Protein AF-0000000085180815 (afdb_homodimer)

InterPro domains:
  IPR001753 Enoyl-CoA hydratase/isomerase-like domain [PF00378] (12-261)
  IPR014748 Enoyl-CoA hydratase, C-terminal [G3DSA:1.10.12.10] (208-262)
  IPR029045 ClpP/crotonase-like domain superfamily [SSF52096] (6-261)
  IPR052377 Mitochondrial enoyl-CoA hydratase domain-containing protein [PTHR43602] (10-262)

pLDDT: mean 95.82, std 5.27, range [45.88, 98.94]

Foldseek 3Di:
DPPDQWDWDDDPQEIEIERRDVVQQSECEPRNLVVLVVVLVVQLPDPSHAAYEYAYPDQWGYAYHDVVVQCVCCPDPVRNPVVVVVVLVSLLVSLQSQLVRLHAYEYLTHAEQEQSRLLNLLSGPAYEYEFFYKYADQCVVVPDQSVSSLVSVCVFFPPVVSVCRRNVRDIDGPVVCCVGGSHVYYDHPVCSVVVSVVVRVVSSPDDSVVSSLVSVLVVVLVPDDPVVSVVSVVVSVVVVCPDPQNVQVVVCVVVVHDRDSD/DPPDQWDWDDDPQEIEIERRDVVQQSECEPRNLVVLVVVLVVQLPDPSHAAYEYAYPDQWGYAYHDVVVQCVCCPDPVRNVVVVVVVLVSLLVSLQSQLVRLHQYEYLTHAEQEQSRLLNLLSGPAYEYEFFYKYADQVVVVPDQSVSSLVSVCVFFPPVVSVCRRNVRDIDGPVVCCVGGSHVYYDHPVCSVVVSVVVRVVSSPDDSVLSRLVSVLVVVLVPDDPVVSVVSVVVSVVVVCPDPQNVQCVVCVVVVHDGDSD

Radius of gyration: 25.42 Å; Cα contacts (8 Å, |Δi|>4): 1060; chains: 2; bounding box: 69×78×66 Å

Solvent-accessible surface area (backbone atoms only — not comparable to full-atom values): 25780 Å² total; per-residue (Å²): 128,82,75,61,53,62,43,78,50,77,55,96,35,31,35,35,38,31,35,41,38,44,91,60,29,22,31,51,30,76,66,42,50,51,48,50,43,52,50,52,58,54,50,60,71,38,84,70,48,45,25,34,38,41,34,32,33,77,75,19,26,12,56,7,64,35,62,69,61,55,57,57,36,36,75,43,93,71,52,17,52,67,53,43,44,50,50,42,48,50,50,48,49,47,48,55,46,46,65,66,34,54,39,56,32,33,26,47,39,34,42,36,21,22,28,52,22,30,23,51,43,42,34,30,77,38,28,37,28,12,59,78,14,33,39,25,29,32,35,21,76,28,24,37,38,41,40,51,32,41,57,35,38,51,74,44,30,38,49,32,57,41,47,47,25,38,51,53,29,46,66,43,43,33,69,57,31,37,72,46,48,58,25,75,43,70,37,57,63,90,46,35,70,60,55,48,47,50,55,45,48,62,60,48,70,46,66,58,70,58,51,27,56,47,48,51,48,53,66,53,36,71,76,44,56,72,69,55,22,50,54,52,48,50,53,52,49,54,58,51,60,69,35,69,56,44,48,38,40,52,50,17,57,75,67,72,48,82,59,70,78,118,129,80,72,60,53,60,42,76,50,76,54,96,35,30,35,35,36,29,37,41,37,44,92,62,30,23,31,51,30,76,67,45,50,50,49,50,42,52,51,52,58,53,50,58,72,37,84,69,49,45,24,33,37,42,33,31,34,76,74,18,25,12,55,6,62,35,61,68,60,56,57,57,37,35,72,42,91,72,56,18,52,70,53,52,54,51,50,54,49,52,51,51,50,47,50,54,45,46,66,65,35,54,37,54,34,32,24,45,39,34,42,36,20,22,28,54,21,30,22,51,41,42,35,30,55,33,27,36,28,12,61,78,14,33,38,24,30,33,35,36,78,79,73,38,69,43,64,71,31,42,61,34,38,51,66,29,30,55,62,69,58,41,50,46,24,39,72,68,31,46,67,43,43,32,68,57,32,36,72,46,27,55,26,71,42,71,36,56,64,92,46,34,67,60,54,48,48,50,55,43,49,50,39,47,70,33,46,59,68,30,48,27,56,37,48,51,48,53,68,56,33,73,80,42,54,70,70,58,22,43,56,52,20,31,55,50,39,40,60,46,58,66,34,69,54,22,49,38,16,49,50,16,56,76,68,73,48,79,58,70,78,122

Structure (mmCIF, N/CA/C/O backbone):
data_AF-0000000085180815-model_v1
#
loop_
_entity.id
_entity.type
_entity.pdbx_description
1 polymer 'Enoyl-CoA hydratase'
#
loop_
_atom_site.group_PDB
_atom_site.id
_atom_site.type_symbol
_atom_site.label_atom_id
_atom_site.label_alt_id
_atom_site.label_comp_id
_atom_site.label_asym_id
_atom_site.label_entity_id
_atom_site.label_seq_id
_atom_site.pdbx_PDB_ins_code
_atom_site.Cartn_x
_atom_site.Cartn_y
_atom_site.Cartn_z
_atom_site.occupancy
_atom_site.B_iso_or_equiv
_atom_site.auth_seq_id
_atom_site.auth_comp_id
_atom_site.auth_asym_id
_atom_site.auth_atom_id
_atom_site.pdbx_PDB_model_num
ATOM 1 N N . MET A 1 1 ? -18.125 28.828 24.922 1 45.88 1 MET A N 1
ATOM 2 C CA . MET A 1 1 ? -17.859 28.75 23.484 1 45.88 1 MET A CA 1
ATOM 3 C C . MET A 1 1 ? -17.25 27.406 23.094 1 45.88 1 MET A C 1
ATOM 5 O O . MET A 1 1 ? -16.391 26.891 23.812 1 45.88 1 MET A O 1
ATOM 9 N N . SER A 1 2 ? -17.922 26.531 22.344 1 65.94 2 SER A N 1
ATOM 10 C CA . SER A 1 2 ? -17.453 25.172 22.062 1 65.94 2 SER A CA 1
ATOM 11 C C . SER A 1 2 ? -16.031 25.172 21.516 1 65.94 2 SER A C 1
ATOM 13 O O . SER A 1 2 ? -15.633 26.109 20.828 1 65.94 2 SER A O 1
ATOM 15 N N . ASP A 1 3 ? -15.234 24.484 22.141 1 85.5 3 ASP A N 1
ATOM 16 C CA . ASP A 1 3 ? -13.836 24.406 21.734 1 85.5 3 ASP A CA 1
ATOM 17 C C . ASP A 1 3 ? -13.719 24.172 20.234 1 85.5 3 ASP A C 1
ATOM 19 O O . ASP A 1 3 ? -14.547 23.484 19.641 1 85.5 3 ASP A O 1
ATOM 23 N N . PRO A 1 4 ? -12.844 25.016 19.609 1 94.94 4 PRO A N 1
ATOM 24 C CA . PRO A 1 4 ? -12.641 24.797 18.188 1 94.94 4 PRO A CA 1
ATOM 25 C C . PRO A 1 4 ? -12.359 23.328 17.844 1 94.94 4 PRO A C 1
ATOM 27 O O . PRO A 1 4 ? -11.758 22.609 18.641 1 94.94 4 PRO A O 1
ATOM 30 N N . ILE A 1 5 ? -12.82 22.891 16.781 1 97.5 5 ILE A N 1
ATOM 31 C CA . ILE A 1 5 ? -12.711 21.5 16.344 1 97.5 5 ILE A CA 1
ATOM 32 C C . ILE A 1 5 ? -11.281 21.203 15.891 1 97.5 5 ILE A C 1
ATOM 34 O O . ILE A 1 5 ? -10.883 20.047 15.805 1 97.5 5 ILE A O 1
ATOM 38 N N . LEU A 1 6 ? -10.547 22.219 15.555 1 98.56 6 LEU A N 1
ATOM 39 C CA . LEU A 1 6 ? -9.117 22.172 15.258 1 98.56 6 LEU A CA 1
ATOM 40 C C . LEU A 1 6 ? -8.367 23.25 16.047 1 98.56 6 LEU A C 1
ATOM 42 O O . LEU A 1 6 ? -8.672 24.438 15.922 1 98.56 6 LEU A O 1
ATOM 46 N N . LEU A 1 7 ? -7.434 22.797 16.859 1 98.38 7 LEU A N 1
ATOM 47 C CA . LEU A 1 7 ? -6.625 23.734 17.641 1 98.38 7 LEU A CA 1
ATOM 48 C C . LEU A 1 7 ? -5.266 23.953 16.984 1 98.38 7 LEU A C 1
ATOM 50 O O . LEU A 1 7 ? -4.785 23.094 16.25 1 98.38 7 LEU A O 1
ATOM 54 N N . ARG A 1 8 ? -4.707 25.078 17.234 1 97.75 8 ARG A N 1
ATOM 55 C CA . ARG A 1 8 ? -3.363 25.391 16.75 1 97.75 8 ARG A CA 1
ATOM 56 C C . ARG A 1 8 ? -2.533 26.047 17.859 1 97.75 8 ARG A C 1
ATOM 58 O O . ARG A 1 8 ? -3.012 26.938 18.562 1 97.75 8 ARG A O 1
ATOM 65 N N . ASP A 1 9 ? -1.387 25.531 18.078 1 97.44 9 ASP A N 1
ATOM 66 C CA . ASP A 1 9 ? -0.409 26.078 19.016 1 97.44 9 ASP A CA 1
ATOM 67 C C . ASP A 1 9 ? 0.952 26.266 18.359 1 97.44 9 ASP A C 1
ATOM 69 O O . ASP A 1 9 ? 1.591 25.281 17.953 1 97.44 9 ASP A O 1
ATOM 73 N N . ASP A 1 10 ? 1.396 27.516 18.281 1 97.81 10 ASP A N 1
ATOM 74 C CA . ASP A 1 10 ? 2.662 27.844 17.641 1 97.81 10 ASP A CA 1
ATOM 75 C C . ASP A 1 10 ? 3.756 28.109 18.672 1 97.81 10 ASP A C 1
ATOM 77 O O . ASP A 1 10 ? 3.531 28.828 19.641 1 97.81 10 ASP A O 1
ATOM 81 N N . ALA A 1 11 ? 4.848 27.453 18.453 1 97.5 11 ALA A N 1
ATOM 82 C CA . ALA A 1 11 ? 6.02 27.719 19.281 1 97.5 11 ALA A CA 1
ATOM 83 C C . ALA A 1 11 ? 7.309 27.469 18.516 1 97.5 11 ALA A C 1
ATOM 85 O O . ALA A 1 11 ? 7.496 26.391 17.953 1 97.5 11 ALA A O 1
ATOM 86 N N . ASP A 1 12 ? 8.219 28.469 18.5 1 96.56 12 ASP A N 1
ATOM 87 C CA . ASP A 1 12 ? 9.578 28.312 17.984 1 96.56 12 ASP A CA 1
ATOM 88 C C . ASP A 1 12 ? 9.555 27.891 16.516 1 96.56 12 ASP A C 1
ATOM 90 O O . ASP A 1 12 ? 10.297 26.984 16.109 1 96.56 12 ASP A O 1
ATOM 94 N N . GLY A 1 13 ? 8.602 28.422 15.719 1 97.69 13 GLY A N 1
ATOM 95 C CA . GLY A 1 13 ? 8.531 28.156 14.289 1 97.69 13 GLY A CA 1
ATOM 96 C C . GLY A 1 13 ? 7.852 26.844 13.961 1 97.69 13 GLY A C 1
ATOM 97 O O . GLY A 1 13 ? 7.859 26.406 12.805 1 97.69 13 GLY A O 1
ATOM 98 N N . ILE A 1 14 ? 7.312 26.219 15 1 98.62 14 ILE A N 1
ATOM 99 C CA . ILE A 1 14 ? 6.609 24.953 14.82 1 98.62 14 ILE A CA 1
ATOM 100 C C . ILE A 1 14 ? 5.125 25.141 15.133 1 98.62 14 ILE A C 1
ATOM 102 O O . ILE A 1 14 ? 4.766 25.578 16.219 1 98.62 14 ILE A O 1
ATOM 106 N N . ALA A 1 15 ? 4.309 24.891 14.156 1 98.81 15 ALA A N 1
ATOM 107 C CA . ALA A 1 15 ? 2.863 24.906 14.375 1 98.81 15 ALA A CA 1
ATOM 108 C C . ALA A 1 15 ? 2.346 23.516 14.703 1 98.81 15 ALA A C 1
ATOM 110 O O . ALA A 1 15 ? 2.578 22.562 13.945 1 98.81 15 ALA A O 1
ATOM 111 N N . THR A 1 16 ? 1.689 23.359 15.805 1 98.81 16 THR A N 1
ATOM 112 C CA . THR A 1 16 ? 1.035 22.109 16.156 1 98.81 16 THR A CA 1
ATOM 113 C C . THR A 1 16 ? -0.472 22.203 15.938 1 98.81 16 THR A C 1
ATOM 115 O O . THR A 1 16 ? -1.149 23 16.578 1 98.81 16 THR A O 1
ATOM 118 N N . LEU A 1 17 ? -0.969 21.453 15 1 98.81 17 LEU A N 1
ATOM 119 C CA . LEU A 1 17 ? -2.402 21.312 14.773 1 98.81 17 LEU A CA 1
ATOM 120 C C . LEU A 1 17 ? -2.953 20.109 15.523 1 98.81 17 LEU A C 1
ATOM 122 O O . LEU A 1 17 ? -2.381 19.016 15.461 1 98.81 17 LEU A O 1
ATOM 126 N N . ILE A 1 18 ? -4.047 20.297 16.219 1 98.81 18 ILE A N 1
ATOM 127 C CA . ILE A 1 18 ? -4.637 19.234 17.031 1 98.81 18 ILE A CA 1
ATOM 128 C C . ILE A 1 18 ? -6.086 19.016 16.609 1 98.81 18 ILE A C 1
ATOM 130 O O . ILE A 1 18 ? -6.93 19.906 16.75 1 98.81 18 ILE A O 1
ATOM 134 N N . LEU A 1 19 ? -6.355 17.828 15.992 1 98.81 19 LEU A N 1
ATOM 135 C CA . LEU A 1 19 ? -7.746 17.453 15.789 1 98.81 19 LEU A CA 1
ATOM 136 C C . LEU A 1 19 ? -8.477 17.328 17.125 1 98.81 19 LEU A C 1
ATOM 138 O O . LEU A 1 19 ? -8.094 16.516 17.969 1 98.81 19 LEU A O 1
ATOM 142 N N . ASN A 1 20 ? -9.555 18.156 17.266 1 98.5 20 ASN A N 1
ATOM 143 C CA . ASN A 1 20 ? -10.148 18.297 18.594 1 98.5 20 ASN A CA 1
ATOM 144 C C . ASN A 1 20 ? -11.633 17.938 18.578 1 98.5 20 ASN A C 1
ATOM 146 O O . ASN A 1 20 ? -12.477 18.766 18.922 1 98.5 20 ASN A O 1
ATOM 150 N N . SER A 1 21 ? -11.906 16.75 18.266 1 98 21 SER A N 1
ATOM 151 C CA . SER A 1 21 ? -13.211 16.109 18.406 1 98 21 SER A CA 1
ATOM 152 C C . SER A 1 21 ? -13.078 14.711 19 1 98 21 SER A C 1
ATOM 154 O O . SER A 1 21 ? -13.492 13.727 18.375 1 98 21 SER A O 1
ATOM 156 N N . PRO A 1 22 ? -12.539 14.633 20.234 1 97.5 22 PRO A N 1
ATOM 157 C CA . PRO A 1 22 ? -12.211 13.328 20.797 1 97.5 22 PRO A CA 1
ATOM 158 C C . PRO A 1 22 ? -13.43 12.43 20.969 1 97.5 22 PRO A C 1
ATOM 160 O O . PRO A 1 22 ? -13.305 11.203 20.953 1 97.5 22 PRO A O 1
ATOM 163 N N . GLY A 1 23 ? -14.609 12.992 21.062 1 96.62 23 GLY A N 1
ATOM 164 C CA . GLY A 1 23 ? -15.828 12.211 21.219 1 96.62 23 GLY A CA 1
ATOM 165 C C . GLY A 1 23 ? -16.125 11.328 20.031 1 96.62 23 GLY A C 1
ATOM 166 O O . GLY A 1 23 ? -16.766 10.281 20.156 1 96.62 23 GLY A O 1
ATOM 167 N N . SER A 1 24 ? -15.719 11.75 18.906 1 96.81 24 SER A N 1
ATOM 168 C CA . SER A 1 24 ? -15.891 10.961 17.688 1 96.81 24 SER A CA 1
ATOM 169 C C . SER A 1 24 ? -14.562 10.359 17.234 1 96.81 24 SER A C 1
ATOM 171 O O . SER A 1 24 ? -14.414 9.977 16.062 1 96.81 24 SER A O 1
ATOM 173 N N . LEU A 1 25 ? -13.555 10.383 18.141 1 98.06 25 LEU A N 1
ATOM 174 C CA . LEU A 1 25 ? -12.211 9.914 17.844 1 98.06 25 LEU A CA 1
ATOM 175 C C . LEU A 1 25 ? -11.602 10.711 16.688 1 98.06 25 LEU A C 1
ATOM 177 O O . LEU A 1 25 ? -10.992 10.141 15.789 1 98.06 25 LEU A O 1
ATOM 181 N N . ASN A 1 26 ? -11.914 12 16.688 1 98.56 26 ASN A N 1
ATOM 182 C CA . ASN A 1 26 ? -11.344 12.961 15.75 1 98.56 26 ASN A CA 1
ATOM 183 C C . ASN A 1 26 ? -11.68 12.609 14.305 1 98.56 26 ASN A C 1
ATOM 185 O O . ASN A 1 26 ? -10.82 12.68 13.422 1 98.56 26 ASN A O 1
ATOM 189 N N . ALA A 1 27 ? -12.977 12.227 14.055 1 98.5 27 ALA A N 1
ATOM 190 C CA . ALA A 1 27 ? -13.438 11.898 12.711 1 98.5 27 ALA A CA 1
ATOM 191 C C . ALA A 1 27 ? -13.281 13.086 11.766 1 98.5 27 ALA A C 1
ATOM 193 O O . ALA A 1 27 ? -13.391 14.242 12.188 1 98.5 27 ALA A O 1
ATOM 194 N N . LEU A 1 28 ? -13.016 12.789 10.508 1 98.56 28 LEU A N 1
ATOM 195 C CA . LEU A 1 28 ? -12.945 13.805 9.469 1 98.56 28 LEU A CA 1
ATOM 196 C C . LEU A 1 28 ? -14.344 14.195 8.992 1 98.56 28 LEU A C 1
ATOM 198 O O . LEU A 1 28 ? -14.703 13.922 7.848 1 98.56 28 LEU A O 1
ATOM 202 N N . SER A 1 29 ? -15.055 14.906 9.852 1 98.19 29 SER A N 1
ATOM 203 C CA . SER A 1 29 ? -16.375 15.461 9.539 1 98.19 29 SER A CA 1
ATOM 204 C C . SER A 1 29 ? -16.266 16.562 8.492 1 98.19 29 SER A C 1
ATOM 206 O O . SER A 1 29 ? -15.172 17 8.133 1 98.19 29 SER A O 1
ATOM 208 N N . ASP A 1 30 ? -17.453 16.984 8.031 1 97.88 30 ASP A N 1
ATOM 209 C CA . ASP A 1 30 ? -17.484 18.125 7.109 1 97.88 30 ASP A CA 1
ATOM 210 C C . ASP A 1 30 ? -16.781 19.344 7.711 1 97.88 30 ASP A C 1
ATOM 212 O O . ASP A 1 30 ? -15.969 19.984 7.039 1 97.88 30 ASP A O 1
ATOM 216 N N . ALA A 1 31 ? -17.031 19.562 8.922 1 98.31 31 ALA A N 1
ATOM 217 C CA . ALA A 1 31 ? -16.453 20.719 9.609 1 98.31 31 ALA A CA 1
ATOM 218 C C . ALA A 1 31 ? -14.945 20.547 9.789 1 98.31 31 ALA A C 1
ATOM 220 O O . ALA A 1 31 ? -14.18 21.5 9.625 1 98.31 31 ALA A O 1
ATOM 221 N N . MET A 1 32 ? -14.453 19.359 10.133 1 98.62 32 MET A N 1
ATOM 222 C CA . MET A 1 32 ? -13.031 19.125 10.336 1 98.62 32 MET A CA 1
ATOM 223 C C . MET A 1 32 ? -12.266 19.281 9.023 1 98.62 32 MET A C 1
ATOM 225 O O . MET A 1 32 ? -11.188 19.891 8.992 1 98.62 32 MET A O 1
ATOM 229 N N . LEU A 1 33 ? -12.812 18.703 7.957 1 98.62 33 LEU A N 1
ATOM 230 C CA . LEU A 1 33 ? -12.172 18.844 6.652 1 98.62 33 LEU A CA 1
ATOM 231 C C . LEU A 1 33 ? -12.062 20.312 6.27 1 98.62 33 LEU A C 1
ATOM 233 O O . LEU A 1 33 ? -11.031 20.75 5.742 1 98.62 33 LEU A O 1
ATOM 237 N N . ALA A 1 34 ? -13.109 21.047 6.512 1 98.5 34 ALA A N 1
ATOM 238 C CA . ALA A 1 34 ? -13.086 22.484 6.23 1 98.5 34 ALA A CA 1
ATOM 239 C C . ALA A 1 34 ? -12.031 23.188 7.082 1 98.5 34 ALA A C 1
ATOM 241 O O . ALA A 1 34 ? -11.297 24.047 6.59 1 98.5 34 ALA A O 1
ATOM 242 N N . ALA A 1 35 ? -11.961 22.844 8.328 1 98.62 35 ALA A N 1
ATOM 243 C CA . ALA A 1 35 ? -11 23.453 9.234 1 98.62 35 ALA A CA 1
ATOM 244 C C . ALA A 1 35 ? -9.57 23.141 8.812 1 98.62 35 ALA A C 1
ATOM 246 O O . ALA A 1 35 ? -8.703 24.016 8.844 1 98.62 35 ALA A O 1
ATOM 247 N N . LEU A 1 36 ? -9.312 21.906 8.453 1 98.75 36 LEU A N 1
ATOM 248 C CA . LEU A 1 36 ? -7.988 21.516 7.973 1 98.75 36 LEU A CA 1
ATOM 249 C C . LEU A 1 36 ? -7.625 22.266 6.699 1 98.75 36 LEU A C 1
ATOM 251 O O . LEU A 1 36 ? -6.504 22.766 6.566 1 98.75 36 LEU A O 1
ATOM 255 N N . LYS A 1 37 ? -8.562 22.312 5.75 1 98.69 37 LYS A N 1
ATOM 256 C CA . LYS A 1 37 ? -8.32 23.047 4.512 1 98.69 37 LYS A CA 1
ATOM 257 C C . LYS A 1 37 ? -7.941 24.5 4.801 1 98.69 37 LYS A C 1
ATOM 259 O O . LYS A 1 37 ? -6.977 25.016 4.234 1 98.69 37 LYS A O 1
ATOM 264 N N . ASP A 1 38 ? -8.68 25.109 5.656 1 98.5 38 ASP A N 1
ATOM 265 C CA . ASP A 1 38 ? -8.422 26.5 6.016 1 98.5 38 ASP A CA 1
ATOM 266 C C . ASP A 1 38 ? -7.047 26.641 6.672 1 98.5 38 ASP A C 1
ATOM 268 O O . ASP A 1 38 ? -6.297 27.562 6.355 1 98.5 38 ASP A O 1
ATOM 272 N N . ALA A 1 39 ? -6.758 25.75 7.59 1 98.62 39 ALA A N 1
ATOM 273 C CA . ALA A 1 39 ? -5.48 25.812 8.297 1 98.62 39 ALA A CA 1
ATOM 274 C C . ALA A 1 39 ? -4.312 25.641 7.324 1 98.62 39 ALA A C 1
ATOM 276 O O . ALA A 1 39 ? -3.34 26.391 7.383 1 98.62 39 ALA A O 1
ATOM 277 N N . PHE A 1 40 ? -4.391 24.688 6.426 1 98.75 40 PHE A N 1
ATOM 278 C CA . PHE A 1 40 ? -3.32 24.438 5.465 1 98.75 40 PHE A CA 1
ATOM 279 C C . PHE A 1 40 ? -3.184 25.594 4.496 1 98.75 40 PHE A C 1
ATOM 281 O O . PHE A 1 40 ? -2.072 25.953 4.094 1 98.75 40 PHE A O 1
ATOM 288 N N . THR A 1 41 ? -4.312 26.188 4.113 1 98.56 41 THR A N 1
ATOM 289 C CA . THR A 1 41 ? -4.289 27.359 3.244 1 98.56 41 THR A CA 1
ATOM 290 C C . THR A 1 41 ? -3.529 28.5 3.904 1 98.56 41 THR A C 1
ATOM 292 O O . THR A 1 41 ? -2.678 29.125 3.275 1 98.56 41 THR A O 1
ATOM 295 N N . ARG A 1 42 ? -3.766 28.734 5.18 1 98.19 42 ARG A N 1
ATOM 296 C CA . ARG A 1 42 ? -3.09 29.797 5.91 1 98.19 42 ARG A CA 1
ATOM 297 C C . ARG A 1 42 ? -1.61 29.469 6.105 1 98.19 42 ARG A C 1
ATOM 299 O O . ARG A 1 42 ? -0.757 30.359 5.98 1 98.19 42 ARG A O 1
ATOM 306 N N . LEU A 1 43 ? -1.341 28.25 6.414 1 98.44 43 LEU A N 1
ATOM 307 C CA . LEU A 1 43 ? 0.036 27.828 6.637 1 98.44 43 LEU A CA 1
ATOM 308 C C . LEU A 1 43 ? 0.867 27.984 5.371 1 98.44 43 LEU A C 1
ATOM 310 O O . LEU A 1 43 ? 2.051 28.328 5.438 1 98.44 43 LEU A O 1
ATOM 314 N N . ALA A 1 44 ? 0.268 27.75 4.242 1 97.81 44 ALA A N 1
ATOM 315 C CA . ALA A 1 44 ? 0.978 27.812 2.967 1 97.81 44 ALA A CA 1
ATOM 316 C C . ALA A 1 44 ? 1.621 29.188 2.77 1 97.81 44 ALA A C 1
ATOM 318 O O . ALA A 1 44 ? 2.66 29.297 2.115 1 97.81 44 ALA A O 1
ATOM 319 N N . ASP A 1 45 ? 1.077 30.188 3.434 1 96.62 45 ASP A N 1
ATOM 320 C CA . ASP A 1 45 ? 1.565 31.547 3.254 1 96.62 45 ASP A CA 1
ATOM 321 C C . ASP A 1 45 ? 2.25 32.062 4.52 1 96.62 45 ASP A C 1
ATOM 323 O O . ASP A 1 45 ? 2.623 33.25 4.598 1 96.62 45 ASP A O 1
ATOM 327 N N . ASP A 1 46 ? 2.332 31.234 5.496 1 96.94 46 ASP A N 1
ATOM 328 C CA . ASP A 1 46 ? 2.904 31.641 6.777 1 96.94 46 ASP A CA 1
ATOM 329 C C . ASP A 1 46 ? 4.422 31.469 6.777 1 96.94 46 ASP A C 1
ATOM 331 O O . ASP A 1 46 ? 4.926 30.359 6.973 1 96.94 46 ASP A O 1
ATOM 335 N N . LYS A 1 47 ? 5.145 32.5 6.711 1 95 47 LYS A N 1
ATOM 336 C CA . LYS A 1 47 ? 6.598 32.469 6.586 1 95 47 LYS A CA 1
ATOM 337 C C . LYS A 1 47 ? 7.258 32.25 7.941 1 95 47 LYS A C 1
ATOM 339 O O . LYS A 1 47 ? 8.453 31.938 8.016 1 95 47 LYS A O 1
ATOM 344 N N . ASP A 1 48 ? 6.477 32.375 9.008 1 96.62 48 ASP A N 1
ATOM 345 C CA . ASP A 1 48 ? 7.031 32.219 10.352 1 96.62 48 ASP A CA 1
ATOM 346 C C . ASP A 1 48 ? 7.051 30.766 10.781 1 96.62 48 ASP A C 1
ATOM 348 O O . ASP A 1 48 ? 7.723 30.406 11.75 1 96.62 48 ASP A O 1
ATOM 352 N N . ILE A 1 49 ? 6.293 29.938 10.133 1 98.25 49 ILE A N 1
ATOM 353 C CA . ILE A 1 49 ? 6.211 28.531 10.492 1 98.25 49 ILE A CA 1
ATOM 354 C C . ILE A 1 49 ? 7.145 27.719 9.594 1 98.25 49 ILE A C 1
ATOM 356 O O . ILE A 1 49 ? 7.102 27.844 8.367 1 98.25 49 ILE A O 1
ATOM 360 N N . ARG A 1 50 ? 7.945 26.812 10.188 1 97.88 50 ARG A N 1
ATOM 361 C CA . ARG A 1 50 ? 8.969 26.047 9.477 1 97.88 50 ARG A CA 1
ATOM 362 C C . ARG A 1 50 ? 8.594 24.578 9.398 1 97.88 50 ARG A C 1
ATOM 364 O O . ARG A 1 50 ? 9.031 23.859 8.492 1 97.88 50 ARG A O 1
ATOM 371 N N . VAL A 1 51 ? 7.855 24.109 10.352 1 98.69 51 VAL A N 1
ATOM 372 C CA . VAL A 1 51 ? 7.422 22.719 10.445 1 98.69 51 VAL A CA 1
ATOM 373 C C . VAL A 1 51 ? 6.02 22.656 11.047 1 98.69 51 VAL A C 1
ATOM 375 O O . VAL A 1 51 ? 5.656 23.484 11.883 1 98.69 51 VAL A O 1
ATOM 378 N N . VAL A 1 52 ? 5.23 21.703 10.633 1 98.88 52 VAL A N 1
ATOM 379 C CA . VAL A 1 52 ? 3.895 21.469 11.172 1 98.88 52 VAL A CA 1
ATOM 380 C C . VAL A 1 52 ? 3.834 20.094 11.828 1 98.88 52 VAL A C 1
ATOM 382 O O . VAL A 1 52 ? 4.32 19.109 11.266 1 98.88 52 VAL A O 1
ATOM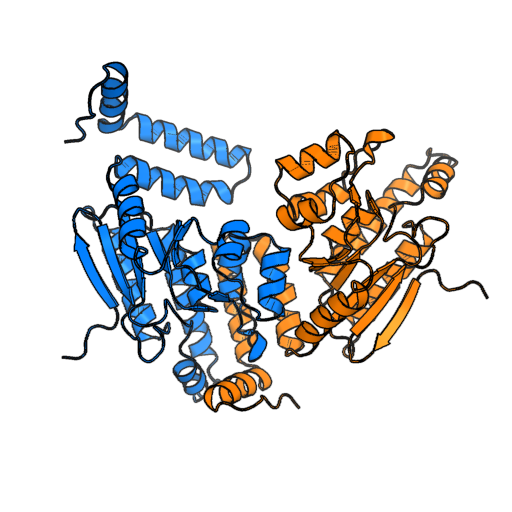 385 N N . ILE A 1 53 ? 3.342 20 13.023 1 98.94 53 ILE A N 1
ATOM 386 C CA . ILE A 1 53 ? 2.986 18.734 13.672 1 98.94 53 ILE A CA 1
ATOM 387 C C . ILE A 1 53 ? 1.469 18.562 13.672 1 98.94 53 ILE A C 1
ATOM 389 O O . ILE A 1 53 ? 0.732 19.5 13.984 1 98.94 53 ILE A O 1
ATOM 393 N N . LEU A 1 54 ? 0.992 17.469 13.227 1 98.94 54 LEU A N 1
ATOM 394 C CA . LEU A 1 54 ? -0.427 17.125 13.211 1 98.94 54 LEU A CA 1
ATOM 395 C C . LEU A 1 54 ? -0.733 16.016 14.203 1 98.94 54 LEU A C 1
ATOM 397 O O . LEU A 1 54 ? -0.161 14.922 14.117 1 98.94 54 LEU A O 1
ATOM 401 N N . LYS A 1 55 ? -1.574 16.219 15.188 1 98.62 55 LYS A N 1
ATOM 402 C CA . LYS A 1 55 ? -1.887 15.188 16.188 1 98.62 55 LYS A CA 1
ATOM 403 C C . LYS A 1 55 ? -3.363 15.219 16.562 1 98.62 55 LYS A C 1
ATOM 405 O O . LYS A 1 55 ? -4.09 16.125 16.172 1 98.62 55 LYS A O 1
ATOM 410 N N . GLY A 1 56 ? -3.881 14.195 17.234 1 98.69 56 GLY A N 1
ATOM 411 C CA . GLY A 1 56 ? -5.258 14.102 17.688 1 98.69 56 GLY A CA 1
ATOM 412 C C . GLY A 1 56 ? -5.406 14.273 19.188 1 98.69 56 GLY A C 1
ATOM 413 O O . GLY A 1 56 ? -4.547 13.82 19.953 1 98.69 56 GLY A O 1
ATOM 414 N N . ALA A 1 57 ? -6.484 14.891 19.562 1 98.31 57 ALA A N 1
ATOM 415 C CA . ALA A 1 57 ? -6.809 14.984 20.984 1 98.31 57 ALA A CA 1
ATOM 416 C C . ALA A 1 57 ? -7.453 13.703 21.484 1 98.31 57 ALA A C 1
ATOM 418 O O . ALA A 1 57 ? -8.109 12.984 20.734 1 98.31 57 ALA A O 1
ATOM 419 N N . GLY A 1 58 ? -7.262 13.398 22.75 1 97.81 58 GLY A N 1
ATOM 420 C CA . GLY A 1 58 ? -7.949 12.273 23.359 1 97.81 58 GLY A CA 1
ATOM 421 C C . GLY A 1 58 ? -7.273 10.938 23.078 1 97.81 58 GLY A C 1
ATOM 422 O O . GLY A 1 58 ? -6.043 10.852 23.109 1 97.81 58 GLY A O 1
ATOM 423 N N . LYS A 1 59 ? -7.977 9.898 22.844 1 97.75 59 LYS A N 1
ATOM 424 C CA . LYS A 1 59 ? -7.473 8.531 22.922 1 97.75 59 LYS A CA 1
ATOM 425 C C . LYS A 1 59 ? -6.969 8.047 21.578 1 97.75 59 LYS A C 1
ATOM 427 O O . LYS A 1 59 ? -6.332 6.992 21.484 1 97.75 59 LYS A O 1
ATOM 432 N N . ALA A 1 60 ? -7.277 8.867 20.531 1 98.25 60 ALA A N 1
ATOM 433 C CA . ALA A 1 60 ? -6.918 8.367 19.203 1 98.25 60 ALA A CA 1
ATOM 434 C C . ALA A 1 60 ? -6.461 9.508 18.297 1 98.25 60 ALA A C 1
ATOM 436 O O . ALA A 1 60 ? -6.812 10.664 18.516 1 98.25 60 ALA A O 1
ATOM 437 N N . PHE A 1 61 ? -5.73 9.211 17.281 1 98.75 61 PHE A N 1
ATOM 438 C CA . PHE A 1 61 ? -5.344 10.164 16.25 1 98.75 61 PHE A CA 1
ATOM 439 C C . PHE A 1 61 ? -6.551 10.562 15.398 1 98.75 61 PHE A C 1
ATOM 441 O O . PHE A 1 61 ? -7 11.703 15.453 1 98.75 61 PHE A O 1
ATOM 448 N N . CYS A 1 62 ? -7.148 9.578 14.703 1 98.69 62 CYS A N 1
ATOM 449 C CA . CYS A 1 62 ? -8.25 9.883 13.797 1 98.69 62 CYS A CA 1
ATOM 450 C C . CYS A 1 62 ? -8.914 8.609 13.305 1 98.69 62 CYS A C 1
ATOM 452 O O . CYS A 1 62 ? -8.242 7.695 12.828 1 98.69 62 CYS A O 1
ATOM 454 N N . ALA A 1 63 ? -10.211 8.547 13.336 1 97.81 63 ALA A N 1
ATOM 455 C CA . ALA A 1 63 ? -10.945 7.332 13.016 1 97.81 63 ALA A CA 1
ATOM 456 C C . ALA A 1 63 ? -11.445 7.355 11.57 1 97.81 63 ALA A C 1
ATOM 458 O O . ALA A 1 63 ? -12.141 6.438 11.133 1 97.81 63 ALA A O 1
ATOM 459 N N . GLY A 1 64 ? -11.148 8.383 10.867 1 97.75 64 GLY A N 1
ATOM 460 C CA . GLY A 1 64 ? -11.594 8.484 9.484 1 97.75 64 GLY A CA 1
ATOM 461 C C . GLY A 1 64 ? -12.852 9.336 9.328 1 97.75 64 GLY A C 1
ATOM 462 O O . GLY A 1 64 ? -13.039 10.305 10.062 1 97.75 64 GLY A O 1
ATOM 463 N N . HIS A 1 65 ? -13.633 9.055 8.258 1 97.25 65 HIS A N 1
ATOM 464 C CA . HIS A 1 65 ? -14.812 9.859 7.957 1 97.25 65 HIS A CA 1
ATOM 465 C C . HIS A 1 65 ? -15.867 9.711 9.047 1 97.25 65 HIS A C 1
ATOM 467 O O . HIS A 1 65 ? -15.906 8.695 9.75 1 97.25 65 HIS A O 1
ATOM 473 N N . ASP A 1 66 ? -16.672 10.75 9.172 1 96.94 66 ASP A N 1
ATOM 474 C CA . ASP A 1 66 ? -17.828 10.695 10.055 1 96.94 66 ASP A CA 1
ATOM 475 C C . ASP A 1 66 ? -18.953 9.875 9.43 1 96.94 66 ASP A C 1
ATOM 477 O O . ASP A 1 66 ? -19.672 10.367 8.555 1 96.94 66 ASP A O 1
ATOM 481 N N . LEU A 1 67 ? -19.141 8.68 9.898 1 95.19 67 LEU A N 1
ATOM 482 C CA . LEU A 1 67 ? -20.078 7.746 9.289 1 95.19 67 LEU A CA 1
ATOM 483 C C . LEU A 1 67 ? -21.516 8.227 9.453 1 95.19 67 LEU A C 1
ATOM 485 O O . LEU A 1 67 ? -22.359 7.973 8.602 1 95.19 67 LEU A O 1
ATOM 489 N N . LYS A 1 68 ? -21.797 8.891 10.578 1 94.88 68 LYS A N 1
ATOM 490 C CA . LYS A 1 68 ? -23.141 9.43 10.797 1 94.88 68 LYS A CA 1
ATOM 491 C C . LYS A 1 68 ? -23.484 10.484 9.75 1 94.88 68 LYS A C 1
ATOM 493 O O . LYS A 1 68 ? -24.594 10.492 9.219 1 94.88 68 LYS A O 1
ATOM 498 N N . GLU A 1 69 ? -22.5 11.352 9.5 1 95.88 69 GLU A N 1
ATOM 499 C CA . GLU A 1 69 ? -22.703 12.352 8.453 1 95.88 69 GLU A CA 1
ATOM 500 C C . GLU A 1 69 ? -22.875 11.688 7.09 1 95.88 69 GLU A C 1
ATOM 502 O O . GLU A 1 69 ? -23.719 12.102 6.293 1 95.88 69 GLU A O 1
ATOM 507 N N . MET A 1 70 ? -22.078 10.656 6.859 1 94.56 70 MET A N 1
ATOM 508 C CA . MET A 1 70 ? -22.172 9.953 5.586 1 94.56 70 MET A CA 1
ATOM 509 C C . MET A 1 70 ? -23.547 9.312 5.418 1 94.56 70 MET A C 1
ATOM 511 O O . MET A 1 70 ? -24.156 9.422 4.359 1 94.56 70 MET A O 1
ATOM 515 N N . GLN A 1 71 ? -24.031 8.703 6.449 1 93.31 71 GLN A N 1
ATOM 516 C CA . GLN A 1 71 ? -25.344 8.062 6.383 1 93.31 71 GLN A CA 1
ATOM 517 C C . GLN A 1 71 ? -26.453 9.094 6.199 1 93.31 71 GLN A C 1
ATOM 519 O O . GLN A 1 71 ? -27.391 8.867 5.445 1 93.31 71 GLN A O 1
ATOM 524 N N . ALA A 1 72 ? -26.344 10.219 6.859 1 94.12 72 ALA A N 1
ATOM 525 C CA . ALA A 1 72 ? -27.328 11.289 6.746 1 94.12 72 ALA A CA 1
ATOM 526 C C . ALA A 1 72 ? -27.391 11.836 5.324 1 94.12 72 ALA A C 1
ATOM 528 O O . ALA A 1 72 ? -28.453 12.25 4.855 1 94.12 72 ALA A O 1
ATOM 529 N N . GLY A 1 73 ? -26.266 11.781 4.645 1 93.06 73 GLY A N 1
ATOM 530 C CA . GLY A 1 73 ? -26.188 12.258 3.273 1 93.06 73 GLY A CA 1
ATOM 531 C C . GLY A 1 73 ? -27.078 11.469 2.326 1 93.06 73 GLY A C 1
ATOM 532 O O . GLY A 1 73 ? -27.5 11.984 1.286 1 93.06 73 GLY A O 1
ATOM 533 N N . ARG A 1 74 ? -27.422 10.281 2.717 1 93.12 74 ARG A N 1
ATOM 534 C CA . ARG A 1 74 ? -28.203 9.398 1.866 1 93.12 74 ARG A CA 1
ATOM 535 C C . ARG A 1 74 ? -29.656 9.875 1.78 1 93.12 74 ARG A C 1
ATOM 537 O O . ARG A 1 74 ? -30.406 9.414 0.918 1 93.12 74 ARG A O 1
ATOM 544 N N . ALA A 1 75 ? -30.062 10.781 2.668 1 93.62 75 ALA A N 1
ATOM 545 C CA . ALA A 1 75 ? -31.438 11.258 2.73 1 93.62 75 ALA A CA 1
ATOM 546 C C . ALA A 1 75 ? -31.781 12.117 1.514 1 93.62 75 ALA A C 1
ATOM 548 O O . ALA A 1 75 ? -32.969 12.352 1.226 1 93.62 75 ALA A O 1
ATOM 549 N N . ALA A 1 76 ? -30.797 12.562 0.83 1 93.38 76 ALA A N 1
ATOM 550 C CA . ALA A 1 76 ? -31.016 13.367 -0.368 1 93.38 76 ALA A CA 1
ATOM 551 C C . ALA A 1 76 ? -31.688 12.547 -1.47 1 93.38 76 ALA A C 1
ATOM 553 O O . ALA A 1 76 ? -31.594 11.32 -1.479 1 93.38 76 ALA A O 1
ATOM 554 N N . PRO A 1 77 ? -32.344 13.211 -2.377 1 94.5 77 PRO A N 1
ATOM 555 C CA . PRO A 1 77 ? -33.062 12.523 -3.439 1 94.5 77 PRO A CA 1
ATOM 556 C C . PRO A 1 77 ? -32.156 11.625 -4.289 1 94.5 77 PRO A C 1
ATOM 558 O O . PRO A 1 77 ? -32.625 10.602 -4.812 1 94.5 77 PRO A O 1
ATOM 561 N N . ASP A 1 78 ? -30.969 12 -4.477 1 95.19 78 ASP A N 1
ATOM 562 C CA . ASP A 1 78 ? -30.062 11.203 -5.293 1 95.19 78 ASP A CA 1
ATOM 563 C C . ASP A 1 78 ? -29.359 10.133 -4.453 1 95.19 78 ASP A C 1
ATOM 565 O O . ASP A 1 78 ? -28.297 9.633 -4.84 1 95.19 78 ASP A O 1
ATOM 569 N N . LYS A 1 79 ? -29.891 9.867 -3.273 1 93.69 79 LYS A N 1
ATOM 570 C CA . LYS A 1 79 ? -29.391 8.844 -2.365 1 93.69 79 LYS A CA 1
ATOM 571 C C . LYS A 1 79 ? -27.969 9.18 -1.891 1 93.69 79 LYS A C 1
ATOM 573 O O . LYS A 1 79 ? -27.188 8.281 -1.601 1 93.69 79 LYS A O 1
ATOM 578 N N . GLY A 1 80 ? -27.594 10.453 -1.967 1 94.56 80 GLY A N 1
ATOM 579 C CA . GLY A 1 80 ? -26.328 10.93 -1.413 1 94.56 80 GLY A CA 1
ATOM 580 C C . GLY A 1 80 ? -25.219 11.023 -2.443 1 94.56 80 GLY A C 1
ATOM 581 O O . GLY A 1 80 ? -24.078 11.352 -2.109 1 94.56 80 GLY A O 1
ATOM 582 N N . ARG A 1 81 ? -25.484 10.797 -3.703 1 95.06 81 ARG A N 1
ATOM 583 C CA . ARG A 1 81 ? -24.453 10.75 -4.73 1 95.06 81 ARG A CA 1
ATOM 584 C C . ARG A 1 81 ? -23.656 12.047 -4.754 1 95.06 81 ARG A C 1
ATOM 586 O O . ARG A 1 81 ? -22.422 12.023 -4.711 1 95.06 81 ARG A O 1
ATOM 593 N N . ALA A 1 82 ? -24.281 13.188 -4.828 1 95.81 82 ALA A N 1
ATOM 594 C CA . ALA A 1 82 ? -23.609 14.477 -4.883 1 95.81 82 ALA A CA 1
ATOM 595 C C . ALA A 1 82 ? -22.828 14.742 -3.6 1 95.81 82 ALA A C 1
ATOM 597 O O . ALA A 1 82 ? -21.703 15.273 -3.643 1 95.81 82 ALA A O 1
ATOM 598 N N . TYR A 1 83 ? -23.438 14.398 -2.52 1 95.75 83 TYR A N 1
ATOM 599 C CA . TYR A 1 83 ? -22.781 14.602 -1.232 1 95.75 83 TYR A CA 1
ATOM 600 C C . TYR A 1 83 ? -21.5 13.781 -1.14 1 95.75 83 TYR A C 1
ATOM 602 O O . TYR A 1 83 ? -20.453 14.297 -0.749 1 95.75 83 TYR A O 1
ATOM 610 N N . PHE A 1 84 ? -21.562 12.523 -1.512 1 96.19 84 PHE A N 1
ATOM 611 C CA . PHE A 1 84 ? -20.406 11.648 -1.44 1 96.19 84 PHE A CA 1
ATOM 612 C C . PHE A 1 84 ? -19.312 12.117 -2.385 1 96.19 84 PHE A C 1
ATOM 614 O O . PHE A 1 84 ? -18.141 12.133 -2.02 1 96.19 84 PHE A O 1
ATOM 621 N N . ALA A 1 85 ? -19.656 12.484 -3.568 1 95.69 85 ALA A N 1
ATOM 622 C CA . ALA A 1 85 ? -18.688 13.016 -4.527 1 95.69 85 ALA A CA 1
ATOM 623 C C . ALA A 1 85 ? -17.953 14.227 -3.957 1 95.69 85 ALA A C 1
ATOM 625 O O . ALA A 1 85 ? -16.719 14.32 -4.055 1 95.69 85 ALA A O 1
ATOM 626 N N . ASP A 1 86 ? -18.703 15.102 -3.41 1 96.94 86 ASP A N 1
ATOM 627 C CA . ASP A 1 86 ? -18.125 16.297 -2.811 1 96.94 86 ASP A CA 1
ATOM 628 C C . ASP A 1 86 ? -17.234 15.938 -1.625 1 96.94 86 ASP A C 1
ATOM 630 O O . ASP A 1 86 ? -16.125 16.469 -1.491 1 96.94 86 ASP A O 1
ATOM 634 N N . LEU A 1 87 ? -17.719 15.055 -0.802 1 97.06 87 LEU A N 1
ATOM 635 C CA . LEU A 1 87 ? -16.984 14.648 0.394 1 97.06 87 LEU A CA 1
ATOM 636 C C . LEU A 1 87 ? -15.625 14.062 0.027 1 97.06 87 LEU A C 1
ATOM 638 O O . LEU A 1 87 ? -14.594 14.492 0.553 1 97.06 87 LEU A O 1
ATOM 642 N N . PHE A 1 88 ? -15.609 13.141 -0.853 1 96.75 88 PHE A N 1
ATOM 643 C CA . PHE A 1 88 ? -14.367 12.453 -1.201 1 96.75 88 PHE A CA 1
ATOM 644 C C . PHE A 1 88 ? -13.438 13.383 -1.974 1 96.75 88 PHE A C 1
ATOM 646 O O . PHE A 1 88 ? -12.211 13.289 -1.845 1 96.75 88 PHE A O 1
ATOM 653 N N . ALA A 1 89 ? -13.969 14.297 -2.74 1 95.94 89 ALA A N 1
ATOM 654 C CA . ALA A 1 89 ? -13.148 15.297 -3.414 1 95.94 89 ALA A CA 1
ATOM 655 C C . ALA A 1 89 ? -12.484 16.234 -2.406 1 95.94 89 ALA A C 1
ATOM 657 O O . ALA A 1 89 ? -11.297 16.547 -2.531 1 95.94 89 ALA A O 1
ATOM 658 N N . ARG A 1 90 ? -13.234 16.672 -1.464 1 97.12 90 ARG A N 1
ATOM 659 C CA . ARG A 1 90 ? -12.695 17.547 -0.433 1 97.12 90 ARG A CA 1
ATOM 660 C C . ARG A 1 90 ? -11.617 16.844 0.383 1 97.12 90 ARG A C 1
ATOM 662 O O . ARG A 1 90 ? -10.57 17.438 0.683 1 97.12 90 ARG A O 1
ATOM 669 N N . CYS A 1 91 ? -11.93 15.633 0.745 1 97.75 91 CYS A N 1
ATOM 670 C CA . CYS A 1 91 ? -10.938 14.867 1.494 1 97.75 91 CYS A CA 1
ATOM 671 C C . CYS A 1 91 ? -9.656 14.695 0.682 1 97.75 91 CYS A C 1
ATOM 673 O O . CYS A 1 91 ? -8.555 14.914 1.189 1 97.75 91 CYS A O 1
ATOM 675 N N . ALA A 1 92 ? -9.781 14.312 -0.573 1 97.19 92 ALA A N 1
ATOM 676 C CA . ALA A 1 92 ? -8.625 14.164 -1.456 1 97.19 92 ALA A CA 1
ATOM 677 C C . ALA A 1 92 ? -7.836 15.461 -1.554 1 97.19 92 ALA A C 1
ATOM 679 O O . ALA A 1 92 ? -6.602 15.453 -1.548 1 97.19 92 ALA A O 1
ATOM 680 N N . LYS A 1 93 ? -8.531 16.562 -1.666 1 97.25 93 LYS A N 1
ATOM 681 C CA . LYS A 1 93 ? -7.887 17.875 -1.737 1 97.25 93 LYS A CA 1
ATOM 682 C C . LYS A 1 93 ? -7.07 18.156 -0.477 1 97.25 93 LYS A C 1
ATOM 684 O O . LYS A 1 93 ? -5.91 18.562 -0.56 1 97.25 93 LYS A O 1
ATOM 689 N N . VAL A 1 94 ? -7.699 17.922 0.641 1 98.44 94 VAL A N 1
ATOM 690 C CA . VAL A 1 94 ? -7.012 18.156 1.908 1 98.44 94 VAL A CA 1
ATOM 691 C C . VAL A 1 94 ? -5.758 17.281 1.985 1 98.44 94 VAL A C 1
ATOM 693 O O . VAL A 1 94 ? -4.688 17.766 2.361 1 98.44 94 VAL A O 1
ATOM 696 N N . MET A 1 95 ? -5.871 16.031 1.634 1 98.69 95 MET A N 1
ATOM 697 C CA . MET A 1 95 ? -4.73 15.125 1.667 1 98.69 95 MET A CA 1
ATOM 698 C C . MET A 1 95 ? -3.615 15.617 0.749 1 98.69 95 MET A C 1
ATOM 700 O O . MET A 1 95 ? -2.438 15.547 1.104 1 98.69 95 MET A O 1
ATOM 704 N N . GLN A 1 96 ? -3.951 16.141 -0.38 1 97.94 96 GLN A N 1
ATOM 705 C CA . GLN A 1 96 ? -2.961 16.562 -1.366 1 97.94 96 GLN A CA 1
ATOM 706 C C . GLN A 1 96 ? -2.332 17.891 -0.977 1 97.94 96 GLN A C 1
ATOM 708 O O . GLN A 1 96 ? -1.257 18.25 -1.469 1 97.94 96 GLN A O 1
ATOM 713 N N . MET A 1 97 ? -2.994 18.656 -0.106 1 98.38 97 MET A N 1
ATOM 714 C CA . MET A 1 97 ? -2.428 19.906 0.377 1 98.38 97 MET A CA 1
ATOM 715 C C . MET A 1 97 ? -1.193 19.656 1.236 1 98.38 97 MET A C 1
ATOM 717 O O . MET A 1 97 ? -0.282 20.484 1.281 1 98.38 97 MET A O 1
ATOM 721 N N . ILE A 1 98 ? -1.103 18.516 1.861 1 98.44 98 ILE A N 1
ATOM 722 C CA . ILE A 1 98 ? -0.04 18.234 2.82 1 98.44 98 ILE A CA 1
ATOM 723 C C . ILE A 1 98 ? 1.302 18.156 2.094 1 98.44 98 ILE A C 1
ATOM 725 O O . ILE A 1 98 ? 2.223 18.922 2.4 1 98.44 98 ILE A O 1
ATOM 729 N N . PRO A 1 99 ? 1.447 17.344 1.077 1 97 99 PRO A N 1
ATOM 730 C CA . PRO A 1 99 ? 2.723 17.344 0.359 1 97 99 PRO A CA 1
ATOM 731 C C . PRO A 1 99 ? 2.982 18.641 -0.383 1 97 99 PRO A C 1
ATOM 733 O O . PRO A 1 99 ? 4.129 18.969 -0.708 1 97 99 PRO A O 1
ATOM 736 N N . ALA A 1 100 ? 1.993 19.438 -0.591 1 96.94 100 ALA A N 1
ATOM 737 C CA . ALA A 1 100 ? 2.139 20.672 -1.342 1 96.94 100 ALA A CA 1
ATOM 738 C C . ALA A 1 100 ? 2.541 21.828 -0.424 1 96.94 100 ALA A C 1
ATOM 740 O O . ALA A 1 100 ? 2.975 22.891 -0.894 1 96.94 100 ALA A O 1
ATOM 741 N N . LEU A 1 101 ? 2.367 21.672 0.871 1 97.81 101 LEU A N 1
ATOM 742 C CA . LEU A 1 101 ? 2.811 22.703 1.806 1 97.81 101 LEU A CA 1
ATOM 743 C C . LEU A 1 101 ? 4.316 22.922 1.703 1 97.81 101 LEU A C 1
ATOM 745 O O . LEU A 1 101 ? 5.074 21.969 1.523 1 97.81 101 LEU A O 1
ATOM 749 N N . PRO A 1 102 ? 4.723 24.188 1.864 1 97.25 102 PRO A N 1
ATOM 750 C CA . PRO A 1 102 ? 6.168 24.406 1.936 1 97.25 102 PRO A CA 1
ATOM 751 C C . PRO A 1 102 ? 6.801 23.797 3.186 1 97.25 102 PRO A C 1
ATOM 753 O O . PRO A 1 102 ? 7.961 23.391 3.158 1 97.25 102 PRO A O 1
ATOM 756 N N . GLN A 1 103 ? 6.074 23.75 4.27 1 98.19 103 GLN A N 1
ATOM 757 C CA . GLN A 1 103 ? 6.562 23.203 5.531 1 98.19 103 GLN A CA 1
ATOM 758 C C . GLN A 1 103 ? 6.418 21.672 5.562 1 98.19 103 GLN A C 1
ATOM 760 O O . GLN A 1 103 ? 5.375 21.141 5.188 1 98.19 103 GLN A O 1
ATOM 765 N N . PRO A 1 104 ? 7.441 20.969 6 1 98.62 104 PRO A N 1
ATOM 766 C CA . PRO A 1 104 ? 7.227 19.562 6.32 1 98.62 104 PRO A CA 1
ATOM 767 C C . PRO A 1 104 ? 6.164 19.344 7.395 1 98.62 104 PRO A C 1
ATOM 769 O O . PRO A 1 104 ? 6.082 20.125 8.344 1 98.62 104 PRO A O 1
ATOM 772 N N . VAL A 1 105 ? 5.398 18.344 7.207 1 98.88 105 VAL A N 1
ATOM 773 C CA . VAL A 1 105 ? 4.34 17.984 8.148 1 98.88 105 VAL A CA 1
ATOM 774 C C . VAL A 1 105 ? 4.656 16.641 8.797 1 98.88 105 VAL A C 1
ATOM 776 O O . VAL A 1 105 ? 4.934 15.656 8.102 1 98.88 105 VAL A O 1
ATOM 779 N N . ILE A 1 106 ? 4.617 16.547 10.133 1 98.94 106 ILE A N 1
ATOM 780 C CA . ILE A 1 106 ? 4.898 15.344 10.906 1 98.94 106 ILE A CA 1
ATOM 781 C C . ILE A 1 106 ? 3.637 14.898 11.641 1 98.94 106 ILE A C 1
ATOM 783 O O . ILE A 1 106 ? 3.096 15.641 12.469 1 98.94 106 ILE A O 1
ATOM 787 N N . ALA A 1 107 ? 3.174 13.664 11.352 1 98.94 107 ALA A N 1
ATOM 788 C CA . ALA A 1 107 ? 2.07 13.094 12.117 1 98.94 107 ALA A CA 1
ATOM 789 C C . ALA A 1 107 ? 2.557 12.57 13.469 1 98.94 107 ALA A C 1
ATOM 791 O O . ALA A 1 107 ? 3.572 11.875 13.539 1 98.94 107 ALA A O 1
ATOM 792 N N . GLU A 1 108 ? 1.947 12.969 14.516 1 98.94 108 GLU A N 1
ATOM 793 C CA . GLU A 1 108 ? 2.08 12.375 15.844 1 98.94 108 GLU A CA 1
ATOM 794 C C . GLU A 1 108 ? 0.91 11.445 16.156 1 98.94 108 GLU A C 1
ATOM 796 O O . GLU A 1 108 ? -0.156 11.898 16.578 1 98.94 108 GLU A O 1
ATOM 801 N N . ALA A 1 109 ? 1.136 10.172 15.961 1 98.88 109 ALA A N 1
ATOM 802 C CA . ALA A 1 109 ? 0.015 9.234 15.953 1 98.88 109 ALA A CA 1
ATOM 803 C C . ALA A 1 109 ? -0.024 8.414 17.234 1 98.88 109 ALA A C 1
ATOM 805 O O . ALA A 1 109 ? 1.006 7.91 17.703 1 98.88 109 ALA A O 1
ATOM 806 N N . HIS A 1 110 ? -1.198 8.258 17.844 1 98.81 110 HIS A N 1
ATOM 807 C CA . HIS A 1 110 ? -1.456 7.406 19 1 98.81 110 HIS A CA 1
ATOM 808 C C . HIS A 1 110 ? -2.84 6.77 18.922 1 98.81 110 HIS A C 1
ATOM 810 O O . HIS A 1 110 ? -3.686 7.211 18.141 1 98.81 110 HIS A O 1
ATOM 816 N N . GLY A 1 111 ? -3.043 5.656 19.703 1 98.38 111 GLY A N 1
ATOM 817 C CA . GLY A 1 111 ? -4.328 4.977 19.641 1 98.38 111 GLY A CA 1
ATOM 818 C C . GLY A 1 111 ? -4.566 4.285 18.312 1 98.38 111 GLY A C 1
ATOM 819 O O . GLY A 1 111 ? -3.934 3.268 18.016 1 98.38 111 GLY A O 1
ATOM 820 N N . ILE A 1 112 ? -5.5 4.93 17.484 1 98.62 112 ILE A N 1
ATOM 821 C CA . ILE A 1 112 ? -5.766 4.348 16.172 1 98.62 112 ILE A CA 1
ATOM 822 C C . ILE A 1 112 ? -5.75 5.441 15.102 1 98.62 112 ILE A C 1
ATOM 824 O O . ILE A 1 112 ? -6.055 6.602 15.391 1 98.62 112 ILE A O 1
ATOM 828 N N . ALA A 1 113 ? -5.359 5.156 13.984 1 98.81 113 ALA A N 1
ATOM 829 C CA . ALA A 1 113 ? -5.555 5.863 12.719 1 98.81 113 ALA A CA 1
ATOM 830 C C . ALA A 1 113 ? -6.152 4.938 11.664 1 98.81 113 ALA A C 1
ATOM 832 O O . ALA A 1 113 ? -5.473 4.047 11.148 1 98.81 113 ALA A O 1
ATOM 833 N N . THR A 1 114 ? -7.41 5.16 11.305 1 98.25 114 THR A N 1
ATOM 834 C CA . THR A 1 114 ? -8.094 4.188 10.461 1 98.25 114 THR A CA 1
ATOM 835 C C . THR A 1 114 ? -8.703 4.863 9.234 1 98.25 114 THR A C 1
ATOM 837 O O . THR A 1 114 ? -9.125 6.02 9.305 1 98.25 114 THR A O 1
ATOM 840 N N . ALA A 1 115 ? -8.812 4.105 8.125 1 97.81 115 ALA A N 1
ATOM 841 C CA . ALA A 1 115 ? -9.414 4.562 6.875 1 97.81 115 ALA A CA 1
ATOM 842 C C . ALA A 1 115 ? -8.844 5.914 6.453 1 97.81 115 ALA A C 1
ATOM 844 O O . ALA A 1 115 ? -7.637 6.043 6.227 1 97.81 115 ALA A O 1
ATOM 845 N N . ALA A 1 116 ? -9.641 6.969 6.469 1 98.44 116 ALA A N 1
ATOM 846 C CA . ALA A 1 116 ? -9.141 8.281 6.078 1 98.44 116 ALA A CA 1
ATOM 847 C C . ALA A 1 116 ? -8.164 8.828 7.113 1 98.44 116 ALA A C 1
ATOM 849 O O . ALA A 1 116 ? -7.328 9.68 6.801 1 98.44 116 ALA A O 1
ATOM 850 N N . GLY A 1 117 ? -8.258 8.375 8.383 1 98.81 117 GLY A N 1
ATOM 851 C CA . GLY A 1 117 ? -7.262 8.727 9.383 1 98.81 117 GLY A CA 1
ATOM 852 C C . GLY A 1 117 ? -5.891 8.148 9.078 1 98.81 117 GLY A C 1
ATOM 853 O O . GLY A 1 117 ? -4.875 8.82 9.273 1 98.81 117 GLY A O 1
ATOM 854 N N . CYS A 1 118 ? -5.867 6.883 8.695 1 98.81 118 CYS A N 1
ATOM 855 C CA . CYS A 1 118 ? -4.621 6.273 8.242 1 98.81 118 CYS A CA 1
ATOM 856 C C . CYS A 1 118 ? -4.094 6.98 6.996 1 98.81 118 CYS A C 1
ATOM 858 O O . CYS A 1 118 ? -2.883 7.172 6.855 1 98.81 118 CYS A O 1
ATOM 860 N N . GLN A 1 119 ? -4.977 7.379 6.082 1 98.69 119 GLN A N 1
ATOM 861 C CA . GLN A 1 119 ? -4.633 8.18 4.914 1 98.69 119 GLN A CA 1
ATOM 862 C C . GLN A 1 119 ? -3.93 9.477 5.324 1 98.69 119 GLN A C 1
ATOM 864 O O . GLN A 1 119 ? -2.963 9.891 4.684 1 98.69 119 GLN A O 1
ATOM 869 N N . LEU A 1 120 ? -4.441 10.055 6.363 1 98.81 120 LEU A N 1
ATOM 870 C CA . LEU A 1 120 ? -3.875 11.305 6.863 1 98.81 120 LEU A CA 1
ATOM 871 C C . LEU A 1 120 ? -2.436 11.102 7.324 1 98.81 120 LEU A C 1
ATOM 873 O O . LEU A 1 120 ? -1.548 11.875 6.957 1 98.81 120 LEU A O 1
ATOM 877 N N . VAL A 1 121 ? -2.174 10.047 8.062 1 98.88 121 VAL A N 1
ATOM 878 C CA . VAL A 1 121 ? -0.816 9.719 8.484 1 98.88 121 VAL A CA 1
ATOM 879 C C . VAL A 1 121 ? 0.063 9.484 7.258 1 98.88 121 VAL A C 1
ATOM 881 O O . VAL A 1 121 ? 1.156 10.047 7.152 1 98.88 121 VAL A O 1
ATOM 884 N N . ALA A 1 122 ? -0.438 8.703 6.309 1 98.75 122 ALA A N 1
ATOM 885 C CA . ALA A 1 122 ? 0.321 8.328 5.121 1 98.75 122 ALA A CA 1
ATOM 886 C C . ALA A 1 122 ? 0.613 9.539 4.246 1 98.75 122 ALA A C 1
ATOM 888 O O . ALA A 1 122 ? 1.589 9.555 3.492 1 98.75 122 ALA A O 1
ATOM 889 N N . SER A 1 123 ? -0.201 10.609 4.316 1 98.62 123 SER A N 1
ATOM 890 C CA . SER A 1 123 ? -0.034 11.805 3.496 1 98.62 123 SER A CA 1
ATOM 891 C C . SER A 1 123 ? 0.994 12.75 4.102 1 98.62 123 SER A C 1
ATOM 893 O O . SER A 1 123 ? 1.51 13.633 3.416 1 98.62 123 SER A O 1
ATOM 895 N N . CYS A 1 124 ? 1.24 12.641 5.398 1 98.81 124 CYS A N 1
ATOM 896 C CA . CYS A 1 124 ? 2.252 13.469 6.039 1 98.81 124 CYS A CA 1
ATOM 897 C C . CYS A 1 124 ? 3.648 13.102 5.555 1 98.81 124 CYS A C 1
ATOM 899 O O . CYS A 1 124 ? 3.877 11.977 5.102 1 98.81 124 CYS A O 1
ATOM 901 N N . ASP A 1 125 ? 4.594 14.062 5.707 1 98.62 125 ASP A N 1
ATOM 902 C CA . ASP A 1 125 ? 5.953 13.844 5.219 1 98.62 125 ASP A CA 1
ATOM 903 C C . ASP A 1 125 ? 6.703 12.852 6.105 1 98.62 125 ASP A C 1
ATOM 905 O O . ASP A 1 125 ? 7.555 12.102 5.625 1 98.62 125 ASP A O 1
ATOM 909 N N . MET A 1 126 ? 6.43 12.906 7.375 1 98.75 126 MET A N 1
ATOM 910 C CA . MET A 1 126 ? 6.98 12.008 8.383 1 98.75 126 MET A CA 1
ATOM 911 C C . MET A 1 126 ? 5.93 11.656 9.43 1 98.75 126 MET A C 1
ATOM 913 O O . MET A 1 126 ? 4.867 12.281 9.484 1 98.75 126 MET A O 1
ATOM 917 N N . ALA A 1 127 ? 6.266 10.617 10.219 1 98.88 127 ALA A N 1
ATOM 918 C CA . ALA A 1 127 ? 5.344 10.227 11.289 1 98.88 127 ALA A CA 1
ATOM 919 C C . ALA A 1 127 ? 6.09 9.586 12.453 1 98.88 127 ALA A C 1
ATOM 921 O O . ALA A 1 127 ? 7.023 8.812 12.242 1 98.88 127 ALA A O 1
ATOM 922 N N . VAL A 1 128 ? 5.703 9.945 13.641 1 98.88 128 VAL A N 1
ATOM 923 C CA . VAL A 1 128 ? 6.113 9.305 14.883 1 98.88 128 VAL A CA 1
ATOM 924 C C . VAL A 1 128 ? 4.898 8.695 15.578 1 98.88 128 VAL A C 1
ATOM 926 O O . VAL A 1 128 ? 3.855 9.344 15.703 1 98.88 128 VAL A O 1
ATOM 929 N N . ALA A 1 129 ? 5.023 7.434 15.953 1 98.94 129 ALA A N 1
ATOM 930 C CA . ALA A 1 129 ? 3.885 6.75 16.562 1 98.94 129 ALA A CA 1
ATOM 931 C C . ALA A 1 129 ? 4.219 6.27 17.969 1 98.94 129 ALA A C 1
ATOM 933 O O . ALA A 1 129 ? 5.352 5.871 18.25 1 98.94 129 ALA A O 1
ATOM 934 N N . ALA A 1 130 ? 3.207 6.309 18.828 1 98.88 130 ALA A N 1
ATOM 935 C CA . ALA A 1 130 ? 3.326 5.688 20.141 1 98.88 130 ALA A CA 1
ATOM 936 C C . ALA A 1 130 ? 3.254 4.164 20.031 1 98.88 130 ALA A C 1
ATOM 938 O O . ALA A 1 130 ? 2.531 3.629 19.188 1 98.88 130 ALA A O 1
ATOM 939 N N . GLU A 1 131 ? 3.951 3.5 20.922 1 98.44 131 GLU A N 1
ATOM 940 C CA . GLU A 1 131 ? 3.742 2.064 21.094 1 98.44 131 GLU A CA 1
ATOM 941 C C . GLU A 1 131 ? 2.268 1.743 21.312 1 98.44 131 GLU A C 1
ATOM 943 O O . GLU A 1 131 ? 1.579 2.451 22.062 1 98.44 131 GLU A O 1
ATOM 948 N N . GLY A 1 132 ? 1.816 0.69 20.609 1 97.69 132 GLY A N 1
ATOM 949 C CA . GLY A 1 132 ? 0.429 0.286 20.766 1 97.69 132 GLY A CA 1
ATOM 950 C C . GLY A 1 132 ? -0.5 0.901 19.75 1 97.69 132 GLY A C 1
ATOM 951 O O . GLY A 1 132 ? -1.658 0.497 19.625 1 97.69 132 GLY A O 1
ATOM 952 N N . THR A 1 133 ? 0.004 1.937 19 1 98.75 133 THR A N 1
ATOM 953 C CA . THR A 1 133 ? -0.824 2.518 17.953 1 98.75 133 THR A CA 1
ATOM 954 C C . THR A 1 133 ? -1.161 1.474 16.891 1 98.75 133 THR A C 1
ATOM 956 O O . THR A 1 133 ? -0.305 0.676 16.5 1 98.75 133 THR A O 1
ATOM 959 N N . ARG A 1 134 ? -2.381 1.519 16.438 1 98.75 134 ARG A N 1
ATOM 960 C CA . ARG A 1 134 ? -2.822 0.61 15.383 1 98.75 134 ARG A CA 1
ATOM 961 C C . ARG A 1 134 ? -3.281 1.382 14.148 1 98.75 134 ARG A C 1
ATOM 963 O O . ARG A 1 134 ? -3.986 2.387 14.266 1 98.75 134 ARG A O 1
ATOM 970 N N . PHE A 1 135 ? -2.861 0.933 13.016 1 98.88 135 PHE A N 1
ATOM 971 C CA . PHE A 1 135 ? -3.178 1.552 11.727 1 98.88 135 PHE A CA 1
ATOM 972 C C . PHE A 1 135 ? -4.012 0.612 10.867 1 98.88 135 PHE A C 1
ATOM 974 O O . PHE A 1 135 ? -3.719 -0.583 10.781 1 98.88 135 PHE A O 1
ATOM 981 N N . GLY A 1 136 ? -5.09 1.141 10.25 1 98.5 136 GLY A N 1
ATOM 982 C CA . GLY A 1 136 ? -5.914 0.285 9.414 1 98.5 136 GLY A CA 1
ATOM 983 C C . GLY A 1 136 ? -6.656 1.047 8.328 1 98.5 136 GLY A C 1
ATOM 984 O O . GLY A 1 136 ? -6.934 2.238 8.484 1 98.5 136 GLY A O 1
ATOM 985 N N . VAL A 1 137 ? -6.879 0.437 7.238 1 98.38 137 VAL A N 1
ATOM 986 C CA . VAL A 1 137 ? -7.809 0.836 6.188 1 98.38 137 VAL A CA 1
ATOM 987 C C . VAL A 1 137 ? -8.93 -0.193 6.07 1 98.38 137 VAL A C 1
ATOM 989 O O . VAL A 1 137 ? -9.07 -0.855 5.043 1 98.38 137 VAL A O 1
ATOM 992 N N . ASN A 1 138 ? -9.781 -0.115 7.051 1 96.38 138 ASN A N 1
ATOM 993 C CA . ASN A 1 138 ? -10.648 -1.239 7.383 1 96.38 138 ASN A CA 1
ATOM 994 C C . ASN A 1 138 ? -12.07 -1.019 6.875 1 96.38 138 ASN A C 1
ATOM 996 O O . ASN A 1 138 ? -13.008 -1.675 7.332 1 96.38 138 ASN A O 1
ATOM 1000 N N . GLY A 1 139 ? -12.273 -0.117 5.953 1 95.81 139 GLY A N 1
ATOM 1001 C CA . GLY A 1 139 ? -13.594 0.166 5.414 1 95.81 139 GLY A CA 1
ATOM 1002 C C . GLY A 1 139 ? -14.281 -1.062 4.848 1 95.81 139 GLY A C 1
ATOM 1003 O O . GLY A 1 139 ? -15.516 -1.16 4.879 1 95.81 139 GLY A O 1
ATOM 1004 N N . VAL A 1 140 ? -13.523 -2.037 4.422 1 95.25 140 VAL A N 1
ATOM 1005 C CA . VAL A 1 140 ? -14.062 -3.229 3.773 1 95.25 140 VAL A CA 1
ATOM 1006 C C . VAL A 1 140 ? -14.898 -4.023 4.77 1 95.25 140 VAL A C 1
ATOM 1008 O O . VAL A 1 140 ? -15.766 -4.809 4.375 1 95.25 140 VAL A O 1
ATOM 1011 N N . ASN A 1 141 ? -14.68 -3.9 6.062 1 94.38 141 ASN A N 1
ATOM 1012 C CA . ASN A 1 141 ? -15.469 -4.562 7.094 1 94.38 141 ASN A CA 1
ATOM 1013 C C . ASN A 1 141 ? -16.922 -4.125 7.051 1 94.38 141 ASN A C 1
ATOM 1015 O O . ASN A 1 141 ? -17.812 -4.828 7.551 1 94.38 141 ASN A O 1
ATOM 1019 N N . ILE A 1 142 ? -17.172 -2.945 6.441 1 92.81 142 ILE A N 1
ATOM 1020 C CA . ILE A 1 142 ? -18.547 -2.459 6.359 1 92.81 142 ILE A CA 1
ATOM 1021 C C . ILE A 1 142 ? -18.969 -2.34 4.898 1 92.81 142 ILE A C 1
ATOM 1023 O O . ILE A 1 142 ? -19.938 -1.647 4.578 1 92.81 142 ILE A O 1
ATOM 1027 N N . GLY A 1 143 ? -18.141 -2.906 4.02 1 93.56 143 GLY A N 1
ATOM 1028 C CA . GLY A 1 143 ? -18.516 -2.965 2.615 1 93.56 143 GLY A CA 1
ATOM 1029 C C . GLY A 1 143 ? -18.031 -1.77 1.815 1 93.56 143 GLY A C 1
ATOM 1030 O O . GLY A 1 143 ? -18.469 -1.563 0.678 1 93.56 143 GLY A O 1
ATOM 1031 N N . LEU A 1 144 ? -17.25 -0.974 2.414 1 93.88 144 LEU A N 1
ATOM 1032 C CA . LEU A 1 144 ? -16.672 0.179 1.731 1 93.88 144 LEU A CA 1
ATOM 1033 C C . LEU A 1 144 ? -15.164 0.023 1.586 1 93.88 144 LEU A C 1
ATOM 1035 O O . LEU A 1 144 ? -14.422 0.175 2.561 1 93.88 144 LEU A O 1
ATOM 1039 N N . PHE A 1 145 ? -14.734 -0.292 0.338 1 95.88 145 PHE A N 1
ATOM 1040 C CA . PHE A 1 145 ? -13.305 -0.41 0.09 1 95.88 145 PHE A CA 1
ATOM 1041 C C . PHE A 1 145 ? -12.625 0.951 0.181 1 95.88 145 PHE A C 1
ATOM 1043 O O . PHE A 1 145 ? -13.086 1.922 -0.426 1 95.88 145 PHE A O 1
ATOM 1050 N N . CYS A 1 146 ? -11.562 1.07 0.909 1 97.19 146 CYS A N 1
ATOM 1051 C CA . CYS A 1 146 ? -10.844 2.32 1.148 1 97.19 146 CYS A CA 1
ATOM 1052 C C . CYS A 1 146 ? -10.023 2.719 -0.07 1 97.19 146 CYS A C 1
ATOM 1054 O O . CYS A 1 146 ? -8.789 2.797 0.004 1 97.19 146 CYS A O 1
ATOM 1056 N N . SER A 1 147 ? -10.617 3.154 -1.135 1 97.06 147 SER A N 1
ATOM 1057 C CA . SER A 1 147 ? -9.938 3.43 -2.398 1 97.06 147 SER A CA 1
ATOM 1058 C C . SER A 1 147 ? -9.117 4.711 -2.316 1 97.06 147 SER A C 1
ATOM 1060 O O . SER A 1 147 ? -7.988 4.762 -2.814 1 97.06 147 SER A O 1
ATOM 1062 N N . THR A 1 148 ? -9.633 5.781 -1.715 1 96.31 148 THR A N 1
ATOM 1063 C CA . THR A 1 148 ? -8.859 7.016 -1.641 1 96.31 148 THR A CA 1
ATOM 1064 C C . THR A 1 148 ? -7.707 6.875 -0.651 1 96.31 148 THR A C 1
ATOM 1066 O O . THR A 1 148 ? -6.57 7.234 -0.961 1 96.31 148 THR A O 1
ATOM 1069 N N . PRO A 1 149 ? -7.961 6.266 0.577 1 98.06 149 PRO A N 1
ATOM 1070 C CA . PRO A 1 149 ? -6.824 6.016 1.464 1 98.06 149 PRO A CA 1
ATOM 1071 C C . PRO A 1 149 ? -5.738 5.168 0.806 1 98.06 149 PRO A C 1
ATOM 1073 O O . PRO A 1 149 ? -4.551 5.336 1.104 1 98.06 149 PRO A O 1
ATOM 1076 N N . MET A 1 150 ? -6.148 4.301 -0.077 1 98.12 150 MET A N 1
ATOM 1077 C CA . MET A 1 150 ? -5.262 3.389 -0.789 1 98.12 150 MET A CA 1
ATOM 1078 C C . MET A 1 150 ? -4.184 4.16 -1.547 1 98.12 150 MET A C 1
ATOM 1080 O O . MET A 1 150 ? -3.045 3.701 -1.654 1 98.12 150 MET A O 1
ATOM 1084 N N . VAL A 1 151 ? -4.461 5.363 -2.027 1 97.81 151 VAL A N 1
ATOM 1085 C CA . VAL A 1 151 ? -3.531 6.125 -2.855 1 97.81 151 VAL A CA 1
ATOM 1086 C C . VAL A 1 151 ? -2.303 6.512 -2.035 1 97.81 151 VAL A C 1
ATOM 1088 O O . VAL A 1 151 ? -1.169 6.266 -2.451 1 97.81 151 VAL A O 1
ATOM 1091 N N . ALA A 1 152 ? -2.545 7.051 -0.884 1 98.06 152 ALA A N 1
ATOM 1092 C CA . ALA A 1 152 ? -1.432 7.422 -0.015 1 98.06 152 ALA A CA 1
ATOM 1093 C C . ALA A 1 152 ? -0.733 6.188 0.542 1 98.06 152 ALA A C 1
ATOM 1095 O O . ALA A 1 152 ? 0.497 6.105 0.537 1 98.06 152 ALA A O 1
ATOM 1096 N N . LEU A 1 153 ? -1.517 5.191 0.984 1 98.25 153 LEU A N 1
ATOM 1097 C CA . LEU A 1 153 ? -0.97 4.004 1.63 1 98.25 153 LEU A CA 1
ATOM 1098 C C . LEU A 1 153 ? -0.038 3.254 0.686 1 98.25 153 LEU A C 1
ATOM 1100 O O . LEU A 1 153 ? 1.072 2.879 1.069 1 98.25 153 LEU A O 1
ATOM 1104 N N . SER A 1 154 ? -0.475 3.023 -0.561 1 97.25 154 SER A N 1
ATOM 1105 C CA . SER A 1 154 ? 0.267 2.197 -1.51 1 97.25 154 SER A CA 1
ATOM 1106 C C . SER A 1 154 ? 1.554 2.887 -1.953 1 97.25 154 SER A C 1
ATOM 1108 O O . SER A 1 154 ? 2.43 2.254 -2.547 1 97.25 154 SER A O 1
ATOM 1110 N N . ARG A 1 155 ? 1.707 4.105 -1.647 1 96.44 155 ARG A N 1
ATOM 1111 C CA . ARG A 1 155 ? 2.92 4.836 -1.993 1 96.44 155 ARG A CA 1
ATOM 1112 C C . ARG A 1 155 ? 3.885 4.887 -0.813 1 96.44 155 ARG A C 1
ATOM 1114 O O . ARG A 1 155 ? 5 5.398 -0.937 1 96.44 155 ARG A O 1
ATOM 1121 N N . ASN A 1 156 ? 3.438 4.352 0.359 1 96.94 156 ASN A N 1
ATOM 1122 C CA . ASN A 1 156 ? 4.277 4.355 1.552 1 96.94 156 ASN A CA 1
ATOM 1123 C C . ASN A 1 156 ? 4.801 2.957 1.873 1 96.94 156 ASN A C 1
ATOM 1125 O O . ASN A 1 156 ? 5.945 2.803 2.307 1 96.94 156 ASN A O 1
ATOM 1129 N N . VAL A 1 157 ? 3.949 1.894 1.656 1 97.19 157 VAL A N 1
ATOM 1130 C CA . VAL A 1 157 ? 4.293 0.553 2.119 1 97.19 157 VAL A CA 1
ATOM 1131 C C . VAL A 1 157 ? 4.344 -0.407 0.933 1 97.19 157 VAL A C 1
ATOM 1133 O O . VAL A 1 157 ? 3.828 -0.099 -0.145 1 97.19 157 VAL A O 1
ATOM 1136 N N . PRO A 1 158 ? 4.93 -1.664 1.126 1 95.75 158 PRO A N 1
ATOM 1137 C CA . PRO A 1 158 ? 4.926 -2.652 0.044 1 95.75 158 PRO A CA 1
ATOM 1138 C C . PRO A 1 158 ? 3.514 -3.012 -0.417 1 95.75 158 PRO A C 1
ATOM 1140 O O . PRO A 1 158 ? 2.586 -3.057 0.396 1 95.75 158 PRO A O 1
ATOM 1143 N N . ARG A 1 159 ? 3.418 -3.379 -1.663 1 95.56 159 ARG A N 1
ATOM 1144 C CA . ARG A 1 159 ? 2.125 -3.594 -2.309 1 95.56 159 ARG A CA 1
ATOM 1145 C C . ARG A 1 159 ? 1.344 -4.703 -1.612 1 95.56 159 ARG A C 1
ATOM 1147 O O . ARG A 1 159 ? 0.142 -4.566 -1.374 1 95.56 159 ARG A O 1
ATOM 1154 N N . LYS A 1 160 ? 1.968 -5.812 -1.282 1 97.31 160 LYS A N 1
ATOM 1155 C CA . LYS A 1 160 ? 1.253 -6.93 -0.671 1 97.31 160 LYS A CA 1
ATOM 1156 C C . LYS A 1 160 ? 0.754 -6.566 0.725 1 97.31 160 LYS A C 1
ATOM 1158 O O . LYS A 1 160 ? -0.293 -7.047 1.16 1 97.31 160 LYS A O 1
ATOM 1163 N N . VAL A 1 161 ? 1.512 -5.707 1.439 1 97.5 161 VAL A N 1
ATOM 1164 C CA . VAL A 1 161 ? 1.078 -5.246 2.754 1 97.5 161 VAL A CA 1
ATOM 1165 C C . VAL A 1 161 ? -0.159 -4.363 2.609 1 97.5 161 VAL A C 1
ATOM 1167 O O . VAL A 1 161 ? -1.159 -4.566 3.301 1 97.5 161 VAL A O 1
ATOM 1170 N N . ALA A 1 162 ? -0.066 -3.371 1.65 1 98.19 162 ALA A N 1
ATOM 1171 C CA . ALA A 1 162 ? -1.206 -2.492 1.4 1 98.19 162 ALA A CA 1
ATOM 1172 C C . ALA A 1 162 ? -2.439 -3.295 0.996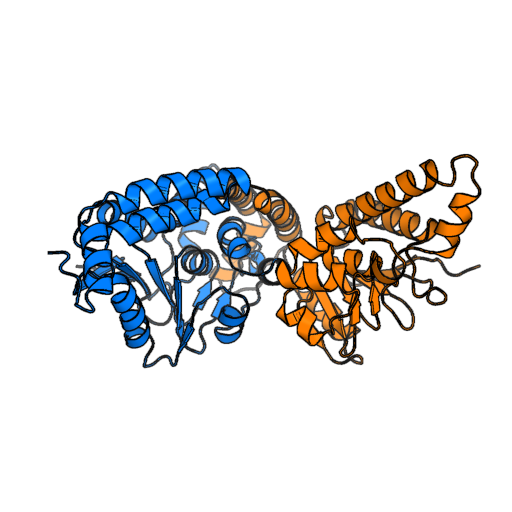 1 98.19 162 ALA A C 1
ATOM 1174 O O . ALA A 1 162 ? -3.529 -3.082 1.53 1 98.19 162 ALA A O 1
ATOM 1175 N N . PHE A 1 163 ? -2.252 -4.203 0.105 1 98.12 163 PHE A N 1
ATOM 1176 C CA . PHE A 1 163 ? -3.365 -4.996 -0.406 1 98.12 163 PHE A CA 1
ATOM 1177 C C . PHE A 1 163 ? -3.986 -5.836 0.704 1 98.12 163 PHE A C 1
ATOM 1179 O O . PHE A 1 163 ? -5.211 -5.949 0.793 1 98.12 163 PHE A O 1
ATOM 1186 N N . GLU A 1 164 ? -3.158 -6.484 1.506 1 98.19 164 GLU A N 1
ATOM 1187 C CA . GLU A 1 164 ? -3.641 -7.266 2.641 1 98.19 164 GLU A CA 1
ATOM 1188 C C . GLU A 1 164 ? -4.477 -6.406 3.586 1 98.19 164 GLU A C 1
ATOM 1190 O O . GLU A 1 164 ? -5.586 -6.785 3.961 1 98.19 164 GLU A O 1
ATOM 1195 N N . MET A 1 165 ? -3.992 -5.23 3.936 1 98.25 165 MET A N 1
ATOM 1196 C CA . MET A 1 165 ? -4.719 -4.328 4.824 1 98.25 165 MET A CA 1
ATOM 1197 C C . MET A 1 165 ? -6.07 -3.943 4.227 1 98.25 165 MET A C 1
ATOM 1199 O O . MET A 1 165 ? -7.086 -3.965 4.918 1 98.25 165 MET A O 1
ATOM 1203 N N . LEU A 1 166 ? -6.078 -3.646 2.953 1 98.38 166 LEU A N 1
ATOM 1204 C CA . LEU A 1 166 ? -7.254 -3.125 2.26 1 98.38 166 LEU A CA 1
ATOM 1205 C C . LEU A 1 166 ? -8.328 -4.199 2.123 1 98.38 166 LEU A C 1
ATOM 1207 O O . LEU A 1 166 ? -9.523 -3.9 2.197 1 98.38 166 LEU A O 1
ATOM 1211 N N . THR A 1 167 ? -7.941 -5.461 1.973 1 97.5 167 THR A N 1
ATOM 1212 C CA . THR A 1 167 ? -8.906 -6.512 1.655 1 97.5 167 THR A CA 1
ATOM 1213 C C . THR A 1 167 ? -9.336 -7.254 2.918 1 97.5 167 THR A C 1
ATOM 1215 O O . THR A 1 167 ? -10.438 -7.797 2.98 1 97.5 167 THR A O 1
ATOM 1218 N N . THR A 1 168 ? -8.453 -7.324 3.922 1 97 168 THR A N 1
ATOM 1219 C CA . THR A 1 168 ? -8.797 -8.023 5.156 1 97 168 THR A CA 1
ATOM 1220 C C . THR A 1 168 ? -9.453 -7.062 6.148 1 97 168 THR A C 1
ATOM 1222 O O . THR A 1 168 ? -10.234 -7.488 7.008 1 97 168 THR A O 1
ATOM 1225 N N . GLY A 1 169 ? -9.109 -5.797 6.102 1 97.25 169 GLY A N 1
ATOM 1226 C CA . GLY A 1 169 ? -9.531 -4.824 7.098 1 97.25 169 GLY A CA 1
ATOM 1227 C C . GLY A 1 169 ? -8.812 -4.98 8.422 1 97.25 169 GLY A C 1
ATOM 1228 O O . GLY A 1 169 ? -9.242 -4.426 9.438 1 97.25 169 GLY A O 1
ATOM 1229 N N . GLN A 1 170 ? -7.762 -5.742 8.438 1 96.81 170 GLN A N 1
ATOM 1230 C CA . GLN A 1 170 ? -6.992 -5.941 9.656 1 96.81 170 GLN A CA 1
ATOM 1231 C C . GLN A 1 170 ? -6.02 -4.789 9.891 1 96.81 170 GLN A C 1
ATOM 1233 O O . GLN A 1 170 ? -5.586 -4.137 8.938 1 96.81 170 GLN A O 1
ATOM 1238 N N . PHE A 1 171 ? -5.672 -4.609 11.148 1 98.12 171 PHE A N 1
ATOM 1239 C CA . PHE A 1 171 ? -4.762 -3.541 11.547 1 98.12 171 PHE A CA 1
ATOM 1240 C C . PHE A 1 171 ? -3.32 -4.039 11.57 1 98.12 171 PHE A C 1
ATOM 1242 O O . PHE A 1 171 ? -3.076 -5.242 11.703 1 98.12 171 PHE A O 1
ATOM 1249 N N . ILE A 1 172 ? -2.426 -3.125 11.344 1 97.94 172 ILE A N 1
ATOM 1250 C CA . ILE A 1 172 ? -1.042 -3.375 11.734 1 97.94 172 ILE A CA 1
ATOM 1251 C C . ILE A 1 172 ? -0.676 -2.508 12.93 1 97.94 172 ILE A C 1
ATOM 1253 O O . ILE A 1 172 ? -1.211 -1.409 13.102 1 97.94 172 ILE A O 1
ATOM 1257 N N . ASP A 1 173 ? 0.223 -3 13.742 1 98.12 173 ASP A N 1
ATOM 1258 C CA . ASP A 1 173 ? 0.63 -2.227 14.906 1 98.12 173 ASP A CA 1
ATOM 1259 C C . ASP A 1 173 ? 1.785 -1.287 14.57 1 98.12 173 ASP A C 1
ATOM 1261 O O . ASP A 1 173 ? 2.273 -1.276 13.438 1 98.12 173 ASP A O 1
ATOM 1265 N N . ALA A 1 174 ? 2.191 -0.539 15.547 1 98.62 174 ALA A N 1
ATOM 1266 C CA . ALA A 1 174 ? 3.189 0.508 15.352 1 98.62 174 ALA A CA 1
ATOM 1267 C C . ALA A 1 174 ? 4.523 -0.084 14.906 1 98.62 174 ALA A C 1
ATOM 1269 O O . ALA A 1 174 ? 5.199 0.475 14.039 1 98.62 174 ALA A O 1
ATOM 1270 N N . ALA A 1 175 ? 4.934 -1.158 15.461 1 97.75 175 ALA A N 1
ATOM 1271 C CA . ALA A 1 175 ? 6.203 -1.783 15.094 1 97.75 175 ALA A CA 1
ATOM 1272 C C . ALA A 1 175 ? 6.203 -2.217 13.633 1 97.75 175 ALA A C 1
ATOM 1274 O O . ALA A 1 175 ? 7.152 -1.932 12.898 1 97.75 175 ALA A O 1
ATOM 1275 N N . ARG A 1 176 ? 5.152 -2.908 13.219 1 97.38 176 ARG A N 1
ATOM 1276 C CA . ARG A 1 176 ? 5.035 -3.332 11.828 1 97.38 176 ARG A CA 1
ATOM 1277 C C . ARG A 1 176 ? 4.941 -2.129 10.898 1 97.38 176 ARG A C 1
ATOM 1279 O O . ARG A 1 176 ? 5.504 -2.141 9.797 1 97.38 176 ARG A O 1
ATOM 1286 N N . ALA A 1 177 ? 4.258 -1.095 11.344 1 98.56 177 ALA A N 1
ATOM 1287 C CA . ALA A 1 177 ? 4.141 0.127 10.555 1 98.56 177 ALA A CA 1
ATOM 1288 C C . ALA A 1 177 ? 5.512 0.747 10.289 1 98.56 177 ALA A C 1
ATOM 1290 O O . ALA A 1 177 ? 5.781 1.232 9.188 1 98.56 177 ALA A O 1
ATOM 1291 N N . ALA A 1 178 ? 6.371 0.701 11.25 1 98.12 178 ALA A N 1
ATOM 1292 C CA . ALA A 1 178 ? 7.73 1.209 11.07 1 98.12 178 ALA A CA 1
ATOM 1293 C C . ALA A 1 178 ? 8.531 0.307 10.141 1 98.12 178 ALA A C 1
ATOM 1295 O O . ALA A 1 178 ? 9.25 0.793 9.266 1 98.12 178 ALA A O 1
ATOM 1296 N N . GLU A 1 179 ? 8.328 -0.944 10.305 1 95.94 179 GLU A N 1
ATOM 1297 C CA . GLU A 1 179 ? 9.047 -1.926 9.5 1 95.94 179 GLU A CA 1
ATOM 1298 C C . GLU A 1 179 ? 8.742 -1.747 8.016 1 95.94 179 GLU A C 1
ATOM 1300 O O . GLU A 1 179 ? 9.641 -1.859 7.18 1 95.94 179 GLU A O 1
ATOM 1305 N N . VAL A 1 180 ? 7.527 -1.45 7.73 1 96.44 180 VAL A N 1
ATOM 1306 C CA . VAL A 1 180 ? 7.133 -1.471 6.328 1 96.44 180 VAL A CA 1
ATOM 1307 C C . VAL A 1 180 ? 7.148 -0.051 5.766 1 96.44 180 VAL A C 1
ATOM 1309 O O . VAL A 1 180 ? 6.82 0.165 4.598 1 96.44 180 VAL A O 1
ATOM 1312 N N . GLY A 1 181 ? 7.375 1.002 6.617 1 97.38 181 GLY A N 1
ATOM 1313 C CA . GLY A 1 181 ? 7.672 2.316 6.07 1 97.38 181 GLY A CA 1
ATOM 1314 C C . GLY A 1 181 ? 6.547 3.312 6.27 1 97.38 181 GLY A C 1
ATOM 1315 O O . GLY A 1 181 ? 6.625 4.449 5.797 1 97.38 181 GLY A O 1
ATOM 1316 N N . LEU A 1 182 ? 5.5 2.924 7.027 1 98.5 182 LEU A N 1
ATOM 1317 C CA . LEU A 1 182 ? 4.367 3.822 7.223 1 98.5 182 LEU A CA 1
ATOM 1318 C C . LEU A 1 182 ? 4.699 4.898 8.258 1 98.5 182 LEU A C 1
ATOM 1320 O O . LEU A 1 182 ? 4.188 6.016 8.18 1 98.5 182 LEU A O 1
ATOM 1324 N N . VAL A 1 183 ? 5.578 4.566 9.227 1 98.5 183 VAL A N 1
ATOM 1325 C CA . VAL A 1 183 ? 6 5.512 10.25 1 98.5 183 VAL A CA 1
ATOM 1326 C C . VAL A 1 183 ? 7.52 5.484 10.383 1 98.5 183 VAL A C 1
ATOM 1328 O O . VAL A 1 183 ? 8.156 4.465 10.102 1 98.5 183 VAL A O 1
ATOM 1331 N N . ASN A 1 184 ? 8.062 6.594 10.836 1 98.06 184 ASN A N 1
ATOM 1332 C CA . ASN A 1 184 ? 9.508 6.719 10.953 1 98.06 184 ASN A CA 1
ATOM 1333 C C . ASN A 1 184 ? 10.023 6.117 12.266 1 98.06 184 ASN A C 1
ATOM 1335 O O . ASN A 1 184 ? 11.094 5.512 12.297 1 98.06 184 ASN A O 1
ATOM 1339 N N . LYS A 1 185 ? 9.273 6.332 13.289 1 97.31 185 LYS A N 1
ATOM 1340 C CA . LYS A 1 185 ? 9.742 5.953 14.617 1 97.31 185 LYS A CA 1
ATOM 1341 C C . LYS A 1 185 ? 8.578 5.594 15.531 1 97.31 185 LYS A C 1
ATOM 1343 O O . LYS A 1 185 ? 7.504 6.191 15.438 1 97.31 185 LYS A O 1
ATOM 1348 N N . VAL A 1 186 ? 8.859 4.574 16.375 1 98.75 186 VAL A N 1
ATOM 1349 C CA . VAL A 1 186 ? 7.914 4.172 17.422 1 98.75 186 VAL A CA 1
ATOM 1350 C C . VAL A 1 186 ? 8.531 4.41 18.797 1 98.75 186 VAL A C 1
ATOM 1352 O O . VAL A 1 186 ? 9.672 4.016 19.047 1 98.75 186 VAL A O 1
ATOM 1355 N N . VAL A 1 187 ? 7.773 5.086 19.656 1 98.81 187 VAL A N 1
ATOM 1356 C CA . VAL A 1 187 ? 8.312 5.465 20.953 1 98.81 187 VAL A CA 1
ATOM 1357 C C . VAL A 1 187 ? 7.293 5.148 22.047 1 98.81 187 VAL A C 1
ATOM 1359 O O . VAL A 1 187 ? 6.105 4.969 21.766 1 98.81 187 VAL A O 1
ATOM 1362 N N . PRO A 1 188 ? 7.719 5.043 23.281 1 98.25 188 PRO A N 1
ATOM 1363 C CA . PRO A 1 188 ? 6.738 4.918 24.375 1 98.25 188 PRO A CA 1
ATOM 1364 C C . PRO A 1 188 ? 5.73 6.062 24.391 1 98.25 188 PRO A C 1
ATOM 1366 O O . PRO A 1 188 ? 6.078 7.203 24.078 1 98.25 188 PRO A O 1
ATOM 1369 N N . SER A 1 189 ? 4.539 5.77 24.781 1 97.69 189 SER A N 1
ATOM 1370 C CA . SER A 1 189 ? 3.441 6.73 24.75 1 97.69 189 SER A CA 1
ATOM 1371 C C . SER A 1 189 ? 3.781 7.98 25.562 1 97.69 189 SER A C 1
ATOM 1373 O O . SER A 1 189 ? 3.439 9.094 25.156 1 97.69 189 SER A O 1
ATOM 1375 N N . GLN A 1 190 ? 4.508 7.855 26.594 1 97.56 190 GLN A N 1
ATOM 1376 C CA . GLN A 1 190 ? 4.793 8.953 27.516 1 97.56 190 GLN A CA 1
ATOM 1377 C C . GLN A 1 190 ? 5.762 9.961 26.891 1 97.56 190 GLN A C 1
ATOM 1379 O O . GLN A 1 190 ? 5.816 11.117 27.297 1 97.56 190 GLN A O 1
ATOM 1384 N N . THR A 1 191 ? 6.527 9.5 25.891 1 98.38 191 THR A N 1
ATOM 1385 C CA . THR A 1 191 ? 7.543 10.375 25.312 1 98.38 191 THR A CA 1
ATOM 1386 C C . THR A 1 191 ? 7.164 10.773 23.891 1 98.38 191 THR A C 1
ATOM 1388 O O . THR A 1 191 ? 7.961 11.398 23.188 1 98.38 191 THR A O 1
ATOM 1391 N N . LEU A 1 192 ? 5.973 10.43 23.453 1 98.62 192 LEU A N 1
ATOM 1392 C CA . LEU A 1 192 ? 5.555 10.648 22.078 1 98.62 192 LEU A CA 1
ATOM 1393 C C . LEU A 1 192 ? 5.688 12.117 21.688 1 98.62 192 LEU A C 1
ATOM 1395 O O . LEU A 1 192 ? 6.344 12.445 20.703 1 98.62 192 LEU A O 1
ATOM 1399 N N . SER A 1 193 ? 5.152 13.031 22.469 1 98.38 193 SER A N 1
ATOM 1400 C CA . SER A 1 193 ? 5.16 14.453 22.125 1 98.38 193 SER A CA 1
ATOM 1401 C C . SER A 1 193 ? 6.578 15.016 22.141 1 98.38 193 SER A C 1
ATOM 1403 O O . SER A 1 193 ? 6.945 15.781 21.25 1 98.38 193 SER A O 1
ATOM 1405 N N . ALA A 1 194 ? 7.355 14.609 23.109 1 98.5 194 ALA A N 1
ATOM 1406 C CA . ALA A 1 194 ? 8.727 15.094 23.203 1 98.5 194 ALA A CA 1
ATOM 1407 C C . ALA A 1 194 ? 9.562 14.633 22.016 1 98.5 194 ALA A C 1
ATOM 1409 O O . ALA A 1 194 ? 10.328 15.422 21.453 1 98.5 194 ALA A O 1
ATOM 1410 N N . GLU A 1 195 ? 9.43 13.375 21.688 1 98.62 195 GLU A N 1
ATOM 1411 C CA . GLU A 1 195 ? 10.203 12.82 20.578 1 98.62 195 GLU A CA 1
ATOM 1412 C C . GLU A 1 195 ? 9.781 13.43 19.25 1 98.62 195 GLU A C 1
ATOM 1414 O O . GLU A 1 195 ? 10.617 13.672 18.375 1 98.62 195 GLU A O 1
ATOM 1419 N N . THR A 1 196 ? 8.453 13.656 19.047 1 98.69 196 THR A N 1
ATOM 1420 C CA . THR A 1 196 ? 7.98 14.32 17.844 1 98.69 196 THR A CA 1
ATOM 1421 C C . THR A 1 196 ? 8.523 15.742 17.75 1 98.69 196 THR A C 1
ATOM 1423 O O . THR A 1 196 ? 8.945 16.203 16.688 1 98.69 196 THR A O 1
ATOM 1426 N N . ARG A 1 197 ? 8.57 16.406 18.859 1 98.44 197 ARG A N 1
ATOM 1427 C CA . ARG A 1 197 ? 9.078 17.766 18.922 1 98.44 197 ARG A CA 1
ATOM 1428 C C . ARG A 1 197 ? 10.562 17.812 18.562 1 98.44 197 ARG A C 1
ATOM 1430 O O . ARG A 1 197 ? 11.016 18.703 17.859 1 98.44 197 ARG A O 1
ATOM 1437 N N . VAL A 1 198 ? 11.305 16.875 19.062 1 98.44 198 VAL A N 1
ATOM 1438 C CA . VAL A 1 198 ? 12.734 16.828 18.766 1 98.44 198 VAL A CA 1
ATOM 1439 C C . VAL A 1 198 ? 12.945 16.703 17.266 1 98.44 198 VAL A C 1
ATOM 1441 O O . VAL A 1 198 ? 13.781 17.422 16.688 1 98.44 198 VAL A O 1
ATOM 1444 N N . LEU A 1 199 ? 12.172 15.867 16.641 1 98.25 199 LEU A N 1
ATOM 1445 C CA . LEU A 1 199 ? 12.266 15.703 15.195 1 98.25 199 LEU A CA 1
ATOM 1446 C C . LEU A 1 199 ? 11.906 17 14.484 1 98.25 199 LEU A C 1
ATOM 1448 O O . LEU A 1 199 ? 12.594 17.422 13.555 1 98.25 199 LEU A O 1
ATOM 1452 N N . ALA A 1 200 ? 10.875 17.641 14.93 1 98.56 200 ALA A N 1
ATOM 1453 C CA . ALA A 1 200 ? 10.445 18.906 14.344 1 98.56 200 ALA A CA 1
ATOM 1454 C C . ALA A 1 200 ? 11.516 19.969 14.508 1 98.56 200 ALA A C 1
ATOM 1456 O O . ALA A 1 200 ? 11.773 20.75 13.578 1 98.56 200 ALA A O 1
ATOM 1457 N N . GLU A 1 201 ? 12.164 19.984 15.617 1 97.81 201 GLU A N 1
ATOM 1458 C CA . GLU A 1 201 ? 13.188 20.984 15.898 1 97.81 201 GLU A CA 1
ATOM 1459 C C . GLU A 1 201 ? 14.422 20.781 15.023 1 97.81 201 GLU A C 1
ATOM 1461 O O . GLU A 1 201 ? 15.047 21.734 14.578 1 97.81 201 GLU A O 1
ATOM 1466 N N . ILE A 1 202 ? 14.773 19.578 14.789 1 96.81 202 ILE A N 1
ATOM 1467 C CA . ILE A 1 202 ? 15.891 19.266 13.906 1 96.81 202 ILE A CA 1
ATOM 1468 C C . ILE A 1 202 ? 15.617 19.844 12.516 1 96.81 202 ILE A C 1
ATOM 1470 O O . ILE A 1 202 ? 16.484 20.484 11.922 1 96.81 202 ILE A O 1
ATOM 1474 N N . VAL A 1 203 ? 14.422 19.672 12.016 1 97.12 203 VAL A N 1
ATOM 1475 C CA . VAL A 1 203 ? 14.047 20.156 10.695 1 97.12 203 VAL A CA 1
ATOM 1476 C C . VAL A 1 203 ? 13.969 21.672 10.711 1 97.12 203 VAL A C 1
ATOM 1478 O O . VAL A 1 203 ? 14.477 22.344 9.805 1 97.12 203 VAL A O 1
ATOM 1481 N N . ALA A 1 204 ? 13.398 22.219 11.773 1 96.06 204 ALA A N 1
ATOM 1482 C CA . ALA A 1 204 ? 13.18 23.672 11.875 1 96.06 204 ALA A CA 1
ATOM 1483 C C . ALA A 1 204 ? 14.508 24.422 11.969 1 96.06 204 ALA A C 1
ATOM 1485 O O . ALA A 1 204 ? 14.57 25.609 11.688 1 96.06 204 ALA A O 1
ATOM 1486 N N . ALA A 1 205 ? 15.562 23.75 12.391 1 92.88 205 ALA A N 1
ATOM 1487 C CA . ALA A 1 205 ? 16.875 24.375 12.562 1 92.88 205 ALA A CA 1
ATOM 1488 C C . ALA A 1 205 ? 17.578 24.531 11.227 1 92.88 205 ALA A C 1
ATOM 1490 O O . ALA A 1 205 ? 18.609 25.219 11.133 1 92.88 205 ALA A O 1
ATOM 1491 N N . LYS A 1 206 ? 17.047 24.031 10.18 1 91.75 206 LYS A N 1
ATOM 1492 C CA . LYS A 1 206 ? 17.656 24.125 8.859 1 91.75 206 LYS A CA 1
ATOM 1493 C C . LYS A 1 206 ? 17.219 25.406 8.148 1 91.75 206 LYS A C 1
ATOM 1495 O O . LYS A 1 206 ? 16.297 26.078 8.594 1 91.75 206 LYS A O 1
ATOM 1500 N N . LEU A 1 207 ? 17.984 25.719 7.062 1 88.31 207 LEU A N 1
ATOM 1501 C CA . LEU A 1 207 ? 17.562 26.844 6.219 1 88.31 207 LEU A CA 1
ATOM 1502 C C . LEU A 1 207 ? 16.203 26.547 5.582 1 88.31 207 LEU A C 1
ATOM 1504 O O . LEU A 1 207 ? 16.078 25.656 4.75 1 88.31 207 LEU A O 1
ATOM 1508 N N . THR A 1 208 ? 15.211 27.359 5.934 1 91.06 208 THR A N 1
ATOM 1509 C CA . THR A 1 208 ? 13.828 27.125 5.543 1 91.06 208 THR A CA 1
ATOM 1510 C C . THR A 1 208 ? 13.688 27.125 4.023 1 91.06 208 THR A C 1
ATOM 1512 O O . THR A 1 208 ? 12.969 26.297 3.465 1 91.06 208 THR A O 1
ATOM 1515 N N . ALA A 1 209 ? 14.352 28.031 3.408 1 90.94 209 ALA A N 1
ATOM 1516 C CA . ALA A 1 209 ? 14.258 28.141 1.954 1 90.94 209 ALA A CA 1
ATOM 1517 C C . ALA A 1 209 ? 14.734 26.875 1.271 1 90.94 209 ALA A C 1
ATOM 1519 O O . ALA A 1 209 ? 14.141 26.422 0.286 1 90.94 209 ALA A O 1
ATOM 1520 N N . ALA A 1 210 ? 15.781 26.297 1.782 1 90.88 210 ALA A N 1
ATOM 1521 C CA . ALA A 1 210 ? 16.312 25.047 1.229 1 90.88 210 ALA A CA 1
ATOM 1522 C C . ALA A 1 210 ? 15.352 23.891 1.438 1 90.88 210 ALA A C 1
ATOM 1524 O O . ALA A 1 210 ? 15.133 23.094 0.532 1 90.88 210 ALA A O 1
ATOM 1525 N N . VAL A 1 211 ? 14.734 23.828 2.584 1 94.56 211 VAL A N 1
ATOM 1526 C CA . VAL A 1 211 ? 13.789 22.766 2.902 1 94.56 211 VAL A CA 1
ATOM 1527 C C . VAL A 1 211 ? 12.562 22.875 1.998 1 94.56 211 VAL A C 1
ATOM 1529 O O . VAL A 1 211 ? 12.094 21.875 1.458 1 94.56 211 VAL A O 1
ATOM 1532 N N . LYS A 1 212 ? 12.07 24.047 1.798 1 95.06 212 LYS A N 1
ATOM 1533 C CA . LYS A 1 212 ? 10.883 24.297 0.98 1 95.06 212 LYS A CA 1
ATOM 1534 C C . LYS A 1 212 ? 11.109 23.859 -0.462 1 95.06 212 LYS A C 1
ATOM 1536 O O . LYS A 1 212 ? 10.289 23.125 -1.027 1 95.06 212 LYS A O 1
ATOM 1541 N N . ILE A 1 213 ? 12.188 24.281 -1.033 1 92.94 213 ILE A N 1
ATOM 1542 C CA . ILE A 1 213 ? 12.453 23.953 -2.43 1 92.94 213 ILE A CA 1
ATOM 1543 C C . ILE A 1 213 ? 12.734 22.453 -2.564 1 92.94 213 ILE A C 1
ATOM 1545 O O . ILE A 1 213 ? 12.352 21.828 -3.559 1 92.94 213 ILE A O 1
ATOM 1549 N N . GLY A 1 214 ? 13.438 21.906 -1.597 1 94.75 214 GLY A N 1
ATOM 1550 C CA . GLY A 1 214 ? 13.719 20.484 -1.599 1 94.75 214 GLY A CA 1
ATOM 1551 C C . GLY A 1 214 ? 12.469 19.625 -1.499 1 94.75 214 GLY A C 1
ATOM 1552 O O . GLY A 1 214 ? 12.336 18.625 -2.209 1 94.75 214 GLY A O 1
ATOM 1553 N N . LYS A 1 215 ? 11.57 20.016 -0.63 1 96.06 215 LYS A N 1
ATOM 1554 C CA . LYS A 1 215 ? 10.32 19.266 -0.484 1 96.06 215 LYS A CA 1
ATOM 1555 C C . LYS A 1 215 ? 9.523 19.266 -1.786 1 96.06 215 LYS A C 1
ATOM 1557 O O . LYS A 1 215 ? 9.031 18.219 -2.219 1 96.06 215 LYS A O 1
ATOM 1562 N N . ARG A 1 216 ? 9.391 20.391 -2.404 1 96.19 216 ARG A N 1
ATOM 1563 C CA . ARG A 1 216 ? 8.695 20.469 -3.686 1 96.19 216 ARG A CA 1
ATOM 1564 C C . ARG A 1 216 ? 9.352 19.562 -4.723 1 96.19 216 ARG A C 1
ATOM 1566 O O . ARG A 1 216 ? 8.672 18.797 -5.414 1 96.19 216 ARG A O 1
ATOM 1573 N N . ALA A 1 217 ? 10.688 19.594 -4.777 1 93.75 217 ALA A N 1
ATOM 1574 C CA . ALA A 1 217 ? 11.43 18.781 -5.73 1 93.75 217 ALA A CA 1
ATOM 1575 C C . ALA A 1 217 ? 11.234 17.297 -5.441 1 93.75 217 ALA A C 1
ATOM 1577 O O . ALA A 1 217 ? 11.18 16.484 -6.367 1 93.75 217 ALA A O 1
ATOM 1578 N N . PHE A 1 218 ? 11.219 17 -4.215 1 96.25 218 PHE A N 1
ATOM 1579 C CA . PHE A 1 218 ? 11.047 15.617 -3.811 1 96.25 218 PHE A CA 1
ATOM 1580 C C . PHE A 1 218 ? 9.766 15.039 -4.406 1 96.25 218 PHE A C 1
ATOM 1582 O O . PHE A 1 218 ? 9.805 14.008 -5.09 1 96.25 218 PHE A O 1
ATOM 1589 N N . TYR A 1 219 ? 8.664 15.656 -4.258 1 95.62 219 TYR A N 1
ATOM 1590 C CA . TYR A 1 219 ? 7.379 15.117 -4.672 1 95.62 219 TYR A CA 1
ATOM 1591 C C . TYR A 1 219 ? 7.188 15.266 -6.176 1 95.62 219 TYR A C 1
ATOM 1593 O O . TYR A 1 219 ? 6.5 14.453 -6.805 1 95.62 219 TYR A O 1
ATOM 1601 N N . ASP A 1 220 ? 7.859 16.203 -6.793 1 93.69 220 ASP A N 1
ATOM 1602 C CA . ASP A 1 220 ? 7.793 16.344 -8.242 1 93.69 220 ASP A CA 1
ATOM 1603 C C . ASP A 1 220 ? 8.547 15.219 -8.945 1 93.69 220 ASP A C 1
ATOM 1605 O O . ASP A 1 220 ? 7.984 14.523 -9.797 1 93.69 220 ASP A O 1
ATOM 1609 N N . GLN A 1 221 ? 9.805 15.062 -8.555 1 91.56 221 GLN A N 1
ATOM 1610 C CA . GLN A 1 221 ? 10.711 14.219 -9.32 1 91.56 221 GLN A CA 1
ATOM 1611 C C . GLN A 1 221 ? 10.305 12.75 -9.227 1 91.56 221 GLN A C 1
ATOM 1613 O O . GLN A 1 221 ? 10.562 11.969 -10.148 1 91.56 221 GLN A O 1
ATOM 1618 N N . ILE A 1 222 ? 9.641 12.383 -8.172 1 93 222 ILE A N 1
ATOM 1619 C CA . ILE A 1 222 ? 9.383 10.969 -7.949 1 93 222 ILE A CA 1
ATOM 1620 C C . ILE A 1 222 ? 8.336 10.461 -8.945 1 93 222 ILE A C 1
ATOM 1622 O O . ILE A 1 222 ? 8.211 9.258 -9.164 1 93 222 ILE A O 1
ATOM 1626 N N . GLU A 1 223 ? 7.598 11.305 -9.586 1 92.5 223 GLU A N 1
ATOM 1627 C CA . GLU A 1 223 ? 6.57 10.961 -10.57 1 92.5 223 GLU A CA 1
ATOM 1628 C C . GLU A 1 223 ? 7.113 11.055 -11.992 1 92.5 223 GLU A C 1
ATOM 1630 O O . GLU A 1 223 ? 6.367 10.875 -12.953 1 92.5 223 GLU A O 1
ATOM 1635 N N . MET A 1 224 ? 8.469 11.328 -12.086 1 90.19 224 MET A N 1
ATOM 1636 C CA . MET A 1 224 ? 9.102 11.539 -13.383 1 90.19 224 MET A CA 1
ATOM 1637 C C . MET A 1 224 ? 9.93 10.328 -13.789 1 90.19 224 MET A C 1
ATOM 1639 O O . MET A 1 224 ? 10.25 9.477 -12.953 1 90.19 224 MET A O 1
ATOM 1643 N N . THR A 1 225 ? 10.219 10.32 -15.109 1 92.06 225 THR A N 1
ATOM 1644 C CA . THR A 1 225 ? 11.242 9.367 -15.531 1 92.06 225 THR A CA 1
ATOM 1645 C C . THR A 1 225 ? 12.602 9.734 -14.938 1 92.06 225 THR A C 1
ATOM 1647 O O . THR A 1 225 ? 12.805 10.875 -14.5 1 92.06 225 THR A O 1
ATOM 1650 N N . ARG A 1 226 ? 13.594 8.852 -14.906 1 88.75 226 ARG A N 1
ATOM 1651 C CA . ARG A 1 226 ? 14.906 9.07 -14.305 1 88.75 226 ARG A CA 1
ATOM 1652 C C . ARG A 1 226 ? 15.625 10.25 -14.961 1 88.75 226 ARG A C 1
ATOM 1654 O O . ARG A 1 226 ? 16.188 11.109 -14.273 1 88.75 226 ARG A O 1
ATOM 1661 N N . ALA A 1 227 ? 15.594 10.234 -16.203 1 91.31 227 ALA A N 1
ATOM 1662 C CA . ALA A 1 227 ? 16.281 11.297 -16.938 1 91.31 227 ALA A CA 1
ATOM 1663 C C . ALA A 1 227 ? 15.633 12.656 -16.656 1 91.31 227 ALA A C 1
ATOM 1665 O O . ALA A 1 227 ? 16.328 13.633 -16.375 1 91.31 227 ALA A O 1
ATOM 1666 N N . GLU A 1 228 ? 14.266 12.734 -16.672 1 93.25 228 GLU A N 1
ATOM 1667 C CA . GLU A 1 228 ? 13.539 13.969 -16.391 1 93.25 228 GLU A CA 1
ATOM 1668 C C . GLU A 1 228 ? 13.766 14.422 -14.945 1 93.25 228 GLU A C 1
ATOM 1670 O O . GLU A 1 228 ? 13.867 15.617 -14.672 1 93.25 228 GLU A O 1
ATOM 1675 N N . ALA A 1 229 ? 13.836 13.469 -14.086 1 93.44 229 ALA A N 1
ATOM 1676 C CA . ALA A 1 229 ? 14.055 13.758 -12.672 1 93.44 229 ALA A CA 1
ATOM 1677 C C . ALA A 1 229 ? 15.414 14.43 -12.453 1 93.44 229 ALA A C 1
ATOM 1679 O O . ALA A 1 229 ? 15.508 15.43 -11.734 1 93.44 229 ALA A O 1
ATOM 1680 N N . TYR A 1 230 ? 16.422 13.93 -13.094 1 93.31 230 TYR A N 1
ATOM 1681 C CA . TYR A 1 230 ? 17.75 14.516 -12.945 1 93.31 230 TYR A CA 1
ATOM 1682 C C . TYR A 1 230 ? 17.797 15.914 -13.555 1 93.31 230 TYR A C 1
ATOM 1684 O O . TYR A 1 230 ? 18.422 16.812 -12.992 1 93.31 230 TYR A O 1
ATOM 1692 N N . ASP A 1 231 ? 17.172 16.047 -14.664 1 93 231 ASP A N 1
ATOM 1693 C CA . ASP A 1 231 ? 17.109 17.391 -15.258 1 93 231 ASP A CA 1
ATOM 1694 C C . ASP A 1 231 ? 16.438 18.375 -14.312 1 93 231 ASP A C 1
ATOM 1696 O O . ASP A 1 231 ? 16.953 19.469 -14.078 1 93 231 ASP A O 1
ATOM 1700 N N . HIS A 1 232 ? 15.312 18 -13.781 1 94.25 232 HIS A N 1
ATOM 1701 C CA . HIS A 1 232 ? 14.562 18.844 -12.852 1 94.25 232 HIS A CA 1
ATOM 1702 C C . HIS A 1 232 ? 15.375 19.141 -11.602 1 94.25 232 HIS A C 1
ATOM 1704 O O . HIS A 1 232 ? 15.492 20.297 -11.188 1 94.25 232 HIS A O 1
ATOM 1710 N N . ALA A 1 233 ? 16 18.141 -11.062 1 93.56 233 ALA A N 1
ATOM 1711 C CA . ALA A 1 233 ? 16.766 18.281 -9.82 1 93.56 233 ALA A CA 1
ATOM 1712 C C . ALA A 1 233 ? 18 19.141 -10.031 1 93.56 233 ALA A C 1
ATOM 1714 O O . ALA A 1 233 ? 18.391 19.906 -9.148 1 93.56 233 ALA A O 1
ATOM 1715 N N . ALA A 1 234 ? 18.578 18.953 -11.18 1 91.56 234 ALA A N 1
ATOM 1716 C CA . ALA A 1 234 ? 19.734 19.781 -11.484 1 91.56 234 ALA A CA 1
ATOM 1717 C C . ALA A 1 234 ? 19.359 21.266 -11.523 1 91.56 234 ALA A C 1
ATOM 1719 O O . ALA A 1 234 ? 20.078 22.109 -10.977 1 91.56 234 ALA A O 1
ATOM 1720 N N . ALA A 1 235 ? 18.281 21.531 -12.148 1 91.94 235 ALA A N 1
ATOM 1721 C CA . ALA A 1 235 ? 17.812 22.922 -12.211 1 91.94 235 ALA A CA 1
ATOM 1722 C C . ALA A 1 235 ? 17.516 23.453 -10.82 1 91.94 235 ALA A C 1
ATOM 1724 O O . ALA A 1 235 ? 17.859 24.594 -10.508 1 91.94 235 ALA A O 1
ATOM 1725 N N . VAL A 1 236 ? 16.938 22.703 -9.977 1 92.56 236 VAL A N 1
ATOM 1726 C CA . VAL A 1 236 ? 16.594 23.094 -8.609 1 92.56 236 VAL A CA 1
ATOM 1727 C C . VAL A 1 236 ? 17.875 23.375 -7.824 1 92.56 236 VAL A C 1
ATOM 1729 O O . VAL A 1 236 ? 17.938 24.312 -7.039 1 92.56 236 VAL A O 1
ATOM 1732 N N . MET A 1 237 ? 18.891 22.5 -8.055 1 89.75 237 MET A N 1
ATOM 1733 C CA . MET A 1 237 ? 20.172 22.672 -7.359 1 89.75 237 MET A CA 1
ATOM 1734 C C . MET A 1 237 ? 20.828 24 -7.738 1 89.75 237 MET A C 1
ATOM 1736 O O . MET A 1 237 ? 21.375 24.688 -6.879 1 89.75 237 MET A O 1
ATOM 1740 N N . VAL A 1 238 ? 20.75 24.297 -8.953 1 87.88 238 VAL A N 1
ATOM 1741 C CA . VAL A 1 238 ? 21.328 25.562 -9.406 1 87.88 238 VAL A CA 1
ATOM 1742 C C . VAL A 1 238 ? 20.609 26.719 -8.727 1 87.88 238 VAL A C 1
ATOM 1744 O O . VAL A 1 238 ? 21.25 27.641 -8.219 1 87.88 238 VAL A O 1
ATOM 1747 N N . GLU A 1 239 ? 19.328 26.672 -8.695 1 90.06 239 GLU A N 1
ATOM 1748 C CA . GLU A 1 239 ? 18.547 27.703 -8.031 1 90.06 239 GLU A CA 1
ATOM 1749 C C . GLU A 1 239 ? 18.922 27.828 -6.562 1 90.06 239 GLU A C 1
ATOM 1751 O O . GLU A 1 239 ? 19.125 28.938 -6.059 1 90.06 239 GLU A O 1
ATOM 1756 N N . ASN A 1 240 ? 19.047 26.734 -5.902 1 90.94 240 ASN A N 1
ATOM 1757 C CA . ASN A 1 240 ? 19.391 26.703 -4.484 1 90.94 240 ASN A CA 1
ATOM 1758 C C . ASN A 1 240 ? 20.781 27.266 -4.227 1 90.94 240 ASN A C 1
ATOM 1760 O O . ASN A 1 240 ? 20.984 28.016 -3.27 1 90.94 240 ASN A O 1
ATOM 1764 N N . MET A 1 241 ? 21.703 26.953 -5.074 1 87.81 241 MET A N 1
ATOM 1765 C CA . MET A 1 241 ? 23.094 27.344 -4.918 1 87.81 241 MET A CA 1
ATOM 1766 C C . MET A 1 241 ? 23.266 28.859 -5.051 1 87.81 241 MET A C 1
ATOM 1768 O O . MET A 1 241 ? 24.188 29.438 -4.496 1 87.81 241 MET A O 1
ATOM 1772 N N . LEU A 1 242 ? 22.297 29.484 -5.695 1 88.75 242 LEU A N 1
ATOM 1773 C CA . LEU A 1 242 ? 22.422 30.906 -5.977 1 88.75 242 LEU A CA 1
ATOM 1774 C C . LEU A 1 242 ? 21.859 31.734 -4.828 1 88.75 242 LEU A C 1
ATOM 1776 O O . LEU A 1 242 ? 22 32.969 -4.82 1 88.75 242 LEU A O 1
ATOM 1780 N N . TRP A 1 243 ? 21.344 31.078 -3.824 1 87.56 243 TRP A N 1
ATOM 1781 C CA . TRP A 1 243 ? 20.844 31.797 -2.662 1 87.56 243 TRP A CA 1
ATOM 1782 C C . TRP A 1 243 ? 21.984 32.281 -1.783 1 87.56 243 TRP A C 1
ATOM 1784 O O . TRP A 1 243 ? 22.969 31.578 -1.565 1 87.56 243 TRP A O 1
ATOM 1794 N N . ARG A 1 244 ? 21.875 33.5 -1.272 1 86.19 244 ARG A N 1
ATOM 1795 C CA . ARG A 1 244 ? 22.875 34.125 -0.396 1 86.19 244 ARG A CA 1
ATOM 1796 C C . ARG A 1 244 ? 23.125 33.25 0.836 1 86.19 244 ARG A C 1
ATOM 1798 O O . ARG A 1 244 ? 24.266 33.062 1.242 1 86.19 244 ARG A O 1
ATOM 1805 N N . ASP A 1 245 ? 22.094 32.75 1.331 1 88.62 245 ASP A N 1
ATOM 1806 C CA . ASP A 1 245 ? 22.203 31.984 2.564 1 88.62 245 ASP A CA 1
ATOM 1807 C C . ASP A 1 245 ? 22.938 30.656 2.322 1 88.62 245 ASP A C 1
ATOM 1809 O O . ASP A 1 245 ? 23.625 30.156 3.211 1 88.62 245 ASP A O 1
ATOM 1813 N N . THR A 1 246 ? 22.781 30.141 1.146 1 87.81 246 THR A N 1
ATOM 1814 C CA . THR A 1 246 ? 23.516 28.922 0.819 1 87.81 246 THR A CA 1
ATOM 1815 C C . THR A 1 246 ? 25.016 29.188 0.713 1 87.81 246 THR A C 1
ATOM 1817 O O . THR A 1 246 ? 25.828 28.391 1.179 1 87.81 246 THR A O 1
ATOM 1820 N N . GLU A 1 247 ? 25.312 30.266 0.14 1 87.25 247 GLU A N 1
ATOM 1821 C CA . GLU A 1 247 ? 26.719 30.672 0.126 1 87.25 247 GLU A CA 1
ATOM 1822 C C . GLU A 1 247 ? 27.266 30.781 1.542 1 87.25 247 GLU A C 1
ATOM 1824 O O . GLU A 1 247 ? 28.359 30.281 1.823 1 87.25 247 GLU A O 1
ATOM 1829 N N . GLU A 1 248 ? 26.562 31.406 2.373 1 90.44 248 GLU A N 1
ATOM 1830 C CA . GLU A 1 248 ? 26.953 31.531 3.773 1 90.44 248 GLU A CA 1
ATOM 1831 C C . GLU A 1 248 ? 27.094 30.172 4.434 1 90.44 248 GLU A C 1
ATOM 1833 O O . GLU A 1 248 ? 28.047 29.938 5.176 1 90.44 248 GLU A O 1
ATOM 1838 N N . GLY A 1 249 ? 26.172 29.312 4.176 1 88.69 249 GLY A N 1
ATOM 1839 C CA . GLY A 1 249 ? 26.234 27.984 4.738 1 88.69 249 GLY A CA 1
ATOM 1840 C C . GLY A 1 249 ? 27.5 27.234 4.336 1 88.69 249 GLY A C 1
ATOM 1841 O O . GLY A 1 249 ? 28.156 26.625 5.176 1 88.69 249 GLY A O 1
ATOM 1842 N N . ILE A 1 250 ? 27.859 27.359 3.074 1 87.06 250 ILE A N 1
ATOM 1843 C CA . ILE A 1 250 ? 29.047 26.688 2.545 1 87.06 250 ILE A CA 1
ATOM 1844 C C . ILE A 1 250 ? 30.297 27.328 3.137 1 87.06 250 ILE A C 1
ATOM 1846 O O . ILE A 1 250 ? 31.203 26.625 3.582 1 87.06 250 ILE A O 1
ATOM 1850 N N . SER A 1 251 ? 30.281 28.547 3.182 1 90.5 251 SER A N 1
ATOM 1851 C CA . SER A 1 251 ? 31.422 29.266 3.736 1 90.5 251 SER A CA 1
ATOM 1852 C C . SER A 1 251 ? 31.625 28.922 5.207 1 90.5 251 SER A C 1
ATOM 1854 O O . SER A 1 251 ? 32.75 28.672 5.645 1 90.5 251 SER A O 1
ATOM 1856 N N . ALA A 1 252 ? 30.578 28.922 5.891 1 90.75 252 ALA A N 1
ATOM 1857 C CA . ALA A 1 252 ? 30.641 28.594 7.316 1 90.75 252 ALA A CA 1
ATOM 1858 C C . ALA A 1 252 ? 31.188 27.188 7.535 1 90.75 252 ALA A C 1
ATOM 1860 O O . ALA A 1 252 ? 31.969 26.953 8.461 1 90.75 252 ALA A O 1
ATOM 1861 N N . PHE A 1 253 ? 30.797 26.312 6.793 1 87.75 253 PHE A N 1
ATOM 1862 C CA . PHE A 1 253 ? 31.25 24.938 6.879 1 87.75 253 PHE A CA 1
ATOM 1863 C C . PHE A 1 253 ? 32.75 24.844 6.633 1 87.75 253 PHE A C 1
ATOM 1865 O O . PHE A 1 253 ? 33.469 24.188 7.387 1 87.75 253 PHE A O 1
ATOM 1872 N N . ILE A 1 254 ? 33.125 25.547 5.617 1 89.62 254 ILE A N 1
ATOM 1873 C CA . ILE A 1 254 ? 34.531 25.547 5.258 1 89.62 254 ILE A CA 1
ATOM 1874 C C . ILE A 1 254 ? 35.344 26.172 6.379 1 89.62 254 ILE A C 1
ATOM 1876 O O . ILE A 1 254 ? 36.438 25.688 6.715 1 89.62 254 ILE A O 1
ATOM 1880 N N . GLU A 1 255 ? 34.812 27.062 6.957 1 94.06 255 GLU A N 1
ATOM 1881 C CA . GLU A 1 255 ? 35.531 27.828 7.98 1 94.06 255 GLU A CA 1
ATOM 1882 C C . GLU A 1 255 ? 35.281 27.25 9.367 1 94.06 255 GLU A C 1
ATOM 1884 O O . GLU A 1 255 ? 35.781 27.781 10.359 1 94.06 255 GLU A O 1
ATOM 1889 N N . LYS A 1 256 ? 34.5 26.172 9.422 1 91.5 256 LYS A N 1
ATOM 1890 C CA . LYS A 1 256 ? 34.219 25.469 10.672 1 91.5 256 LYS A CA 1
ATOM 1891 C C . LYS A 1 256 ? 33.562 26.406 11.695 1 91.5 256 LYS A C 1
ATOM 1893 O O . LYS A 1 256 ? 34 26.453 12.844 1 91.5 256 LYS A O 1
ATOM 1898 N N . ARG A 1 257 ? 32.562 27.188 11.25 1 91.25 257 ARG A N 1
ATOM 1899 C CA . ARG A 1 257 ? 31.734 28.047 12.102 1 91.25 257 ARG A CA 1
ATOM 1900 C C . ARG A 1 257 ? 30.25 27.812 11.844 1 91.25 257 ARG A C 1
ATOM 1902 O O . ARG A 1 257 ? 29.891 27.125 10.883 1 91.25 257 ARG A O 1
ATOM 1909 N N . LYS A 1 258 ? 29.422 28.359 12.781 1 88.75 258 LYS A N 1
ATOM 1910 C CA . LYS A 1 258 ? 27.984 28.281 12.594 1 88.75 258 LYS A CA 1
ATOM 1911 C C . LYS A 1 258 ? 27.516 29.25 11.508 1 88.75 258 LYS A C 1
ATOM 1913 O O . LYS A 1 258 ? 27.953 30.406 11.461 1 88.75 258 LYS A O 1
ATOM 1918 N N . PRO A 1 259 ? 26.688 28.688 10.594 1 85.88 259 PRO A N 1
ATOM 1919 C CA . PRO A 1 259 ? 26.156 29.609 9.578 1 85.88 259 PRO A CA 1
ATOM 1920 C C . PRO A 1 259 ? 25.281 30.703 10.172 1 85.88 259 PRO A C 1
ATOM 1922 O O . PRO A 1 259 ? 24.531 30.453 11.133 1 85.88 259 PRO A O 1
ATOM 1925 N N . ASP A 1 260 ? 25.531 31.969 9.656 1 79.94 260 ASP A N 1
ATOM 1926 C CA . ASP A 1 260 ? 24.672 33.094 9.992 1 79.94 260 ASP A CA 1
ATOM 1927 C C . ASP A 1 260 ? 23.625 33.344 8.898 1 79.94 260 ASP A C 1
ATOM 1929 O O . ASP A 1 260 ? 23.906 33.969 7.883 1 79.94 260 ASP A O 1
ATOM 1933 N N . TRP A 1 261 ? 22.516 32.688 9.109 1 72.31 261 TRP A N 1
ATOM 1934 C CA . TRP A 1 261 ? 21.453 32.844 8.109 1 72.31 261 TRP A CA 1
ATOM 1935 C C . TRP A 1 261 ? 20.672 34.125 8.344 1 72.31 261 TRP A C 1
ATOM 1937 O O . TRP A 1 261 ? 19.75 34.438 7.59 1 72.31 261 TRP A O 1
ATOM 1947 N N . ALA A 1 262 ? 21.047 34.906 9.414 1 60.38 262 ALA A N 1
ATOM 1948 C CA . ALA A 1 262 ? 20.359 36.156 9.75 1 60.38 262 ALA A CA 1
ATOM 1949 C C . ALA A 1 262 ? 20.625 37.219 8.688 1 60.38 262 ALA A C 1
ATOM 1951 O O . ALA A 1 262 ? 21.688 37.219 8.062 1 60.38 262 ALA A O 1
ATOM 1952 N N . MET B 1 1 ? -6.34 -42.656 -16.188 1 47.28 1 MET B N 1
ATOM 1953 C CA . MET B 1 1 ? -6.402 -41.344 -16.766 1 47.28 1 MET B CA 1
ATOM 1954 C C . MET B 1 1 ? -5.48 -40.375 -16.016 1 47.28 1 MET B C 1
ATOM 1956 O O . MET B 1 1 ? -5.406 -40.406 -14.797 1 47.28 1 MET B O 1
ATOM 1960 N N . SER B 1 2 ? -4.422 -39.875 -16.641 1 66.12 2 SER B N 1
ATOM 1961 C CA . SER B 1 2 ? -3.375 -39.094 -15.992 1 66.12 2 SER B CA 1
ATOM 1962 C C . SER B 1 2 ? -3.959 -37.906 -15.25 1 66.12 2 SER B C 1
ATOM 1964 O O . SER B 1 2 ? -4.988 -37.375 -15.648 1 66.12 2 SER B O 1
ATOM 1966 N N . ASP B 1 3 ? -3.623 -37.844 -14.047 1 85.38 3 ASP B N 1
ATOM 1967 C CA . ASP B 1 3 ? -4.125 -36.75 -13.211 1 85.38 3 ASP B CA 1
ATOM 1968 C C . ASP B 1 3 ? -3.971 -35.406 -13.906 1 85.38 3 ASP B C 1
ATOM 1970 O O . ASP B 1 3 ? -3.012 -35.188 -14.648 1 85.38 3 ASP B O 1
ATOM 1974 N N . PRO B 1 4 ? -5.059 -34.656 -13.875 1 94.94 4 PRO B N 1
ATOM 1975 C CA . PRO B 1 4 ? -4.938 -33.312 -14.484 1 94.94 4 PRO B CA 1
ATOM 1976 C C . PRO B 1 4 ? -3.709 -32.562 -13.984 1 94.94 4 PRO B C 1
ATOM 1978 O O . PRO B 1 4 ? -3.295 -32.719 -12.836 1 94.94 4 PRO B O 1
ATOM 1981 N N . ILE B 1 5 ? -3.107 -31.828 -14.805 1 97.5 5 ILE B N 1
ATOM 1982 C CA . ILE B 1 5 ? -1.869 -31.109 -14.516 1 97.5 5 ILE B CA 1
ATOM 1983 C C . ILE B 1 5 ? -2.164 -29.906 -13.633 1 97.5 5 ILE B C 1
ATOM 1985 O O . ILE B 1 5 ? -1.256 -29.344 -13.016 1 97.5 5 ILE B O 1
ATOM 1989 N N . LEU B 1 6 ? -3.385 -29.484 -13.609 1 98.56 6 LEU B N 1
ATOM 1990 C CA . LEU B 1 6 ? -3.908 -28.453 -12.711 1 98.56 6 LEU B CA 1
ATOM 1991 C C . LEU B 1 6 ? -5.191 -28.938 -12.039 1 98.56 6 LEU B C 1
ATOM 1993 O O . LEU B 1 6 ? -6.164 -29.281 -12.711 1 98.56 6 LEU B O 1
ATOM 1997 N N . LEU B 1 7 ? -5.129 -29.016 -10.719 1 98.38 7 LEU B N 1
ATOM 1998 C CA . LEU B 1 7 ? -6.301 -29.422 -9.953 1 98.38 7 LEU B CA 1
ATOM 1999 C C . LEU B 1 7 ? -7.031 -28.203 -9.391 1 98.38 7 LEU B C 1
ATOM 2001 O O . LEU B 1 7 ? -6.43 -27.141 -9.195 1 98.38 7 LEU B O 1
ATOM 2005 N N . ARG B 1 8 ? -8.289 -28.344 -9.211 1 97.81 8 ARG B N 1
ATOM 2006 C CA . ARG B 1 8 ? -9.102 -27.312 -8.594 1 97.81 8 ARG B CA 1
ATOM 2007 C C . ARG B 1 8 ? -10.031 -27.891 -7.535 1 97.81 8 ARG B C 1
ATOM 2009 O O . ARG B 1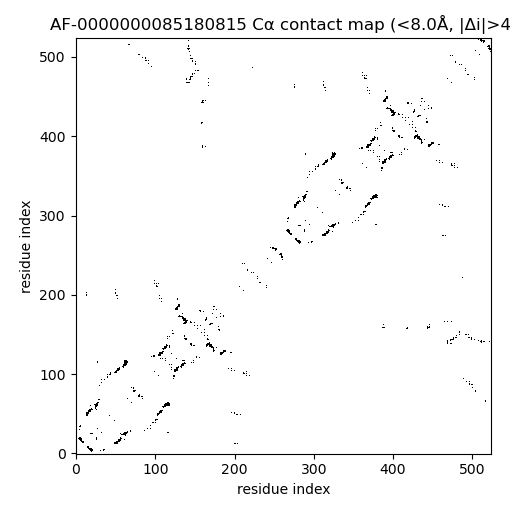 8 ? -10.672 -28.922 -7.773 1 97.81 8 ARG B O 1
ATOM 2016 N N . ASP B 1 9 ? -10.016 -27.359 -6.41 1 97.5 9 ASP B N 1
ATOM 2017 C CA . ASP B 1 9 ? -10.898 -27.719 -5.301 1 97.5 9 ASP B CA 1
ATOM 2018 C C . ASP B 1 9 ? -11.594 -26.484 -4.734 1 97.5 9 ASP B C 1
ATOM 2020 O O . ASP B 1 9 ? -10.945 -25.594 -4.195 1 97.5 9 ASP B O 1
ATOM 2024 N N . ASP B 1 10 ? -12.938 -26.453 -4.859 1 97.88 10 ASP B N 1
ATOM 2025 C CA . ASP B 1 10 ? -13.727 -25.328 -4.391 1 97.88 10 ASP B CA 1
ATOM 2026 C C . ASP B 1 10 ? -14.406 -25.641 -3.061 1 97.88 10 ASP B C 1
ATOM 2028 O O . ASP B 1 10 ? -14.992 -26.703 -2.893 1 97.88 10 ASP B O 1
ATOM 2032 N N . ALA B 1 11 ? -14.211 -24.75 -2.156 1 97.56 11 ALA B N 1
ATOM 2033 C CA . ALA B 1 11 ? -14.93 -24.859 -0.887 1 97.56 11 ALA B CA 1
ATOM 2034 C C . ALA B 1 11 ? -15.195 -23.484 -0.286 1 97.56 11 ALA B C 1
ATOM 2036 O O . ALA B 1 11 ? -14.281 -22.672 -0.139 1 97.56 11 ALA B O 1
ATOM 2037 N N . ASP B 1 12 ? -16.5 -23.219 0.058 1 96.75 12 ASP B N 1
ATOM 2038 C CA . ASP B 1 12 ? -16.891 -22.031 0.818 1 96.75 12 ASP B CA 1
ATOM 2039 C C . ASP B 1 12 ? -16.484 -20.75 0.089 1 96.75 12 ASP B C 1
ATOM 2041 O O . ASP B 1 12 ? -15.938 -19.828 0.7 1 96.75 12 ASP B O 1
ATOM 2045 N N . GLY B 1 13 ? -16.578 -20.719 -1.257 1 97.88 13 GLY B N 1
ATOM 2046 C CA . GLY B 1 13 ? -16.312 -19.531 -2.047 1 97.88 13 GLY B CA 1
ATOM 2047 C C . GLY B 1 13 ? -14.828 -19.344 -2.328 1 97.88 13 GLY B C 1
ATOM 2048 O O . GLY B 1 13 ? -14.422 -18.297 -2.855 1 97.88 13 GLY B O 1
ATOM 2049 N N . ILE B 1 14 ? -14.039 -20.328 -1.915 1 98.75 14 ILE B N 1
ATOM 2050 C CA . ILE B 1 14 ? -12.602 -20.281 -2.141 1 98.75 14 ILE B CA 1
ATOM 2051 C C . ILE B 1 14 ? -12.195 -21.375 -3.125 1 98.75 14 ILE B C 1
ATOM 2053 O O . ILE B 1 14 ? -12.469 -22.547 -2.898 1 98.75 14 ILE B O 1
ATOM 2057 N N . ALA B 1 15 ? -11.641 -20.969 -4.23 1 98.88 15 ALA B N 1
ATOM 2058 C CA . ALA B 1 15 ? -11.078 -21.922 -5.188 1 98.88 15 ALA B CA 1
ATOM 2059 C C . ALA B 1 15 ? -9.594 -22.141 -4.934 1 98.88 15 ALA B C 1
ATOM 2061 O O . ALA B 1 15 ? -8.812 -21.203 -4.902 1 98.88 15 ALA B O 1
ATOM 2062 N N . THR B 1 16 ? -9.242 -23.359 -4.723 1 98.81 16 THR B N 1
ATOM 2063 C CA . THR B 1 16 ? -7.836 -23.719 -4.602 1 98.81 16 THR B CA 1
ATOM 2064 C C . THR B 1 16 ? -7.332 -24.375 -5.887 1 98.81 16 THR B C 1
ATOM 2066 O O . THR B 1 16 ? -7.809 -25.438 -6.281 1 98.81 16 THR B O 1
ATOM 2069 N N . LEU B 1 17 ? -6.441 -23.703 -6.543 1 98.88 17 LEU B N 1
ATOM 2070 C CA . LEU B 1 17 ? -5.742 -24.25 -7.699 1 98.88 17 LEU B CA 1
ATOM 2071 C C . LEU B 1 17 ? -4.418 -24.875 -7.285 1 98.88 17 LEU B C 1
ATOM 2073 O O . LEU B 1 17 ? -3.639 -24.266 -6.551 1 98.88 17 LEU B O 1
ATOM 2077 N N . ILE B 1 18 ? -4.188 -26.078 -7.789 1 98.81 18 ILE B N 1
ATOM 2078 C CA . ILE B 1 18 ? -2.982 -26.812 -7.414 1 98.81 18 ILE B CA 1
ATOM 2079 C C . ILE B 1 18 ? -2.201 -27.188 -8.672 1 98.81 18 ILE B C 1
ATOM 2081 O O . ILE B 1 18 ? -2.688 -27.953 -9.5 1 98.81 18 ILE B O 1
ATOM 2085 N N . LEU B 1 19 ? -1.022 -26.562 -8.812 1 98.81 19 LEU B N 1
ATOM 2086 C CA . LEU B 1 19 ? -0.118 -27.062 -9.844 1 98.81 19 LEU B CA 1
ATOM 2087 C C . LEU B 1 19 ? 0.272 -28.516 -9.57 1 98.81 19 LEU B C 1
ATOM 2089 O O . LEU B 1 19 ? 0.882 -28.812 -8.547 1 98.81 19 LEU B O 1
ATOM 2093 N N . ASN B 1 20 ? -0.051 -29.391 -10.562 1 98.5 20 ASN B N 1
ATOM 2094 C CA . ASN B 1 20 ? 0.045 -30.812 -10.281 1 98.5 20 ASN B CA 1
ATOM 2095 C C . ASN B 1 20 ? 0.951 -31.531 -11.281 1 98.5 20 ASN B C 1
ATOM 2097 O O . ASN B 1 20 ? 0.51 -32.438 -11.984 1 98.5 20 ASN B O 1
ATOM 2101 N N . SER B 1 21 ? 2.162 -31.156 -11.281 1 98 21 SER B N 1
ATOM 2102 C CA . SER B 1 21 ? 3.262 -31.828 -11.969 1 98 21 SER B CA 1
ATOM 2103 C C . SER B 1 21 ? 4.496 -31.906 -11.078 1 98 21 SER B C 1
ATOM 2105 O O . SER B 1 21 ? 5.562 -31.406 -11.438 1 98 21 SER B O 1
ATOM 2107 N N . PRO B 1 22 ? 4.344 -32.625 -9.953 1 97.56 22 PRO B N 1
ATOM 2108 C CA . PRO B 1 22 ? 5.414 -32.594 -8.953 1 97.56 22 PRO B CA 1
ATOM 2109 C C . PRO B 1 22 ? 6.723 -33.188 -9.477 1 97.56 22 PRO B C 1
ATOM 2111 O O . PRO B 1 22 ? 7.801 -32.812 -9 1 97.56 22 PRO B O 1
ATOM 2114 N N . GLY B 1 23 ? 6.66 -34.031 -10.469 1 96.69 23 GLY B N 1
ATOM 2115 C CA . GLY B 1 23 ? 7.859 -34.625 -11.039 1 96.69 23 GLY B CA 1
ATOM 2116 C C . GLY B 1 23 ? 8.789 -33.625 -11.68 1 96.69 23 GLY B C 1
ATOM 2117 O O . GLY B 1 23 ? 10 -33.844 -11.734 1 96.69 23 GLY B O 1
ATOM 2118 N N . SER B 1 24 ? 8.242 -32.594 -12.188 1 97.06 24 SER B N 1
ATOM 2119 C CA . SER B 1 24 ? 9.023 -31.516 -12.773 1 97.06 24 SER B CA 1
ATOM 2120 C C . SER B 1 24 ? 9.062 -30.297 -11.852 1 97.06 24 SER B C 1
ATOM 2122 O O . SER B 1 24 ? 9.352 -29.188 -12.297 1 97.06 24 SER B O 1
ATOM 2124 N N . LEU B 1 25 ? 8.641 -30.5 -10.578 1 98.19 25 LEU B N 1
ATOM 2125 C CA . LEU B 1 25 ? 8.539 -29.422 -9.594 1 98.19 25 LEU B CA 1
ATOM 2126 C C . LEU B 1 25 ? 7.582 -28.344 -10.07 1 98.19 25 LEU B C 1
ATOM 2128 O O . LEU B 1 25 ? 7.879 -27.141 -9.961 1 98.19 25 LEU B O 1
ATOM 2132 N N . ASN B 1 26 ? 6.527 -28.781 -10.742 1 98.62 26 ASN B N 1
ATOM 2133 C CA . ASN B 1 26 ? 5.422 -27.938 -11.172 1 98.62 26 ASN B CA 1
ATOM 2134 C C . ASN B 1 26 ? 5.891 -26.859 -12.148 1 98.62 26 ASN B C 1
ATOM 2136 O O . ASN B 1 26 ? 5.48 -25.703 -12.047 1 98.62 26 ASN B O 1
ATOM 2140 N N . ALA B 1 27 ? 6.746 -27.281 -13.102 1 98.44 27 ALA B N 1
ATOM 2141 C CA . ALA B 1 27 ? 7.238 -26.359 -14.125 1 98.44 27 ALA B CA 1
ATOM 2142 C C . ALA B 1 27 ? 6.09 -25.781 -14.938 1 98.44 27 ALA B C 1
ATOM 2144 O O . ALA B 1 27 ? 5.07 -26.438 -15.148 1 98.44 27 ALA B O 1
ATOM 2145 N N . LEU B 1 28 ? 6.277 -24.531 -15.391 1 98.56 28 LEU B N 1
ATOM 2146 C CA . LEU B 1 28 ? 5.316 -23.891 -16.281 1 98.56 28 LEU B CA 1
ATOM 2147 C C . LEU B 1 28 ? 5.508 -24.344 -17.719 1 98.56 28 LEU B C 1
ATOM 2149 O O . LEU B 1 28 ? 5.906 -23.547 -18.578 1 98.56 28 LEU B O 1
ATOM 2153 N N . SER B 1 29 ? 5.148 -25.609 -17.969 1 98.06 29 SER B N 1
ATOM 2154 C CA . SER B 1 29 ? 5.16 -26.188 -19.297 1 98.06 29 SER B CA 1
ATOM 2155 C C . SER B 1 29 ? 4.117 -25.547 -20.203 1 98.06 29 SER B C 1
ATOM 2157 O O . SER B 1 29 ? 3.285 -24.766 -19.734 1 98.06 29 SER B O 1
ATOM 2159 N N . ASP B 1 30 ? 4.188 -25.906 -21.469 1 97.69 30 ASP B N 1
ATOM 2160 C CA . ASP B 1 30 ? 3.166 -25.453 -22.406 1 97.69 30 ASP B CA 1
ATOM 2161 C C . ASP B 1 30 ? 1.767 -25.828 -21.922 1 97.69 30 ASP B C 1
ATOM 2163 O O . ASP B 1 30 ? 0.858 -24.984 -21.922 1 97.69 30 ASP B O 1
ATOM 2167 N N . ALA B 1 31 ? 1.649 -26.984 -21.469 1 98.25 31 ALA B N 1
ATOM 2168 C CA . ALA B 1 31 ? 0.36 -27.5 -21.016 1 98.25 31 ALA B CA 1
ATOM 2169 C C . ALA B 1 31 ? -0.082 -26.781 -19.734 1 98.25 31 ALA B C 1
ATOM 2171 O O . ALA B 1 31 ? -1.261 -26.469 -19.562 1 98.25 31 ALA B O 1
ATOM 2172 N N . MET B 1 32 ? 0.803 -26.531 -18.781 1 98.62 32 MET B N 1
ATOM 2173 C CA . MET B 1 32 ? 0.456 -25.875 -17.531 1 98.62 32 MET B CA 1
ATOM 2174 C C . MET B 1 32 ? 0.016 -24.438 -17.766 1 98.62 32 MET B C 1
ATOM 2176 O O . MET B 1 32 ? -0.973 -23.984 -17.188 1 98.62 32 MET B O 1
ATOM 2180 N N . LEU B 1 33 ? 0.756 -23.734 -18.625 1 98.62 33 LEU B N 1
ATOM 2181 C CA . LEU B 1 33 ? 0.372 -22.359 -18.953 1 98.62 33 LEU B CA 1
ATOM 2182 C C . LEU B 1 33 ? -1.022 -22.328 -19.578 1 98.62 33 LEU B C 1
ATOM 2184 O O . LEU B 1 33 ? -1.823 -21.438 -19.25 1 98.62 33 LEU B O 1
ATOM 2188 N N . ALA B 1 34 ? -1.267 -23.25 -20.438 1 98.5 34 ALA B N 1
ATOM 2189 C CA . ALA B 1 34 ? -2.592 -23.328 -21.047 1 98.5 34 ALA B CA 1
ATOM 2190 C C . ALA B 1 34 ? -3.66 -23.625 -20 1 98.5 34 ALA B C 1
ATOM 2192 O O . ALA B 1 34 ? -4.738 -23.031 -20.016 1 98.5 34 ALA B O 1
ATOM 2193 N N . ALA B 1 35 ? -3.371 -24.516 -19.094 1 98.69 35 ALA B N 1
ATOM 2194 C CA . ALA B 1 35 ? -4.312 -24.875 -18.047 1 98.69 35 ALA B CA 1
ATOM 2195 C C . ALA B 1 35 ? -4.598 -23.688 -17.125 1 98.69 35 ALA B C 1
ATOM 2197 O O . ALA B 1 35 ? -5.746 -23.453 -16.75 1 98.69 35 ALA B O 1
ATOM 2198 N N . LEU B 1 36 ? -3.564 -22.984 -16.719 1 98.81 36 LEU B N 1
ATOM 2199 C CA . LEU B 1 36 ? -3.723 -21.797 -15.883 1 98.81 36 LEU B CA 1
ATOM 2200 C C . LEU B 1 36 ? -4.555 -20.734 -16.594 1 98.81 36 LEU B C 1
ATOM 2202 O O . LEU B 1 36 ? -5.461 -20.141 -16 1 98.81 36 LEU B O 1
ATOM 2206 N N . LYS B 1 37 ? -4.227 -20.484 -17.891 1 98.62 37 LYS B N 1
ATOM 2207 C CA . LYS B 1 37 ? -4.992 -19.516 -18.672 1 98.62 37 LYS B CA 1
ATOM 2208 C C . LYS B 1 37 ? -6.477 -19.875 -18.688 1 98.62 37 LYS B C 1
ATOM 2210 O O . LYS B 1 37 ? -7.332 -19.016 -18.469 1 98.62 37 LYS B O 1
ATOM 2215 N N . ASP B 1 38 ? -6.734 -21.094 -18.922 1 98.56 38 ASP B N 1
ATOM 2216 C CA . ASP B 1 38 ? -8.117 -21.562 -18.969 1 98.56 38 ASP B CA 1
ATOM 2217 C C . ASP B 1 38 ? -8.797 -21.391 -17.609 1 98.56 38 ASP B C 1
ATOM 2219 O O . ASP B 1 38 ? -9.945 -20.953 -17.547 1 98.56 38 ASP B O 1
ATOM 2223 N N . ALA B 1 39 ? -8.102 -21.781 -16.562 1 98.69 39 ALA B N 1
ATOM 2224 C CA . ALA B 1 39 ? -8.656 -21.672 -15.211 1 98.69 39 ALA B CA 1
ATOM 2225 C C . ALA B 1 39 ? -8.961 -20.219 -14.852 1 98.69 39 ALA B C 1
ATOM 2227 O O . ALA B 1 39 ? -10.047 -19.922 -14.344 1 98.69 39 ALA B O 1
ATOM 2228 N N . PHE B 1 40 ? -8.047 -19.312 -15.125 1 98.75 40 PHE B N 1
ATOM 2229 C CA . PHE B 1 40 ? -8.242 -17.906 -14.805 1 98.75 40 PHE B CA 1
ATOM 2230 C C . PHE B 1 40 ? -9.367 -17.312 -15.648 1 98.75 40 PHE B C 1
ATOM 2232 O O . PHE B 1 40 ? -10.133 -16.469 -15.172 1 98.75 40 PHE B O 1
ATOM 2239 N N . THR B 1 41 ? -9.453 -17.719 -16.906 1 98.56 41 THR B N 1
ATOM 2240 C CA . THR B 1 41 ? -10.539 -17.266 -17.766 1 98.56 41 THR B CA 1
ATOM 2241 C C . THR B 1 41 ? -11.891 -17.656 -17.188 1 98.56 41 THR B C 1
ATOM 2243 O O . THR B 1 41 ? -12.805 -16.828 -17.141 1 98.56 41 THR B O 1
ATOM 2246 N N . ARG B 1 42 ? -11.992 -18.875 -16.703 1 98.31 42 ARG B N 1
ATOM 2247 C CA . ARG B 1 42 ? -13.234 -19.344 -16.109 1 98.31 42 ARG B CA 1
ATOM 2248 C C . ARG B 1 42 ? -13.523 -18.641 -14.789 1 98.31 42 ARG B C 1
ATOM 2250 O O . ARG B 1 42 ? -14.672 -18.281 -14.508 1 98.31 42 ARG B O 1
ATOM 2257 N N . LEU B 1 43 ? -12.508 -18.453 -14.008 1 98.5 43 LEU B N 1
ATOM 2258 C CA . LEU B 1 43 ? -12.656 -17.812 -12.711 1 98.5 43 LEU B CA 1
ATOM 2259 C C . LEU B 1 43 ? -13.125 -16.359 -12.883 1 98.5 43 LEU B C 1
ATOM 2261 O O . LEU B 1 43 ? -13.914 -15.867 -12.078 1 98.5 43 LEU B O 1
ATOM 2265 N N . ALA B 1 44 ? -12.672 -15.711 -13.914 1 98 44 ALA B N 1
ATOM 2266 C CA . ALA B 1 44 ? -13.008 -14.312 -14.148 1 98 44 ALA B CA 1
ATOM 2267 C C . ALA B 1 44 ? -14.523 -14.117 -14.219 1 98 44 ALA B C 1
ATOM 2269 O O . ALA B 1 44 ? -15.031 -13.055 -13.859 1 98 44 ALA B O 1
ATOM 2270 N N . ASP B 1 45 ? -15.234 -15.164 -14.555 1 96.94 45 ASP B N 1
ATOM 2271 C CA . ASP B 1 45 ? -16.672 -15.055 -14.734 1 96.94 45 ASP B CA 1
ATOM 2272 C C . ASP B 1 45 ? -17.422 -15.836 -13.648 1 96.94 45 ASP B C 1
ATOM 2274 O O . ASP B 1 45 ? -18.641 -15.961 -13.703 1 96.94 45 ASP B O 1
ATOM 2278 N N . ASP B 1 46 ? -16.688 -16.391 -12.734 1 97.38 46 ASP B N 1
ATOM 2279 C CA . ASP B 1 46 ? -17.297 -17.219 -11.695 1 97.38 46 ASP B CA 1
ATOM 2280 C C . ASP B 1 46 ? -17.719 -16.375 -10.5 1 97.38 46 ASP B C 1
ATOM 2282 O O . ASP B 1 46 ? -16.891 -16.016 -9.656 1 97.38 46 ASP B O 1
ATOM 2286 N N . LYS B 1 47 ? -18.969 -16.141 -10.32 1 95.62 47 LYS B N 1
ATOM 2287 C CA . LYS B 1 47 ? -19.484 -15.25 -9.289 1 95.62 47 LYS B CA 1
ATOM 2288 C C . LYS B 1 47 ? -19.547 -15.945 -7.934 1 95.62 47 LYS B C 1
ATOM 2290 O O . LYS B 1 47 ? -19.734 -15.297 -6.906 1 95.62 47 LYS B O 1
ATOM 2295 N N . ASP B 1 48 ? -19.359 -17.266 -7.945 1 97 48 ASP B N 1
ATOM 2296 C CA . ASP B 1 48 ? -19.438 -18.031 -6.699 1 97 48 ASP B CA 1
ATOM 2297 C C . ASP B 1 48 ? -18.094 -18.031 -5.977 1 97 48 ASP B C 1
ATOM 2299 O O . ASP B 1 48 ? -18.016 -18.375 -4.793 1 97 48 ASP B O 1
ATOM 2303 N N . ILE B 1 49 ? -17.062 -17.75 -6.688 1 98.44 49 ILE B N 1
ATOM 2304 C CA . ILE B 1 49 ? -15.727 -17.766 -6.094 1 98.44 49 ILE B CA 1
ATOM 2305 C C . ILE B 1 49 ? -15.352 -16.344 -5.664 1 98.44 49 ILE B C 1
ATOM 2307 O O . ILE B 1 49 ? -15.445 -15.406 -6.453 1 98.44 49 ILE B O 1
ATOM 2311 N N . ARG B 1 50 ? -14.828 -16.188 -4.418 1 98.25 50 ARG B N 1
ATOM 2312 C CA . ARG B 1 50 ? -14.523 -14.898 -3.822 1 98.25 50 ARG B CA 1
ATOM 2313 C C . ARG B 1 50 ? -13.016 -14.703 -3.67 1 98.25 50 ARG B C 1
ATOM 2315 O O . ARG B 1 50 ? -12.531 -13.57 -3.635 1 98.25 50 ARG B O 1
ATOM 2322 N N . VAL B 1 51 ? -12.32 -15.789 -3.49 1 98.81 51 VAL B N 1
ATOM 2323 C CA . VAL B 1 51 ? -10.875 -15.773 -3.32 1 98.81 51 VAL B CA 1
ATOM 2324 C C . VAL B 1 51 ? -10.258 -17 -4 1 98.81 51 VAL B C 1
ATOM 2326 O O . VAL B 1 51 ? -10.875 -18.062 -4.051 1 98.81 51 VAL B O 1
ATOM 2329 N N . VAL B 1 52 ? -9.062 -16.875 -4.562 1 98.94 52 VAL B N 1
ATOM 2330 C CA . VAL B 1 52 ? -8.32 -17.984 -5.164 1 98.94 52 VAL B CA 1
ATOM 2331 C C . VAL B 1 52 ? -7.035 -18.219 -4.379 1 98.94 52 VAL B C 1
ATOM 2333 O O . VAL B 1 52 ? -6.324 -17.281 -4.031 1 98.94 52 VAL B O 1
ATOM 2336 N N . ILE B 1 53 ? -6.797 -19.453 -4.039 1 98.94 53 ILE B N 1
ATOM 2337 C CA . ILE B 1 53 ? -5.5 -19.875 -3.525 1 98.94 53 ILE B CA 1
ATOM 2338 C C . ILE B 1 53 ? -4.746 -20.641 -4.605 1 98.94 53 ILE B C 1
ATOM 2340 O O . ILE B 1 53 ? -5.316 -21.5 -5.277 1 98.94 53 ILE B O 1
ATOM 2344 N N . LEU B 1 54 ? -3.514 -20.281 -4.855 1 98.94 54 LEU B N 1
ATOM 2345 C CA . LEU B 1 54 ? -2.643 -20.953 -5.816 1 98.94 54 LEU B CA 1
ATOM 2346 C C . LEU B 1 54 ? -1.5 -21.672 -5.105 1 98.94 54 LEU B C 1
ATOM 2348 O O . LEU B 1 54 ? -0.711 -21.047 -4.395 1 98.94 54 LEU B O 1
ATOM 2352 N N . LYS B 1 55 ? -1.409 -23 -5.223 1 98.56 55 LYS B N 1
ATOM 2353 C CA . LYS B 1 55 ? -0.342 -23.734 -4.551 1 98.56 55 LYS B CA 1
ATOM 2354 C C . LYS B 1 55 ? 0.208 -24.844 -5.441 1 98.56 55 LYS B C 1
ATOM 2356 O O . LYS B 1 55 ? -0.343 -25.109 -6.512 1 98.56 55 LYS B O 1
ATOM 2361 N N . GLY B 1 56 ? 1.343 -25.422 -5.074 1 98.69 56 GLY B N 1
ATOM 2362 C CA . GLY B 1 56 ? 1.968 -26.516 -5.809 1 98.69 56 GLY B CA 1
ATOM 2363 C C . GLY B 1 56 ? 1.864 -27.844 -5.094 1 98.69 56 GLY B C 1
ATOM 2364 O O . GLY B 1 56 ? 1.937 -27.906 -3.865 1 98.69 56 GLY B O 1
ATOM 2365 N N . ALA B 1 57 ? 1.739 -28.859 -5.887 1 98.25 57 ALA B N 1
ATOM 2366 C CA . ALA B 1 57 ? 1.773 -30.203 -5.336 1 98.25 57 ALA B CA 1
ATOM 2367 C C . ALA B 1 57 ? 3.209 -30.672 -5.098 1 98.25 57 ALA B C 1
ATOM 2369 O O . ALA B 1 57 ? 4.129 -30.25 -5.805 1 98.25 57 ALA B O 1
ATOM 2370 N N . GLY B 1 58 ? 3.354 -31.531 -4.133 1 97.75 58 GLY B N 1
ATOM 2371 C CA . GLY B 1 58 ? 4.656 -32.156 -3.922 1 97.75 58 GLY B CA 1
ATOM 2372 C C . GLY B 1 58 ? 5.613 -31.266 -3.146 1 97.75 58 GLY B C 1
ATOM 2373 O O . GLY B 1 58 ? 5.215 -30.594 -2.189 1 97.75 58 GLY B O 1
ATOM 2374 N N . LYS B 1 59 ? 6.844 -31.203 -3.51 1 97.56 59 LYS B N 1
ATOM 2375 C CA . LYS B 1 59 ? 7.902 -30.703 -2.641 1 97.56 59 LYS B CA 1
ATOM 2376 C C . LYS B 1 59 ? 8.156 -29.219 -2.887 1 97.56 59 LYS B C 1
ATOM 2378 O O . LYS B 1 59 ? 8.867 -28.562 -2.121 1 97.56 59 LYS B O 1
ATOM 2383 N N . ALA B 1 60 ? 7.539 -28.703 -3.996 1 98.25 60 ALA B N 1
ATOM 2384 C CA . ALA B 1 60 ? 7.859 -27.328 -4.336 1 98.25 60 ALA B CA 1
ATOM 2385 C C . ALA B 1 60 ? 6.637 -26.594 -4.891 1 98.25 60 ALA B C 1
ATOM 2387 O O . ALA B 1 60 ? 5.707 -27.234 -5.391 1 98.25 60 ALA B O 1
ATOM 2388 N N . PHE B 1 61 ? 6.664 -25.312 -4.844 1 98.75 61 PHE B N 1
ATOM 2389 C CA . PHE B 1 61 ? 5.645 -24.469 -5.469 1 98.75 61 PHE B CA 1
ATOM 2390 C C . PHE B 1 61 ? 5.758 -24.531 -6.988 1 98.75 61 PHE B C 1
ATOM 2392 O O . PHE B 1 61 ? 4.883 -25.078 -7.66 1 98.75 61 PHE B O 1
ATOM 2399 N N . CYS B 1 62 ? 6.922 -24.062 -7.555 1 98.69 62 CYS B N 1
ATOM 2400 C CA . CYS B 1 62 ? 7.082 -23.984 -9 1 98.69 62 CYS B CA 1
ATOM 2401 C C . CYS B 1 62 ? 8.523 -23.656 -9.375 1 98.69 62 CYS B C 1
ATOM 2403 O O . CYS B 1 62 ? 9.094 -22.688 -8.859 1 98.69 62 CYS B O 1
ATOM 2405 N N . ALA B 1 63 ? 9.062 -24.375 -10.305 1 97.88 63 ALA B N 1
ATOM 2406 C CA . ALA B 1 63 ? 10.477 -24.234 -10.648 1 97.88 63 ALA B CA 1
ATOM 2407 C C . ALA B 1 63 ? 10.664 -23.328 -11.875 1 97.88 63 ALA B C 1
ATOM 2409 O O . ALA B 1 63 ? 11.781 -23.156 -12.352 1 97.88 63 ALA B O 1
ATOM 2410 N N . GLY B 1 64 ? 9.57 -22.828 -12.375 1 97.81 64 GLY B N 1
ATOM 2411 C CA . GLY B 1 64 ? 9.656 -21.969 -13.555 1 97.81 64 GLY B CA 1
ATOM 2412 C C . GLY B 1 64 ? 9.367 -22.719 -14.844 1 97.81 64 GLY B C 1
ATOM 2413 O O . GLY B 1 64 ? 8.531 -23.609 -14.875 1 97.81 64 GLY B O 1
ATOM 2414 N N . HIS B 1 65 ? 9.953 -22.219 -15.961 1 96.94 65 HIS B N 1
ATOM 2415 C CA . HIS B 1 65 ? 9.672 -22.797 -17.266 1 96.94 65 HIS B CA 1
ATOM 2416 C C . HIS B 1 65 ? 10.203 -24.219 -17.359 1 96.94 65 HIS B C 1
ATOM 2418 O O . HIS B 1 65 ? 11.156 -24.578 -16.672 1 96.94 65 HIS B O 1
ATOM 2424 N N . ASP B 1 66 ? 9.602 -25.016 -18.234 1 97.19 66 ASP B N 1
ATOM 2425 C CA . ASP B 1 66 ? 10.102 -26.344 -18.562 1 97.19 66 ASP B CA 1
ATOM 2426 C C . ASP B 1 66 ? 11.297 -26.266 -19.5 1 97.19 66 ASP B C 1
ATOM 2428 O O . ASP B 1 66 ? 11.133 -26.062 -20.703 1 97.19 66 ASP B O 1
ATOM 2432 N N . LEU B 1 67 ? 12.453 -26.531 -18.984 1 94.94 67 LEU B N 1
ATOM 2433 C CA . LEU B 1 67 ? 13.68 -26.344 -19.734 1 94.94 67 LEU B CA 1
ATOM 2434 C C . LEU B 1 67 ? 13.805 -27.375 -20.844 1 94.94 67 LEU B C 1
ATOM 2436 O O . LEU B 1 67 ? 14.398 -27.094 -21.891 1 94.94 67 LEU B O 1
ATOM 2440 N N . LYS B 1 68 ? 13.258 -28.562 -20.594 1 95.88 68 LYS B N 1
ATOM 2441 C CA . LYS B 1 68 ? 13.281 -29.594 -21.625 1 95.88 68 LYS B CA 1
ATOM 2442 C C . LYS B 1 68 ? 12.469 -29.156 -22.844 1 95.88 68 LYS B C 1
ATOM 2444 O O . LYS B 1 68 ? 12.914 -29.328 -23.984 1 95.88 68 LYS B O 1
ATOM 2449 N N . GLU B 1 69 ? 11.32 -28.625 -22.547 1 96 69 GLU B N 1
ATOM 2450 C CA . GLU B 1 69 ? 10.492 -28.109 -23.641 1 96 69 GLU B CA 1
ATOM 2451 C C . GLU B 1 69 ? 11.18 -26.953 -24.359 1 96 69 GLU B C 1
ATOM 2453 O O . GLU B 1 69 ? 11.133 -26.859 -25.594 1 96 69 GLU B O 1
ATOM 2458 N N . MET B 1 70 ? 11.812 -26.094 -23.609 1 93.62 70 MET B N 1
ATOM 2459 C CA . MET B 1 70 ? 12.516 -24.953 -24.203 1 93.62 70 MET B CA 1
ATOM 2460 C C . MET B 1 70 ? 13.648 -25.422 -25.109 1 93.62 70 MET B C 1
ATOM 2462 O O . MET B 1 70 ? 13.797 -24.922 -26.219 1 93.62 70 MET B O 1
ATOM 2466 N N . GLN B 1 71 ? 14.367 -26.406 -24.641 1 94.19 71 GLN B N 1
ATOM 2467 C CA . GLN B 1 71 ? 15.461 -26.938 -25.453 1 94.19 71 GLN B CA 1
ATOM 2468 C C . GLN B 1 71 ? 14.945 -27.609 -26.719 1 94.19 71 GLN B C 1
ATOM 2470 O O . GLN B 1 71 ? 15.523 -27.438 -27.797 1 94.19 71 GLN B O 1
ATOM 2475 N N . ALA B 1 72 ? 13.867 -28.297 -26.641 1 95.62 72 ALA B N 1
ATOM 2476 C CA . ALA B 1 72 ? 13.266 -28.984 -27.781 1 95.62 72 ALA B CA 1
ATOM 2477 C C . ALA B 1 72 ? 12.797 -27.984 -28.844 1 95.62 72 ALA B C 1
ATOM 2479 O O . ALA B 1 72 ? 12.828 -28.266 -30.031 1 95.62 72 ALA B O 1
ATOM 2480 N N . GLY B 1 73 ? 12.398 -26.812 -28.391 1 92.62 73 GLY B N 1
ATOM 2481 C CA . GLY B 1 73 ? 11.945 -25.766 -29.297 1 92.62 73 GLY B CA 1
ATOM 2482 C C . GLY B 1 73 ? 13.023 -25.297 -30.25 1 92.62 73 GLY B C 1
ATOM 2483 O O . GLY B 1 73 ? 12.719 -24.781 -31.328 1 92.62 73 GLY B O 1
ATOM 2484 N N . ARG B 1 74 ? 14.242 -25.531 -29.906 1 92.69 74 ARG B N 1
ATOM 2485 C CA . ARG B 1 74 ? 15.375 -25.062 -30.703 1 92.69 74 ARG B CA 1
ATOM 2486 C C 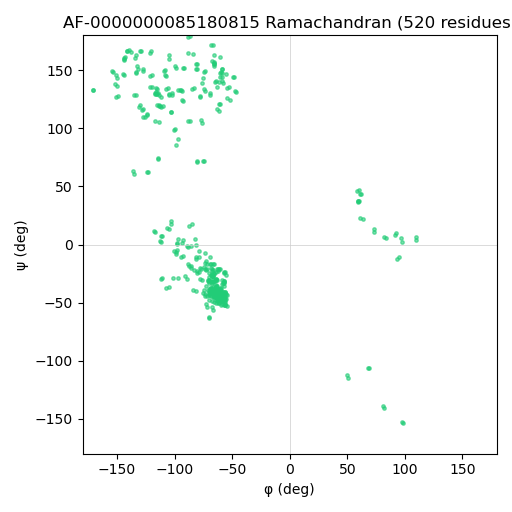. ARG B 1 74 ? 15.516 -25.891 -31.984 1 92.69 74 ARG B C 1
ATOM 2488 O O . ARG B 1 74 ? 16.234 -25.5 -32.906 1 92.69 74 ARG B O 1
ATOM 2495 N N . ALA B 1 75 ? 14.844 -27.047 -31.984 1 94.94 75 ALA B N 1
ATOM 2496 C CA . ALA B 1 75 ? 14.961 -27.953 -33.125 1 94.94 75 ALA B CA 1
ATOM 2497 C C . ALA B 1 75 ? 14.305 -27.359 -34.375 1 94.94 75 ALA B C 1
ATOM 2499 O O . ALA B 1 75 ? 14.539 -27.828 -35.469 1 94.94 75 ALA B O 1
ATOM 2500 N N . ALA B 1 76 ? 13.531 -26.406 -34.125 1 93.56 76 ALA B N 1
ATOM 2501 C CA . ALA B 1 76 ? 12.859 -25.766 -35.25 1 93.56 76 ALA B CA 1
ATOM 2502 C C . ALA B 1 76 ? 13.867 -25.062 -36.156 1 93.56 76 ALA B C 1
ATOM 2504 O O . ALA B 1 76 ? 14.961 -24.703 -35.719 1 93.56 76 ALA B O 1
ATOM 2505 N N . PRO B 1 77 ? 13.492 -24.906 -37.344 1 95.75 77 PRO B N 1
ATOM 2506 C CA . PRO B 1 77 ? 14.414 -24.297 -38.312 1 95.75 77 PRO B CA 1
ATOM 2507 C C . PRO B 1 77 ? 14.898 -22.922 -37.875 1 95.75 77 PRO B C 1
ATOM 2509 O O . PRO B 1 77 ? 16.031 -22.531 -38.188 1 95.75 77 PRO B O 1
ATOM 2512 N N . ASP B 1 78 ? 14.086 -22.156 -37.25 1 95.94 78 ASP B N 1
ATOM 2513 C CA . ASP B 1 78 ? 14.469 -20.812 -36.812 1 95.94 78 ASP B CA 1
ATOM 2514 C C . ASP B 1 78 ? 15.172 -20.844 -35.469 1 95.94 78 ASP B C 1
ATOM 2516 O O . ASP B 1 78 ? 15.258 -19.828 -34.781 1 95.94 78 ASP B O 1
ATOM 2520 N N . LYS B 1 79 ? 15.633 -22 -35.125 1 94.88 79 LYS B N 1
ATOM 2521 C CA . LYS B 1 79 ? 16.391 -22.219 -33.875 1 94.88 79 LYS B CA 1
ATOM 2522 C C . LYS B 1 79 ? 15.539 -21.875 -32.656 1 94.88 79 LYS B C 1
ATOM 2524 O O . LYS B 1 79 ? 16.062 -21.438 -31.641 1 94.88 79 LYS B O 1
ATOM 2529 N N . GLY B 1 80 ? 14.219 -21.891 -32.781 1 94.69 80 GLY B N 1
ATOM 2530 C CA . GLY B 1 80 ? 13.297 -21.75 -31.656 1 94.69 80 GLY B CA 1
ATOM 2531 C C . GLY B 1 80 ? 12.781 -20.344 -31.484 1 94.69 80 GLY B C 1
ATOM 2532 O O . GLY B 1 80 ? 12.039 -20.047 -30.547 1 94.69 80 GLY B O 1
ATOM 2533 N N . ARG B 1 81 ? 13.133 -19.391 -32.344 1 95.25 81 ARG B N 1
ATOM 2534 C CA . ARG B 1 81 ? 12.773 -18 -32.188 1 95.25 81 ARG B CA 1
ATOM 2535 C C . ARG B 1 81 ? 11.266 -17.828 -32.031 1 95.25 81 ARG B C 1
ATOM 2537 O O . ARG B 1 81 ? 10.797 -17.172 -31.094 1 95.25 81 ARG B O 1
ATOM 2544 N N . ALA B 1 82 ? 10.5 -18.375 -32.938 1 95.56 82 ALA B N 1
ATOM 2545 C CA . ALA B 1 82 ? 9.039 -18.266 -32.875 1 95.56 82 ALA B CA 1
ATOM 2546 C C . ALA B 1 82 ? 8.484 -18.938 -31.625 1 95.56 82 ALA B C 1
ATOM 2548 O O . ALA B 1 82 ? 7.559 -18.422 -31 1 95.56 82 ALA B O 1
ATOM 2549 N N . TYR B 1 83 ? 9.016 -20.047 -31.297 1 94.69 83 TYR B N 1
ATOM 2550 C CA . TYR B 1 83 ? 8.57 -20.781 -30.125 1 94.69 83 TYR B CA 1
ATOM 2551 C C . TYR B 1 83 ? 8.812 -19.969 -28.859 1 94.69 83 TYR B C 1
ATOM 2553 O O . TYR B 1 83 ? 7.914 -19.828 -28.016 1 94.69 83 TYR B O 1
ATOM 2561 N N . PHE B 1 84 ? 10 -19.406 -28.688 1 95.81 84 PHE B N 1
ATOM 2562 C CA . PHE B 1 84 ? 10.344 -18.641 -27.5 1 95.81 84 PHE B CA 1
ATOM 2563 C C . PHE B 1 84 ? 9.492 -17.375 -27.391 1 95.81 84 PHE B C 1
ATOM 2565 O O . PHE B 1 84 ? 9.016 -17.016 -26.312 1 95.81 84 PHE B O 1
ATOM 2572 N N . ALA B 1 85 ? 9.266 -16.719 -28.5 1 95.94 85 ALA B N 1
ATOM 2573 C CA . ALA B 1 85 ? 8.406 -15.539 -28.531 1 95.94 85 ALA B CA 1
ATOM 2574 C C . ALA B 1 85 ? 7 -15.875 -28.031 1 95.94 85 ALA B C 1
ATOM 2576 O O . ALA B 1 85 ? 6.43 -15.156 -27.219 1 95.94 85 ALA B O 1
ATOM 2577 N N . ASP B 1 86 ? 6.496 -16.906 -28.547 1 96.38 86 ASP B N 1
ATOM 2578 C CA . ASP B 1 86 ? 5.16 -17.344 -28.156 1 96.38 86 ASP B CA 1
ATOM 2579 C C . ASP B 1 86 ? 5.117 -17.75 -26.688 1 96.38 86 ASP B C 1
ATOM 2581 O O . ASP B 1 86 ? 4.191 -17.375 -25.969 1 96.38 86 ASP B O 1
ATOM 2585 N N . LEU B 1 87 ? 6.109 -18.469 -26.234 1 96.44 87 LEU B N 1
ATOM 2586 C CA . LEU B 1 87 ? 6.184 -18.953 -24.859 1 96.44 87 LEU B CA 1
ATOM 2587 C C . LEU B 1 87 ? 6.172 -17.797 -23.875 1 96.44 87 LEU B C 1
ATOM 2589 O O . LEU B 1 87 ? 5.355 -17.766 -22.953 1 96.44 87 LEU B O 1
ATOM 2593 N N . PHE B 1 88 ? 7.023 -16.859 -24.078 1 96.62 88 PHE B N 1
ATOM 2594 C CA . PHE B 1 88 ? 7.156 -15.758 -23.141 1 96.62 88 PHE B CA 1
ATOM 2595 C C . PHE B 1 88 ? 5.941 -14.844 -23.203 1 96.62 88 PHE B C 1
ATOM 2597 O O . PHE B 1 88 ? 5.535 -14.266 -22.188 1 96.62 88 PHE B O 1
ATOM 2604 N N . ALA B 1 89 ? 5.316 -14.727 -24.344 1 96.69 89 ALA B N 1
ATOM 2605 C CA . ALA B 1 89 ? 4.078 -13.961 -24.453 1 96.69 89 ALA B CA 1
ATOM 2606 C C . ALA B 1 89 ? 2.949 -14.633 -23.672 1 96.69 89 ALA B C 1
ATOM 2608 O O . ALA B 1 89 ? 2.186 -13.961 -22.969 1 96.69 89 ALA B O 1
ATOM 2609 N N . ARG B 1 90 ? 2.828 -15.906 -23.812 1 97.19 90 ARG B N 1
ATOM 2610 C CA . ARG B 1 90 ? 1.804 -16.656 -23.094 1 97.19 90 ARG B CA 1
ATOM 2611 C C . ARG B 1 90 ? 2.023 -16.562 -21.594 1 97.19 90 ARG B C 1
ATOM 2613 O O . ARG B 1 90 ? 1.07 -16.375 -20.828 1 97.19 90 ARG B O 1
ATOM 2620 N N . CYS B 1 91 ? 3.273 -16.719 -21.188 1 97.56 91 CYS B N 1
ATOM 2621 C CA . CYS B 1 91 ? 3.574 -16.609 -19.766 1 97.56 91 CYS B CA 1
ATOM 2622 C C . CYS B 1 91 ? 3.229 -15.227 -19.25 1 97.56 91 CYS B C 1
ATOM 2624 O O . CYS B 1 91 ? 2.586 -15.094 -18.203 1 97.56 91 CYS B O 1
ATOM 2626 N N . ALA B 1 92 ? 3.625 -14.203 -19.984 1 97.44 92 ALA B N 1
ATOM 2627 C CA . ALA B 1 92 ? 3.312 -12.828 -19.594 1 97.44 92 ALA B CA 1
ATOM 2628 C C . ALA B 1 92 ? 1.804 -12.625 -19.484 1 97.44 92 ALA B C 1
ATOM 2630 O O . ALA B 1 92 ? 1.328 -11.953 -18.562 1 97.44 92 ALA B O 1
ATOM 2631 N N . LYS B 1 93 ? 1.076 -13.141 -20.375 1 97.69 93 LYS B N 1
ATOM 2632 C CA . LYS B 1 93 ? -0.379 -13.031 -20.359 1 97.69 93 LYS B CA 1
ATOM 2633 C C . LYS B 1 93 ? -0.965 -13.672 -19.109 1 97.69 93 LYS B C 1
ATOM 2635 O O . LYS B 1 93 ? -1.8 -13.07 -18.422 1 97.69 93 LYS B O 1
ATOM 2640 N N . VAL B 1 94 ? -0.516 -14.867 -18.812 1 98.44 94 VAL B N 1
ATOM 2641 C CA . VAL B 1 94 ? -1 -15.578 -17.641 1 98.44 94 VAL B CA 1
ATOM 2642 C C . VAL B 1 94 ? -0.702 -14.766 -16.375 1 98.44 94 VAL B C 1
ATOM 2644 O O . VAL B 1 94 ? -1.571 -14.594 -15.523 1 98.44 94 VAL B O 1
ATOM 2647 N N . MET B 1 95 ? 0.523 -14.25 -16.281 1 98.69 95 MET B N 1
ATOM 2648 C CA . MET B 1 95 ? 0.914 -13.453 -15.125 1 98.69 95 MET B CA 1
ATOM 2649 C C . MET B 1 95 ? 0.026 -12.219 -14.992 1 98.69 95 MET B C 1
ATOM 2651 O O . MET B 1 95 ? -0.374 -11.852 -13.883 1 98.69 95 MET B O 1
ATOM 2655 N N . GLN B 1 96 ? -0.351 -11.609 -16.078 1 98.19 96 GLN B N 1
ATOM 2656 C CA . GLN B 1 96 ? -1.134 -10.375 -16.078 1 98.19 96 GLN B CA 1
ATOM 2657 C C . GLN B 1 96 ? -2.604 -10.664 -15.773 1 98.19 96 GLN B C 1
ATOM 2659 O O . GLN B 1 96 ? -3.344 -9.766 -15.359 1 98.19 96 GLN B O 1
ATOM 2664 N N . MET B 1 97 ? -3.035 -11.891 -15.984 1 98.5 97 MET B N 1
ATOM 2665 C CA . MET B 1 97 ? -4.414 -12.273 -15.688 1 98.5 97 MET B CA 1
ATOM 2666 C C . MET B 1 97 ? -4.668 -12.25 -14.18 1 98.5 97 MET B C 1
ATOM 2668 O O . MET B 1 97 ? -5.789 -11.992 -13.734 1 98.5 97 MET B O 1
ATOM 2672 N N . ILE B 1 98 ? -3.635 -12.461 -13.398 1 98.62 98 ILE B N 1
ATOM 2673 C CA . ILE B 1 98 ? -3.785 -12.602 -11.953 1 98.62 98 ILE B CA 1
ATOM 2674 C C . ILE B 1 98 ? -4.246 -11.281 -11.352 1 98.62 98 ILE B C 1
ATOM 2676 O O . ILE B 1 98 ? -5.312 -11.211 -10.734 1 98.62 98 ILE B O 1
ATOM 2680 N N . PRO B 1 99 ? -3.539 -10.156 -11.539 1 97.5 99 PRO B N 1
ATOM 2681 C CA . PRO B 1 99 ? -4.051 -8.891 -11 1 97.5 99 PRO B CA 1
ATOM 2682 C C . PRO B 1 99 ? -5.352 -8.453 -11.672 1 97.5 99 PRO B C 1
ATOM 2684 O O . PRO B 1 99 ? -6.098 -7.652 -11.102 1 97.5 99 PRO B O 1
ATOM 2687 N N . ALA B 1 100 ? -5.695 -8.977 -12.789 1 97.5 100 ALA B N 1
ATOM 2688 C CA . ALA B 1 100 ? -6.891 -8.578 -13.523 1 97.5 100 ALA B CA 1
ATOM 2689 C C . ALA B 1 100 ? -8.109 -9.367 -13.062 1 97.5 100 ALA B C 1
ATOM 2691 O O . ALA B 1 100 ? -9.25 -8.992 -13.359 1 97.5 100 ALA B O 1
ATOM 2692 N N . LEU B 1 101 ? -7.941 -10.5 -12.406 1 98.19 101 LEU B N 1
ATOM 2693 C CA . LEU B 1 101 ? -9.062 -11.258 -11.859 1 98.19 101 LEU B CA 1
ATOM 2694 C C . LEU B 1 101 ? -9.844 -10.406 -10.859 1 98.19 101 LEU B C 1
ATOM 2696 O O . LEU B 1 101 ? -9.258 -9.633 -10.102 1 98.19 101 LEU B O 1
ATOM 2700 N N . PRO B 1 102 ? -11.164 -10.57 -10.82 1 97.75 102 PRO B N 1
ATOM 2701 C CA . PRO B 1 102 ? -11.93 -9.898 -9.766 1 97.75 102 PRO B CA 1
ATOM 2702 C C . PRO B 1 102 ? -11.617 -10.438 -8.375 1 97.75 102 PRO B C 1
ATOM 2704 O O . PRO B 1 102 ? -11.711 -9.703 -7.387 1 97.75 102 PRO B O 1
ATOM 2707 N N . GLN B 1 103 ? -11.25 -11.703 -8.273 1 98.5 103 GLN B N 1
ATOM 2708 C CA . GLN B 1 103 ? -10.945 -12.352 -7 1 98.5 103 GLN B CA 1
ATOM 2709 C C . GLN B 1 103 ? -9.492 -12.109 -6.594 1 98.5 103 GLN B C 1
ATOM 2711 O O . GLN B 1 103 ? -8.586 -12.242 -7.418 1 98.5 103 GLN B O 1
ATOM 2716 N N . PRO B 1 104 ? -9.273 -11.742 -5.328 1 98.81 104 PRO B N 1
ATOM 2717 C CA . PRO B 1 104 ? -7.891 -11.789 -4.844 1 98.81 104 PRO B CA 1
ATOM 2718 C C . PRO B 1 104 ? -7.273 -13.18 -4.953 1 98.81 104 PRO B C 1
ATOM 2720 O O . PRO B 1 104 ? -7.953 -14.18 -4.715 1 98.81 104 PRO B O 1
ATOM 2723 N N . VAL B 1 105 ? -6.023 -13.219 -5.355 1 98.94 105 VAL B N 1
ATOM 2724 C CA . VAL B 1 105 ? -5.277 -14.461 -5.484 1 98.94 105 VAL B CA 1
ATOM 2725 C C . VAL B 1 105 ? -4.168 -14.508 -4.434 1 98.94 105 VAL B C 1
ATOM 2727 O O . VAL B 1 105 ? -3.359 -13.578 -4.336 1 98.94 105 VAL B O 1
ATOM 2730 N N . ILE B 1 106 ? -4.125 -15.617 -3.641 1 98.94 106 ILE B N 1
ATOM 2731 C CA . ILE B 1 106 ? -3.131 -15.812 -2.594 1 98.94 106 ILE B CA 1
ATOM 2732 C C . ILE B 1 106 ? -2.223 -16.984 -2.961 1 98.94 106 ILE B C 1
ATOM 2734 O O . ILE B 1 106 ? -2.691 -18.125 -3.123 1 98.94 106 ILE B O 1
ATOM 2738 N N . ALA B 1 107 ? -0.893 -16.719 -3.092 1 98.94 107 ALA B N 1
ATOM 2739 C CA . ALA B 1 107 ? 0.067 -17.797 -3.285 1 98.94 107 ALA B CA 1
ATOM 2740 C C . ALA B 1 107 ? 0.359 -18.516 -1.97 1 98.94 107 ALA B C 1
ATOM 2742 O O . ALA B 1 107 ? 0.613 -17.875 -0.949 1 98.94 107 ALA B O 1
ATOM 2743 N N . GLU B 1 108 ? 0.216 -19.797 -1.948 1 98.88 108 GLU B N 1
ATOM 2744 C CA . GLU B 1 108 ? 0.71 -20.672 -0.887 1 98.88 108 GLU B CA 1
ATOM 2745 C C . GLU B 1 108 ? 2.025 -21.344 -1.285 1 98.88 108 GLU B C 1
ATOM 2747 O O . GLU B 1 108 ? 2.025 -22.344 -1.988 1 98.88 108 GLU B O 1
ATOM 2752 N N . ALA B 1 109 ? 3.115 -20.781 -0.788 1 98.88 109 ALA B N 1
ATOM 2753 C CA . ALA B 1 109 ? 4.414 -21.172 -1.332 1 98.88 109 ALA B CA 1
ATOM 2754 C C . ALA B 1 109 ? 5.184 -22.047 -0.35 1 98.88 109 ALA B C 1
ATOM 2756 O O . ALA B 1 109 ? 5.25 -21.75 0.844 1 98.88 109 ALA B O 1
ATOM 2757 N N . HIS B 1 110 ? 5.742 -23.125 -0.837 1 98.81 110 HIS B N 1
ATOM 2758 C CA . HIS B 1 110 ? 6.629 -24 -0.08 1 98.81 110 HIS B CA 1
ATOM 2759 C C . HIS B 1 110 ? 7.758 -24.531 -0.956 1 98.81 110 HIS B C 1
ATOM 2761 O O . HIS B 1 110 ? 7.688 -24.453 -2.184 1 98.81 110 HIS B O 1
ATOM 2767 N N . GLY B 1 111 ? 8.852 -25.031 -0.296 1 98.31 111 GLY B N 1
ATOM 2768 C CA . GLY B 1 111 ? 9.984 -25.5 -1.071 1 98.31 111 GLY B CA 1
ATOM 2769 C C . GLY B 1 111 ? 10.719 -24.391 -1.801 1 98.31 111 GLY B C 1
ATOM 2770 O O . GLY B 1 111 ? 11.406 -23.594 -1.177 1 98.31 111 GLY B O 1
ATOM 2771 N N . ILE B 1 112 ? 10.484 -24.375 -3.191 1 98.62 112 ILE B N 1
ATOM 2772 C CA . ILE B 1 112 ? 11.133 -23.312 -3.963 1 98.62 112 ILE B CA 1
ATOM 2773 C C . ILE B 1 112 ? 10.125 -22.688 -4.922 1 98.62 112 ILE B C 1
ATOM 2775 O O . ILE B 1 112 ? 9.18 -23.344 -5.359 1 98.62 112 ILE B O 1
ATOM 2779 N N . ALA B 1 113 ? 10.258 -21.5 -5.195 1 98.81 113 ALA B N 1
ATOM 2780 C CA . ALA B 1 113 ? 9.688 -20.734 -6.297 1 98.81 113 ALA B CA 1
ATOM 2781 C C . ALA B 1 113 ? 10.773 -19.984 -7.062 1 98.81 113 ALA B C 1
ATOM 2783 O O . ALA B 1 113 ? 11.328 -19 -6.562 1 98.81 113 ALA B O 1
ATOM 2784 N N . THR B 1 114 ? 11.062 -20.422 -8.297 1 98.25 114 THR B N 1
ATOM 2785 C CA . THR B 1 114 ? 12.242 -19.891 -8.977 1 98.25 114 THR B CA 1
ATOM 2786 C C . THR B 1 114 ? 11.875 -19.359 -10.367 1 98.25 114 THR B C 1
ATOM 2788 O O . THR B 1 114 ? 10.969 -19.891 -11.008 1 98.25 114 THR B O 1
ATOM 2791 N N . ALA B 1 115 ? 12.594 -18.359 -10.828 1 97.5 115 ALA B N 1
ATOM 2792 C CA . ALA B 1 115 ? 12.422 -17.766 -12.156 1 97.5 115 ALA B CA 1
ATOM 2793 C C . ALA B 1 115 ? 10.953 -17.422 -12.406 1 97.5 115 ALA B C 1
ATOM 2795 O O . ALA B 1 115 ? 10.359 -16.625 -11.672 1 97.5 115 ALA B O 1
ATOM 2796 N N . ALA B 1 116 ? 10.344 -18.094 -13.367 1 98.12 116 ALA B N 1
ATOM 2797 C CA . ALA B 1 116 ? 8.938 -17.812 -13.656 1 98.12 116 ALA B CA 1
ATOM 2798 C C . ALA B 1 116 ? 8.039 -18.25 -12.5 1 98.12 116 ALA B C 1
ATOM 2800 O O . ALA B 1 116 ? 6.934 -17.734 -12.336 1 98.12 116 ALA B O 1
ATOM 2801 N N . GLY B 1 117 ? 8.484 -19.25 -11.672 1 98.75 117 GLY B N 1
ATOM 2802 C CA . GLY B 1 117 ? 7.766 -19.609 -10.461 1 98.75 117 GLY B CA 1
ATOM 2803 C C . GLY B 1 117 ? 7.746 -18.5 -9.43 1 98.75 117 GLY B C 1
ATOM 2804 O O . GLY B 1 117 ? 6.73 -18.281 -8.773 1 98.75 117 GLY B O 1
ATOM 2805 N N . CYS B 1 118 ? 8.914 -17.844 -9.234 1 98.81 118 CYS B N 1
ATOM 2806 C CA . CYS B 1 118 ? 8.984 -16.672 -8.375 1 98.81 118 CYS B CA 1
ATOM 2807 C C . CYS B 1 118 ? 8.133 -15.539 -8.93 1 98.81 118 CYS B C 1
ATOM 2809 O O . CYS B 1 118 ? 7.473 -14.82 -8.18 1 98.81 118 CYS B O 1
ATOM 2811 N N . GLN B 1 119 ? 8.133 -15.398 -10.273 1 98.56 119 GLN B N 1
ATOM 2812 C CA . GLN B 1 119 ? 7.258 -14.445 -10.953 1 98.56 119 GLN B CA 1
ATOM 2813 C C . GLN B 1 119 ? 5.793 -14.695 -10.602 1 98.56 119 GLN B C 1
ATOM 2815 O O . GLN B 1 119 ? 5.031 -13.75 -10.383 1 98.56 119 GLN B O 1
ATOM 2820 N N . LEU B 1 120 ? 5.457 -15.938 -10.555 1 98.75 120 LEU B N 1
ATOM 2821 C CA . LEU B 1 120 ? 4.086 -16.328 -10.234 1 98.75 120 LEU B CA 1
ATOM 2822 C C . LEU B 1 120 ? 3.703 -15.875 -8.828 1 98.75 120 LEU B C 1
ATOM 2824 O O . LEU B 1 120 ? 2.648 -15.273 -8.633 1 98.75 120 LEU B O 1
ATOM 2828 N N . VAL B 1 121 ? 4.574 -16.094 -7.844 1 98.88 121 VAL B N 1
ATOM 2829 C CA . VAL B 1 121 ? 4.344 -15.625 -6.48 1 98.88 121 VAL B CA 1
ATOM 2830 C C . VAL B 1 121 ? 4.227 -14.102 -6.461 1 98.88 121 VAL B C 1
ATOM 2832 O O . VAL B 1 121 ? 3.295 -13.555 -5.867 1 98.88 121 VAL B O 1
ATOM 2835 N N . ALA B 1 122 ? 5.129 -13.438 -7.125 1 98.75 122 ALA B N 1
ATOM 2836 C CA . ALA B 1 122 ? 5.18 -11.977 -7.141 1 98.75 122 ALA B CA 1
ATOM 2837 C C . ALA B 1 122 ? 3.928 -11.398 -7.793 1 98.75 122 ALA B C 1
ATOM 2839 O O . ALA B 1 122 ? 3.484 -10.305 -7.434 1 98.75 122 ALA B O 1
ATOM 2840 N N . SER B 1 123 ? 3.324 -12.117 -8.727 1 98.62 123 SER B N 1
ATOM 2841 C CA . SER B 1 123 ? 2.16 -11.633 -9.469 1 98.62 123 SER B CA 1
ATOM 2842 C C . SER B 1 123 ? 0.882 -11.797 -8.648 1 98.62 123 SER B C 1
ATOM 2844 O O . SER B 1 123 ? -0.131 -11.156 -8.938 1 98.62 123 SER B O 1
ATOM 2846 N N . CYS B 1 124 ? 0.888 -12.734 -7.703 1 98.88 124 CYS B N 1
ATOM 2847 C CA . CYS B 1 124 ? -0.272 -12.898 -6.832 1 98.88 124 CYS B CA 1
ATOM 2848 C C . CYS B 1 124 ? -0.47 -11.672 -5.949 1 98.88 124 CYS B C 1
ATOM 2850 O O . CYS B 1 124 ? 0.487 -10.953 -5.656 1 98.88 124 CYS B O 1
ATOM 2852 N N . ASP B 1 125 ? -1.717 -11.461 -5.48 1 98.75 125 ASP B N 1
ATOM 2853 C CA . ASP B 1 125 ? -2.043 -10.281 -4.691 1 98.75 125 ASP B CA 1
ATOM 2854 C C . ASP B 1 125 ? -1.422 -10.359 -3.299 1 98.75 125 ASP B C 1
ATOM 2856 O O . ASP B 1 125 ? -1.034 -9.336 -2.727 1 98.75 125 ASP B O 1
ATOM 2860 N N . MET B 1 126 ? -1.443 -11.523 -2.732 1 98.75 126 MET B N 1
ATOM 2861 C CA . MET B 1 126 ? -0.831 -11.852 -1.447 1 98.75 126 MET B CA 1
ATOM 2862 C C . MET B 1 126 ? -0.12 -13.203 -1.509 1 98.75 126 MET B C 1
ATOM 2864 O O . MET B 1 126 ? -0.293 -13.953 -2.469 1 98.75 126 MET B O 1
ATOM 2868 N N . ALA B 1 127 ? 0.727 -13.438 -0.471 1 98.88 127 ALA B N 1
ATOM 2869 C CA . ALA B 1 127 ? 1.436 -14.711 -0.413 1 98.88 127 ALA B CA 1
ATOM 2870 C C . ALA B 1 127 ? 1.724 -15.117 1.031 1 98.88 127 ALA B C 1
ATOM 2872 O O . ALA B 1 127 ? 2.072 -14.273 1.859 1 98.88 127 ALA B O 1
ATOM 2873 N N . VAL B 1 128 ? 1.511 -16.344 1.316 1 98.88 128 VAL B N 1
ATOM 2874 C CA . VAL B 1 128 ? 1.929 -17 2.555 1 98.88 128 VAL B CA 1
ATOM 2875 C C . VAL B 1 128 ? 2.975 -18.062 2.248 1 98.88 128 VAL B C 1
ATOM 2877 O O . VAL B 1 128 ? 2.791 -18.891 1.342 1 98.88 128 VAL B O 1
ATOM 2880 N N . ALA B 1 129 ? 4.078 -18.047 2.971 1 98.88 129 ALA B N 1
ATOM 2881 C CA . ALA B 1 129 ? 5.16 -19 2.691 1 98.88 129 ALA B CA 1
ATOM 2882 C C . ALA B 1 129 ? 5.461 -19.859 3.914 1 98.88 129 ALA B C 1
ATOM 2884 O O . ALA B 1 129 ? 5.387 -19.391 5.051 1 98.88 129 ALA B O 1
ATOM 2885 N N . ALA B 1 130 ? 5.816 -21.094 3.674 1 98.88 130 ALA B N 1
ATOM 2886 C CA . ALA B 1 130 ? 6.34 -21.953 4.73 1 98.88 130 ALA B CA 1
ATOM 2887 C C . ALA B 1 130 ? 7.766 -21.562 5.102 1 98.88 130 ALA B C 1
ATOM 2889 O O . ALA B 1 130 ? 8.547 -21.156 4.242 1 98.88 130 ALA B O 1
ATOM 2890 N N . GLU B 1 131 ? 8.062 -21.797 6.344 1 98.44 131 GLU B N 1
ATOM 2891 C CA . GLU B 1 131 ? 9.469 -21.719 6.75 1 98.44 131 GLU B CA 1
ATOM 2892 C C . GLU B 1 131 ? 10.344 -22.609 5.883 1 98.44 131 GLU B C 1
ATOM 2894 O O . GLU B 1 131 ? 9.961 -23.75 5.57 1 98.44 131 GLU B O 1
ATOM 2899 N N . GLY B 1 132 ? 11.484 -22.078 5.445 1 97.56 132 GLY B N 1
ATOM 2900 C CA . GLY B 1 132 ? 12.398 -22.859 4.633 1 97.56 132 GLY B CA 1
ATOM 2901 C C . GLY B 1 132 ? 12.203 -22.656 3.145 1 97.56 132 GLY B C 1
ATOM 2902 O O . GLY B 1 132 ? 13.031 -23.094 2.338 1 97.56 132 GLY B O 1
ATOM 2903 N N . THR B 1 133 ? 11.094 -21.984 2.773 1 98.75 133 THR B N 1
ATOM 2904 C CA . THR B 1 133 ? 10.891 -21.703 1.356 1 98.75 133 THR B CA 1
ATOM 2905 C C . THR B 1 133 ? 11.984 -20.781 0.825 1 98.75 133 THR B C 1
ATOM 2907 O O . THR B 1 133 ? 12.391 -19.828 1.498 1 98.75 133 THR B O 1
ATOM 2910 N N . ARG B 1 134 ? 12.406 -21.062 -0.378 1 98.75 134 ARG B N 1
ATOM 2911 C CA . ARG B 1 134 ? 13.43 -20.25 -1.022 1 98.75 134 ARG B CA 1
ATOM 2912 C C . ARG B 1 134 ? 12.914 -19.656 -2.332 1 98.75 134 ARG B C 1
ATOM 2914 O O . ARG B 1 134 ? 12.258 -20.359 -3.117 1 98.75 134 ARG B O 1
ATOM 2921 N N . PHE B 1 135 ? 13.18 -18.406 -2.535 1 98.88 135 PHE B N 1
ATOM 2922 C CA . PHE B 1 135 ? 12.75 -17.672 -3.717 1 98.88 135 PHE B CA 1
ATOM 2923 C C . PHE B 1 135 ? 13.945 -17.203 -4.531 1 98.88 135 PHE B C 1
ATOM 2925 O O . PHE B 1 135 ? 14.93 -16.703 -3.977 1 98.88 135 PHE B O 1
ATOM 2932 N N . GLY B 1 136 ? 13.836 -17.422 -5.895 1 98.44 136 GLY B N 1
ATOM 2933 C CA . GLY B 1 136 ? 14.945 -16.984 -6.723 1 98.44 136 GLY B CA 1
ATOM 2934 C C . GLY B 1 136 ? 14.539 -16.672 -8.148 1 98.44 136 GLY B C 1
ATOM 2935 O O . GLY B 1 136 ? 13.555 -17.219 -8.656 1 98.44 136 GLY B O 1
ATOM 2936 N N . VAL B 1 137 ? 15.203 -15.773 -8.75 1 98.31 137 VAL B N 1
ATOM 2937 C CA . VAL B 1 137 ? 15.203 -15.508 -10.188 1 98.31 137 VAL B CA 1
ATOM 2938 C C . VAL B 1 137 ? 16.578 -15.797 -10.766 1 98.31 137 VAL B C 1
ATOM 2940 O O . VAL B 1 137 ? 17.25 -14.891 -11.289 1 98.31 137 VAL B O 1
ATOM 2943 N N . ASN B 1 138 ? 16.812 -17 -10.836 1 96.5 138 ASN B N 1
ATOM 2944 C CA . ASN B 1 138 ? 18.203 -17.469 -10.938 1 96.5 138 ASN B CA 1
ATOM 2945 C C . ASN B 1 138 ? 18.547 -17.891 -12.359 1 96.5 138 ASN B C 1
ATOM 2947 O O . ASN B 1 138 ? 19.484 -18.641 -12.578 1 96.5 138 ASN B O 1
ATOM 2951 N N . GLY B 1 139 ? 17.828 -17.453 -13.367 1 94.88 139 GLY B N 1
ATOM 2952 C CA . GLY B 1 139 ? 18.078 -17.781 -14.758 1 94.88 139 GLY B CA 1
ATOM 2953 C C . GLY B 1 139 ? 19.484 -17.422 -15.203 1 94.88 139 GLY B C 1
ATOM 2954 O O . GLY B 1 139 ? 20.047 -18.062 -16.094 1 94.88 139 GLY B O 1
ATOM 2955 N N . VAL B 1 140 ? 20.094 -16.5 -14.523 1 95.19 140 VAL B N 1
ATOM 2956 C CA . VAL B 1 140 ? 21.406 -16 -14.914 1 95.19 140 VAL B CA 1
ATOM 2957 C C . VAL B 1 140 ? 22.453 -17.109 -14.734 1 95.19 140 VAL B C 1
ATOM 2959 O O . VAL B 1 140 ? 23.5 -17.109 -15.398 1 95.19 140 VAL B O 1
ATOM 2962 N N . ASN B 1 141 ? 22.234 -18.031 -13.828 1 94.5 141 ASN B N 1
ATOM 2963 C CA . ASN B 1 141 ? 23.141 -19.141 -13.594 1 94.5 141 ASN B CA 1
ATOM 2964 C C . ASN B 1 141 ? 23.297 -20.016 -14.836 1 94.5 141 ASN B C 1
ATOM 2966 O O . ASN B 1 141 ? 24.281 -20.734 -14.977 1 94.5 141 ASN B O 1
ATOM 2970 N N . ILE B 1 142 ? 22.344 -19.969 -15.773 1 93.44 142 ILE B N 1
ATOM 2971 C CA . ILE B 1 142 ? 22.438 -20.766 -16.984 1 93.44 142 ILE B CA 1
ATOM 2972 C C . ILE B 1 142 ? 22.516 -19.844 -18.203 1 93.44 142 ILE B C 1
ATOM 2974 O O . ILE B 1 142 ? 22.266 -20.266 -19.328 1 93.44 142 ILE B O 1
ATOM 2978 N N . GLY B 1 143 ? 22.719 -18.531 -17.938 1 93.44 143 GLY B N 1
ATOM 2979 C CA . GLY B 1 143 ? 22.938 -17.578 -19.016 1 93.44 143 GLY B CA 1
ATOM 2980 C C . GLY B 1 143 ? 21.656 -16.906 -19.5 1 93.44 143 GLY B C 1
ATOM 2981 O O . GLY B 1 143 ? 21.641 -16.328 -20.594 1 93.44 143 GLY B O 1
ATOM 2982 N N . LEU B 1 144 ? 20.594 -17.109 -18.781 1 92.62 144 LEU B N 1
ATOM 2983 C CA . LEU B 1 144 ? 19.328 -16.5 -19.156 1 92.62 144 LEU B CA 1
ATOM 2984 C C . LEU B 1 144 ? 18.859 -15.523 -18.078 1 92.62 144 LEU B C 1
ATOM 2986 O O . LEU B 1 144 ? 18.391 -15.945 -17.016 1 92.62 144 LEU B O 1
ATOM 2990 N N . PHE B 1 145 ? 18.984 -14.203 -18.406 1 94.38 145 PHE B N 1
ATOM 2991 C CA . PHE B 1 145 ? 18.531 -13.188 -17.469 1 94.38 145 PHE B CA 1
ATOM 2992 C C . PHE B 1 145 ? 17.016 -13.195 -17.344 1 94.38 145 PHE B C 1
ATOM 2994 O O . PHE B 1 145 ? 16.312 -13.156 -18.359 1 94.38 145 PHE B O 1
ATOM 3001 N N . CYS B 1 146 ? 16.469 -13.258 -16.172 1 95.88 146 CYS B N 1
ATOM 3002 C CA . CYS B 1 146 ? 15.039 -13.352 -15.914 1 95.88 146 CYS B CA 1
ATOM 3003 C C . CYS B 1 146 ? 14.344 -12.016 -16.156 1 95.88 146 CYS B C 1
ATOM 3005 O O . CYS B 1 146 ? 13.781 -11.422 -15.227 1 95.88 146 CYS B O 1
ATOM 3007 N N . SER B 1 147 ? 14.195 -11.578 -17.375 1 95.38 147 SER B N 1
ATOM 3008 C CA . SER B 1 147 ? 13.711 -10.25 -17.719 1 95.38 147 SER B CA 1
ATOM 3009 C C . SER B 1 147 ? 12.203 -10.133 -17.484 1 95.38 147 SER B C 1
ATOM 3011 O O . SER B 1 147 ? 11.719 -9.094 -17.047 1 95.38 147 SER B O 1
ATOM 3013 N N . THR B 1 148 ? 11.438 -11.18 -17.797 1 95.69 148 THR B N 1
ATOM 3014 C CA . THR B 1 148 ? 10 -11.078 -17.578 1 95.69 148 THR B CA 1
ATOM 3015 C C . THR B 1 148 ? 9.672 -11.211 -16.094 1 95.69 148 THR B C 1
ATOM 3017 O O . THR B 1 148 ? 8.898 -10.422 -15.547 1 95.69 148 THR B O 1
ATOM 3020 N N . PRO B 1 149 ? 10.344 -12.188 -15.32 1 97.56 149 PRO B N 1
ATOM 3021 C CA . PRO B 1 149 ? 10.117 -12.242 -13.875 1 97.56 149 PRO B CA 1
ATOM 3022 C C . PRO B 1 149 ? 10.469 -10.938 -13.172 1 97.56 149 PRO B C 1
ATOM 3024 O O . PRO B 1 149 ? 9.844 -10.578 -12.164 1 97.56 149 PRO B O 1
ATOM 3027 N N . MET B 1 150 ? 11.461 -10.203 -13.727 1 97.12 150 MET B N 1
ATOM 3028 C CA . MET B 1 150 ? 11.945 -8.945 -13.172 1 97.12 150 MET B CA 1
ATOM 3029 C C . MET B 1 150 ? 10.805 -7.93 -13.047 1 97.12 150 MET B C 1
ATOM 3031 O O . MET B 1 150 ? 10.781 -7.141 -12.102 1 97.12 150 MET B O 1
ATOM 3035 N N . VAL B 1 151 ? 9.828 -7.992 -13.969 1 96.56 151 VAL B N 1
ATOM 3036 C CA . VAL B 1 151 ? 8.758 -7.004 -14.008 1 96.56 151 VAL B CA 1
ATOM 3037 C C . VAL B 1 151 ? 7.918 -7.098 -12.734 1 96.56 151 VAL B C 1
ATOM 3039 O O . VAL B 1 151 ? 7.707 -6.094 -12.047 1 96.56 151 VAL B O 1
ATOM 3042 N N . ALA B 1 152 ? 7.543 -8.328 -12.383 1 97.56 152 ALA B N 1
ATOM 3043 C CA . ALA B 1 152 ? 6.742 -8.523 -11.18 1 97.56 152 ALA B CA 1
ATOM 3044 C C . ALA B 1 152 ? 7.586 -8.328 -9.922 1 97.56 152 ALA B C 1
ATOM 3046 O O . ALA B 1 152 ? 7.16 -7.672 -8.969 1 97.56 152 ALA B O 1
ATOM 3047 N N . LEU B 1 153 ? 8.789 -8.898 -9.922 1 97.69 153 LEU B N 1
ATOM 3048 C CA . LEU B 1 153 ? 9.656 -8.867 -8.75 1 97.69 153 LEU B CA 1
ATOM 3049 C C . LEU B 1 153 ? 9.977 -7.438 -8.344 1 97.69 153 LEU B C 1
ATOM 3051 O O . LEU B 1 153 ? 9.859 -7.082 -7.164 1 97.69 153 LEU B O 1
ATOM 3055 N N . SER B 1 154 ? 10.32 -6.57 -9.328 1 96.5 154 SER B N 1
ATOM 3056 C CA . SER B 1 154 ? 10.797 -5.219 -9.039 1 96.5 154 SER B CA 1
ATOM 3057 C C . SER B 1 154 ? 9.656 -4.32 -8.57 1 96.5 154 SER B C 1
ATOM 3059 O O . SER B 1 154 ? 9.891 -3.213 -8.086 1 96.5 154 SER B O 1
ATOM 3061 N N . ARG B 1 155 ? 8.469 -4.801 -8.633 1 96.44 155 ARG B N 1
ATOM 3062 C CA . ARG B 1 155 ? 7.316 -4.047 -8.156 1 96.44 155 ARG B CA 1
ATOM 3063 C C . ARG B 1 155 ? 6.918 -4.492 -6.75 1 96.44 155 ARG B C 1
ATOM 3065 O O . ARG B 1 155 ? 6.051 -3.883 -6.121 1 96.44 155 ARG B O 1
ATOM 3072 N N . ASN B 1 156 ? 7.574 -5.598 -6.281 1 96.81 156 ASN B N 1
ATOM 3073 C CA . ASN B 1 156 ? 7.246 -6.117 -4.957 1 96.81 156 ASN B CA 1
ATOM 3074 C C . ASN B 1 156 ? 8.328 -5.777 -3.938 1 96.81 156 ASN B C 1
ATOM 3076 O O . ASN B 1 156 ? 8.023 -5.5 -2.775 1 96.81 156 ASN B O 1
ATOM 3080 N N . VAL B 1 157 ? 9.633 -5.797 -4.41 1 96.94 157 VAL B N 1
ATOM 3081 C CA . VAL B 1 157 ? 10.734 -5.703 -3.457 1 96.94 157 VAL B CA 1
ATOM 3082 C C . VAL B 1 157 ? 11.602 -4.492 -3.791 1 96.94 157 VAL B C 1
ATOM 3084 O O . VAL B 1 157 ? 11.531 -3.955 -4.898 1 96.94 157 VAL B O 1
ATOM 3087 N N . PRO B 1 158 ? 12.5 -4.023 -2.842 1 95.12 158 PRO B N 1
ATOM 3088 C CA . PRO B 1 158 ? 13.406 -2.908 -3.141 1 95.12 158 PRO B CA 1
ATOM 3089 C C . PRO B 1 158 ? 14.32 -3.197 -4.328 1 95.12 158 PRO B C 1
ATOM 3091 O O . PRO B 1 158 ? 14.75 -4.336 -4.516 1 95.12 158 PRO B O 1
ATOM 3094 N N . ARG B 1 159 ? 14.719 -2.223 -5.039 1 93.19 159 ARG B N 1
ATOM 3095 C CA . ARG B 1 159 ? 15.43 -2.332 -6.305 1 93.19 159 ARG B CA 1
ATOM 3096 C C . ARG B 1 159 ? 16.781 -3.033 -6.121 1 93.19 159 ARG B C 1
ATOM 3098 O O . ARG B 1 159 ? 17.172 -3.861 -6.945 1 93.19 159 ARG B O 1
ATOM 3105 N N . LYS B 1 160 ? 17.5 -2.701 -4.98 1 92.81 160 LYS B N 1
ATOM 3106 C CA . LYS B 1 160 ? 18.797 -3.32 -4.754 1 92.81 160 LYS B CA 1
ATOM 3107 C C . LYS B 1 160 ? 18.656 -4.812 -4.473 1 92.81 160 LYS B C 1
ATOM 3109 O O . LYS B 1 160 ? 19.5 -5.609 -4.867 1 92.81 160 LYS B O 1
ATOM 3114 N N . VAL B 1 161 ? 17.547 -5.215 -3.842 1 96.44 161 VAL B N 1
ATOM 3115 C CA . VAL B 1 161 ? 17.281 -6.621 -3.562 1 96.44 161 VAL B CA 1
ATOM 3116 C C . VAL B 1 161 ? 16.969 -7.359 -4.863 1 96.44 161 VAL B C 1
ATOM 3118 O O . VAL B 1 161 ? 17.562 -8.406 -5.145 1 96.44 161 VAL B O 1
ATOM 3121 N N . ALA B 1 162 ? 16.078 -6.77 -5.668 1 97.06 162 ALA B N 1
ATOM 3122 C CA . ALA B 1 162 ? 15.719 -7.371 -6.949 1 97.06 162 ALA B CA 1
ATOM 3123 C C . ALA B 1 162 ? 16.953 -7.551 -7.832 1 97.06 162 ALA B C 1
ATOM 3125 O O . ALA B 1 162 ? 17.172 -8.625 -8.406 1 97.06 162 ALA B O 1
ATOM 3126 N N . PHE B 1 163 ? 17.766 -6.473 -7.906 1 95.5 163 PHE B N 1
ATOM 3127 C CA . PHE B 1 163 ? 18.922 -6.504 -8.789 1 95.5 163 PHE B CA 1
ATOM 3128 C C . PHE B 1 163 ? 19.938 -7.531 -8.32 1 95.5 163 PHE B C 1
ATOM 3130 O O . PHE B 1 163 ? 20.547 -8.234 -9.133 1 95.5 163 PHE B O 1
ATOM 3137 N N . GLU B 1 164 ? 20.141 -7.613 -6.988 1 97.38 164 GLU B N 1
ATOM 3138 C CA . GLU B 1 164 ? 21.031 -8.625 -6.426 1 97.38 164 GLU B CA 1
ATOM 3139 C C . GLU B 1 164 ? 20.562 -10.031 -6.777 1 97.38 164 GLU B C 1
ATOM 3141 O O . GLU B 1 164 ? 21.344 -10.852 -7.266 1 97.38 164 GLU B O 1
ATOM 3146 N N . MET B 1 165 ? 19.297 -10.289 -6.629 1 98.06 165 MET B N 1
ATOM 3147 C CA . MET B 1 165 ? 18.75 -11.602 -6.949 1 98.06 165 MET B CA 1
ATOM 3148 C C . MET B 1 165 ? 18.938 -11.93 -8.43 1 98.06 165 MET B C 1
ATOM 3150 O O . MET B 1 165 ? 19.359 -13.031 -8.781 1 98.06 165 MET B O 1
ATOM 3154 N N . LEU B 1 166 ? 18.688 -10.953 -9.297 1 98 166 LEU B N 1
ATOM 3155 C CA . LEU B 1 166 ? 18.672 -11.133 -10.742 1 98 166 LEU B CA 1
ATOM 3156 C C . LEU B 1 166 ? 20.094 -11.367 -11.273 1 98 166 LEU B C 1
ATOM 3158 O O . LEU B 1 166 ? 20.281 -12.109 -12.234 1 98 166 LEU B O 1
ATOM 3162 N N . THR B 1 167 ? 21.078 -10.797 -10.617 1 97.19 167 THR B N 1
ATOM 3163 C CA . THR B 1 167 ? 22.422 -10.812 -11.188 1 97.19 167 THR B CA 1
ATOM 3164 C C . THR B 1 167 ? 23.281 -11.891 -10.523 1 97.19 167 THR B C 1
ATOM 3166 O O . THR B 1 167 ? 24.203 -12.422 -11.141 1 97.19 167 THR B O 1
ATOM 3169 N N . THR B 1 168 ? 22.984 -12.219 -9.227 1 96.62 168 THR B N 1
ATOM 3170 C CA . THR B 1 168 ? 23.766 -13.258 -8.547 1 96.62 168 THR B CA 1
ATOM 3171 C C . THR B 1 168 ? 23.125 -14.625 -8.75 1 96.62 168 THR B C 1
ATOM 3173 O O . THR B 1 168 ? 23.828 -15.648 -8.695 1 96.62 168 THR B O 1
ATOM 3176 N N . GLY B 1 169 ? 21.844 -14.656 -8.953 1 97.25 169 GLY B N 1
ATOM 3177 C CA . GLY B 1 169 ? 21.109 -15.914 -9.023 1 97.25 169 GLY B CA 1
ATOM 3178 C C . GLY B 1 169 ? 20.938 -16.578 -7.668 1 97.25 169 GLY B C 1
ATOM 3179 O O . GLY B 1 169 ? 20.578 -17.766 -7.594 1 97.25 169 GLY B O 1
ATOM 3180 N N . GLN B 1 170 ? 21.25 -15.867 -6.629 1 97.19 170 GLN B N 1
ATOM 3181 C CA . GLN B 1 170 ? 21.109 -16.406 -5.281 1 97.19 170 GLN B CA 1
ATOM 3182 C C . GLN B 1 170 ? 19.672 -16.312 -4.801 1 97.19 170 GLN B C 1
ATOM 3184 O O . GLN B 1 170 ? 18.906 -15.461 -5.27 1 97.19 170 GLN B O 1
ATOM 3189 N N . PHE B 1 171 ? 19.359 -17.156 -3.898 1 98.25 171 PHE B N 1
ATOM 3190 C CA . PHE B 1 171 ? 18.016 -17.234 -3.34 1 98.25 171 PHE B CA 1
ATOM 3191 C C . PHE B 1 171 ? 17.906 -16.359 -2.09 1 98.25 171 PHE B C 1
ATOM 3193 O O . PHE B 1 171 ? 18.906 -16.094 -1.429 1 98.25 171 PHE B O 1
ATOM 3200 N N . ILE B 1 172 ? 16.688 -15.898 -1.848 1 98.25 172 ILE B N 1
ATOM 3201 C CA . ILE B 1 172 ? 16.375 -15.406 -0.51 1 98.25 172 ILE B CA 1
ATOM 3202 C C . ILE B 1 172 ? 15.422 -16.391 0.179 1 98.25 172 ILE B C 1
ATOM 3204 O O . ILE B 1 172 ? 14.617 -17.047 -0.48 1 98.25 172 ILE B O 1
ATOM 3208 N N . ASP B 1 173 ? 15.539 -16.469 1.474 1 98.25 173 ASP B N 1
ATOM 3209 C CA . ASP B 1 173 ? 14.656 -17.375 2.203 1 98.25 173 ASP B CA 1
ATOM 3210 C C . ASP B 1 173 ? 13.336 -16.703 2.559 1 98.25 173 ASP B C 1
ATOM 3212 O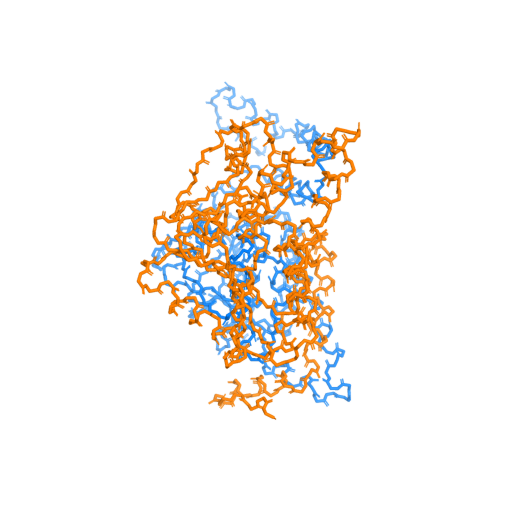 O . ASP B 1 173 ? 13.141 -15.516 2.254 1 98.25 173 ASP B O 1
ATOM 3216 N N . ALA B 1 174 ? 12.5 -17.438 3.186 1 98.56 174 ALA B N 1
ATOM 3217 C CA . ALA B 1 174 ? 11.148 -16.984 3.469 1 98.56 174 ALA B CA 1
ATOM 3218 C C . ALA B 1 174 ? 11.156 -15.766 4.391 1 98.56 174 ALA B C 1
ATOM 3220 O O . ALA B 1 174 ? 10.383 -14.828 4.203 1 98.56 174 ALA B O 1
ATOM 3221 N N . ALA B 1 175 ? 11.984 -15.742 5.371 1 97.62 175 ALA B N 1
ATOM 3222 C CA . ALA B 1 175 ? 12.055 -14.625 6.309 1 97.62 175 ALA B CA 1
ATOM 3223 C C . ALA B 1 175 ? 12.453 -13.336 5.598 1 97.62 175 ALA B C 1
ATOM 3225 O O . ALA B 1 175 ? 11.82 -12.297 5.781 1 97.62 175 ALA B O 1
ATOM 3226 N N . ARG B 1 176 ? 13.508 -13.398 4.832 1 97 176 ARG B N 1
ATOM 3227 C CA . ARG B 1 176 ? 13.953 -12.234 4.07 1 97 176 ARG B CA 1
ATOM 3228 C C . ARG B 1 176 ? 12.891 -11.805 3.066 1 97 176 ARG B C 1
ATOM 3230 O O . ARG B 1 176 ? 12.688 -10.609 2.85 1 97 176 ARG B O 1
ATOM 3237 N N . ALA B 1 177 ? 12.227 -12.781 2.424 1 98.5 177 ALA B N 1
ATOM 3238 C CA . ALA B 1 177 ? 11.156 -12.484 1.474 1 98.5 177 ALA B CA 1
ATOM 3239 C C . ALA B 1 177 ? 10.047 -11.664 2.135 1 98.5 177 ALA B C 1
ATOM 3241 O O . ALA B 1 177 ? 9.508 -10.734 1.531 1 98.5 177 ALA B O 1
ATOM 3242 N N . ALA B 1 178 ? 9.695 -11.992 3.361 1 97.81 178 ALA B N 1
ATOM 3243 C CA . ALA B 1 178 ? 8.695 -11.234 4.102 1 97.81 178 ALA B CA 1
ATOM 3244 C C . ALA B 1 178 ? 9.203 -9.836 4.441 1 97.81 178 ALA B C 1
ATOM 3246 O O . ALA B 1 178 ? 8.477 -8.852 4.301 1 97.81 178 ALA B O 1
ATOM 3247 N N . GLU B 1 179 ? 10.43 -9.773 4.809 1 95.69 179 GLU B N 1
ATOM 3248 C CA . GLU B 1 179 ? 11.047 -8.508 5.191 1 95.69 179 GLU B CA 1
ATOM 3249 C C . GLU B 1 179 ? 11.008 -7.504 4.047 1 95.69 179 GLU B C 1
ATOM 3251 O O . GLU B 1 179 ? 10.766 -6.316 4.262 1 95.69 179 GLU B O 1
ATOM 3256 N N . VAL B 1 180 ? 11.195 -8.039 2.867 1 96.5 180 VAL B N 1
ATOM 3257 C CA . VAL B 1 180 ? 11.398 -7.102 1.766 1 96.5 180 VAL B CA 1
ATOM 3258 C C . VAL B 1 180 ? 10.102 -6.941 0.978 1 96.5 180 VAL B C 1
ATOM 3260 O O . VAL B 1 180 ? 10.047 -6.195 -0.003 1 96.5 180 VAL B O 1
ATOM 3263 N N . GLY B 1 181 ? 9.016 -7.738 1.317 1 97.56 181 GLY B N 1
ATOM 3264 C CA . GLY B 1 181 ? 7.703 -7.426 0.781 1 97.56 181 GLY B CA 1
ATOM 3265 C C . GLY B 1 181 ? 7.227 -8.43 -0.255 1 97.56 181 GLY B C 1
ATOM 3266 O O . GLY B 1 181 ? 6.148 -8.273 -0.826 1 97.56 181 GLY B O 1
ATOM 3267 N N . LEU B 1 182 ? 8.008 -9.516 -0.49 1 98.38 182 LEU B N 1
ATOM 3268 C CA . LEU B 1 182 ? 7.633 -10.5 -1.497 1 98.38 182 LEU B CA 1
ATOM 3269 C C . LEU B 1 182 ? 6.516 -11.406 -0.982 1 98.38 182 LEU B C 1
ATOM 3271 O O . LEU B 1 182 ? 5.707 -11.898 -1.765 1 98.38 182 LEU B O 1
ATOM 3275 N N . VAL B 1 183 ? 6.508 -11.609 0.333 1 98.38 183 VAL B N 1
ATOM 3276 C CA . VAL B 1 183 ? 5.484 -12.438 0.966 1 98.38 183 VAL B CA 1
ATOM 3277 C C . VAL B 1 183 ? 4.902 -11.703 2.17 1 98.38 183 VAL B C 1
ATOM 3279 O O . VAL B 1 183 ? 5.582 -10.883 2.795 1 98.38 183 VAL B O 1
ATOM 3282 N N . ASN B 1 184 ? 3.625 -11.984 2.506 1 98.25 184 ASN B N 1
ATOM 3283 C CA . ASN B 1 184 ? 2.943 -11.328 3.613 1 98.25 184 ASN B CA 1
ATOM 3284 C C . ASN B 1 184 ? 3.307 -11.961 4.953 1 98.25 184 ASN B C 1
ATOM 3286 O O . ASN B 1 184 ? 3.461 -11.258 5.953 1 98.25 184 ASN B O 1
ATOM 3290 N N . LYS B 1 185 ? 3.393 -13.25 4.93 1 97.19 185 LYS B N 1
ATOM 3291 C CA . LYS B 1 185 ? 3.584 -13.961 6.188 1 97.19 185 LYS B CA 1
ATOM 3292 C C . LYS B 1 185 ? 4.34 -15.266 5.969 1 97.19 185 LYS B C 1
ATOM 3294 O O . LYS B 1 185 ? 4.184 -15.914 4.934 1 97.19 185 LYS B O 1
ATOM 3299 N N . VAL B 1 186 ? 5.184 -15.641 6.969 1 98.69 186 VAL B N 1
ATOM 3300 C CA . VAL B 1 186 ? 5.914 -16.906 7.012 1 98.69 186 VAL B CA 1
ATOM 3301 C C . VAL B 1 186 ? 5.434 -17.734 8.195 1 98.69 186 VAL B C 1
ATOM 3303 O O . VAL B 1 186 ? 5.336 -17.234 9.32 1 98.69 186 VAL B O 1
ATOM 3306 N N . VAL B 1 187 ? 5.113 -18.969 7.91 1 98.75 187 VAL B N 1
ATOM 3307 C CA . VAL B 1 187 ? 4.539 -19.812 8.953 1 98.75 187 VAL B CA 1
ATOM 3308 C C . VAL B 1 187 ? 5.23 -21.172 8.945 1 98.75 187 VAL B C 1
ATOM 3310 O O . VAL B 1 187 ? 5.879 -21.547 7.965 1 98.75 187 VAL B O 1
ATOM 3313 N N . PRO B 1 188 ? 5.098 -21.953 10.031 1 98.31 188 PRO B N 1
ATOM 3314 C CA . PRO B 1 188 ? 5.598 -23.328 9.984 1 98.31 188 PRO B CA 1
ATOM 3315 C C . PRO B 1 188 ? 4.949 -24.156 8.867 1 98.31 188 PRO B C 1
ATOM 3317 O O . PRO B 1 188 ? 3.764 -23.984 8.578 1 98.31 188 PRO B O 1
ATOM 3320 N N . SER B 1 189 ? 5.719 -25.078 8.312 1 97.62 189 SER B N 1
ATOM 3321 C CA . SER B 1 189 ? 5.266 -25.859 7.168 1 97.62 189 SER B CA 1
ATOM 3322 C C . SER B 1 189 ? 3.982 -26.625 7.492 1 97.62 189 SER B C 1
ATOM 3324 O O . SER B 1 189 ? 3.096 -26.734 6.645 1 97.62 189 SER B O 1
ATOM 3326 N N . GLN B 1 190 ? 3.826 -27.047 8.695 1 97.56 190 GLN B N 1
ATOM 3327 C CA . GLN B 1 190 ? 2.701 -27.891 9.094 1 97.56 190 GLN B CA 1
ATOM 3328 C C . GLN B 1 190 ? 1.401 -27.094 9.125 1 97.56 190 GLN B C 1
ATOM 3330 O O . GLN B 1 190 ? 0.312 -27.672 9.055 1 97.56 190 GLN B O 1
ATOM 3335 N N . THR B 1 191 ? 1.535 -25.75 9.234 1 98.25 191 THR B N 1
ATOM 3336 C CA . THR B 1 191 ? 0.332 -24.938 9.359 1 98.25 191 THR B CA 1
ATOM 3337 C C . THR B 1 191 ? 0.121 -24.078 8.109 1 98.25 191 THR B C 1
ATOM 3339 O O . THR B 1 191 ? -0.754 -23.219 8.086 1 98.25 191 THR B O 1
ATOM 3342 N N . LEU B 1 192 ? 0.921 -24.312 7.102 1 98.56 192 LEU B N 1
ATOM 3343 C CA . LEU B 1 192 ? 0.895 -23.469 5.914 1 98.56 192 LEU B CA 1
ATOM 3344 C C . LEU B 1 192 ? -0.504 -23.422 5.309 1 98.56 192 LEU B C 1
ATOM 3346 O O . LEU B 1 192 ? -1.067 -22.344 5.113 1 98.56 192 LEU B O 1
ATOM 3350 N N . SER B 1 193 ? -1.113 -24.562 5.059 1 98.38 193 SER B N 1
ATOM 3351 C CA . SER B 1 193 ? -2.418 -24.609 4.41 1 98.38 193 SER B CA 1
ATOM 3352 C C . SER B 1 193 ? -3.498 -23.984 5.281 1 98.38 193 SER B C 1
ATOM 3354 O O . SER B 1 193 ? -4.348 -23.234 4.789 1 98.38 193 SER B O 1
ATOM 3356 N N . ALA B 1 194 ? -3.459 -24.266 6.562 1 98.44 194 ALA B N 1
ATOM 3357 C CA . ALA B 1 194 ? -4.449 -23.734 7.488 1 98.44 194 ALA B CA 1
ATOM 3358 C C . ALA B 1 194 ? -4.359 -22.203 7.559 1 98.44 194 ALA B C 1
ATOM 3360 O O . ALA B 1 194 ? -5.379 -21.516 7.531 1 98.44 194 ALA B O 1
ATOM 3361 N N . GLU B 1 195 ? -3.148 -21.703 7.656 1 98.44 195 GLU B N 1
ATOM 3362 C CA . GLU B 1 195 ? -2.945 -20.266 7.766 1 98.44 195 GLU B CA 1
ATOM 3363 C C . GLU B 1 195 ? -3.342 -19.547 6.477 1 98.44 195 GLU B C 1
ATOM 3365 O O . GLU B 1 195 ? -3.91 -18.453 6.512 1 98.44 195 GLU B O 1
ATOM 3370 N N . THR B 1 196 ? -2.984 -20.141 5.32 1 98.69 196 THR B N 1
ATOM 3371 C CA . THR B 1 196 ? -3.406 -19.562 4.047 1 98.69 196 THR B CA 1
ATOM 3372 C C . THR B 1 196 ? -4.93 -19.547 3.943 1 98.69 196 THR B C 1
ATOM 3374 O O . THR B 1 196 ? -5.512 -18.547 3.494 1 98.69 196 THR B O 1
ATOM 3377 N N . ARG B 1 197 ? -5.562 -20.578 4.395 1 98.44 197 ARG B N 1
ATOM 3378 C CA . ARG B 1 197 ? -7.02 -20.672 4.371 1 98.44 197 ARG B CA 1
ATOM 3379 C C . ARG B 1 197 ? -7.652 -19.609 5.262 1 98.44 197 ARG B C 1
ATOM 3381 O O . ARG B 1 197 ? -8.656 -19 4.891 1 98.44 197 ARG B O 1
ATOM 3388 N N . VAL B 1 198 ? -7.117 -19.406 6.41 1 98.38 198 VAL B N 1
ATOM 3389 C CA . VAL B 1 198 ? -7.633 -18.391 7.324 1 98.38 198 VAL B CA 1
ATOM 3390 C C . VAL B 1 198 ? -7.609 -17.031 6.645 1 98.38 198 VAL B C 1
ATOM 3392 O O . VAL B 1 198 ? -8.594 -16.281 6.688 1 98.38 198 VAL B O 1
ATOM 3395 N N . LEU B 1 199 ? -6.508 -16.703 6.016 1 98.38 199 LEU B N 1
ATOM 3396 C CA . LEU B 1 199 ? -6.395 -15.438 5.297 1 98.38 199 LEU B CA 1
ATOM 3397 C C . LEU B 1 199 ? -7.445 -15.344 4.195 1 98.38 199 LEU B C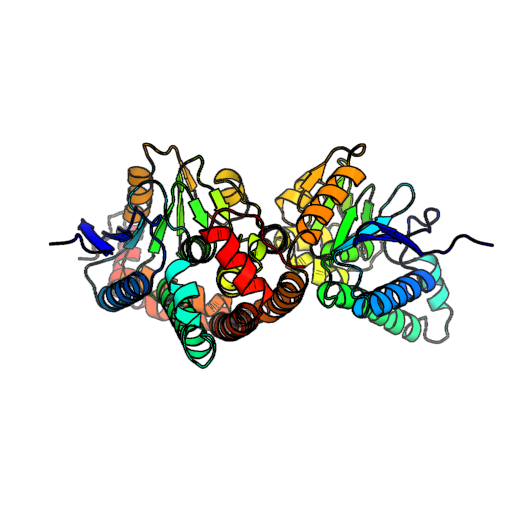 1
ATOM 3399 O O . LEU B 1 199 ? -8.117 -14.32 4.055 1 98.38 199 LEU B O 1
ATOM 3403 N N . ALA B 1 200 ? -7.59 -16.406 3.459 1 98.69 200 ALA B N 1
ATOM 3404 C CA . ALA B 1 200 ? -8.578 -16.453 2.389 1 98.69 200 ALA B CA 1
ATOM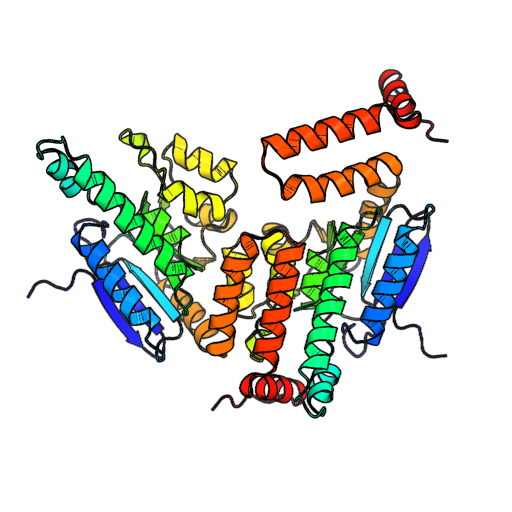 3405 C C . ALA B 1 200 ? -9.992 -16.266 2.939 1 98.69 200 ALA B C 1
ATOM 3407 O O . ALA B 1 200 ? -10.805 -15.547 2.348 1 98.69 200 ALA B O 1
ATOM 3408 N N . GLU B 1 201 ? -10.273 -16.859 4.031 1 98.31 201 GLU B N 1
ATOM 3409 C CA . GLU B 1 201 ? -11.594 -16.781 4.637 1 98.31 201 GLU B CA 1
ATOM 3410 C C . GLU B 1 201 ? -11.906 -15.367 5.121 1 98.31 201 GLU B C 1
ATOM 3412 O O . GLU B 1 201 ? -13.039 -14.906 5.012 1 98.31 201 GLU B O 1
ATOM 3417 N N . ILE B 1 202 ? -10.93 -14.711 5.672 1 97.44 202 ILE B N 1
ATOM 3418 C CA . ILE B 1 202 ? -11.109 -13.328 6.105 1 97.44 202 ILE B CA 1
ATOM 3419 C C . ILE B 1 202 ? -11.5 -12.461 4.91 1 97.44 202 ILE B C 1
ATOM 3421 O O . ILE B 1 202 ? -12.445 -11.672 4.992 1 97.44 202 ILE B O 1
ATOM 3425 N N . VAL B 1 203 ? -10.852 -12.609 3.789 1 97.94 203 VAL B N 1
ATOM 3426 C CA . VAL B 1 203 ? -11.133 -11.836 2.584 1 97.94 203 VAL B CA 1
ATOM 3427 C C . VAL B 1 203 ? -12.5 -12.234 2.025 1 97.94 203 VAL B C 1
ATOM 3429 O O . VAL B 1 203 ? -13.297 -11.375 1.646 1 97.94 203 VAL B O 1
ATOM 3432 N N . ALA B 1 204 ? -12.758 -13.539 2.057 1 97.12 204 ALA B N 1
ATOM 3433 C CA . ALA B 1 204 ? -13.992 -14.062 1.479 1 97.12 204 ALA B CA 1
ATOM 3434 C C . ALA B 1 204 ? -15.211 -13.609 2.279 1 97.12 204 ALA B C 1
ATOM 3436 O O . ALA B 1 204 ? -16.328 -13.609 1.769 1 97.12 204 ALA B O 1
ATOM 3437 N N . ALA B 1 205 ? -15.023 -13.258 3.512 1 94.69 205 ALA B N 1
ATOM 3438 C CA . ALA B 1 205 ? -16.109 -12.844 4.391 1 94.69 205 ALA B CA 1
ATOM 3439 C C . ALA B 1 205 ? -16.516 -11.398 4.105 1 94.69 205 ALA B C 1
ATOM 3441 O O . ALA B 1 205 ? -17.562 -10.93 4.594 1 94.69 205 ALA B O 1
ATOM 3442 N N . LYS B 1 206 ? -15.781 -10.664 3.33 1 94.12 206 LYS B N 1
ATOM 3443 C CA . LYS B 1 206 ? -16.094 -9.273 2.996 1 94.12 206 LYS B CA 1
ATOM 3444 C C . LYS B 1 206 ? -17.078 -9.195 1.84 1 94.12 206 LYS B C 1
ATOM 3446 O O . LYS B 1 206 ? -17.359 -10.195 1.176 1 94.12 206 LYS B O 1
ATOM 3451 N N . LEU B 1 207 ? -17.672 -8.016 1.678 1 92.44 207 LEU B N 1
ATOM 3452 C CA . LEU B 1 207 ? -18.547 -7.793 0.525 1 92.44 207 LEU B CA 1
ATOM 3453 C C . LEU B 1 207 ? -17.766 -7.945 -0.778 1 92.44 207 LEU B C 1
ATOM 3455 O O . LEU B 1 207 ? -16.875 -7.141 -1.076 1 92.44 207 LEU B O 1
ATOM 3459 N N . THR B 1 208 ? -18.141 -8.984 -1.552 1 93.5 208 THR B N 1
ATOM 3460 C CA . THR B 1 208 ? -17.391 -9.352 -2.754 1 93.5 208 THR B CA 1
ATOM 3461 C C . THR B 1 208 ? -17.328 -8.18 -3.727 1 93.5 208 THR B C 1
ATOM 3463 O O . THR B 1 208 ? -16.281 -7.926 -4.324 1 93.5 208 THR B O 1
ATOM 3466 N N . ALA B 1 209 ? -18.422 -7.477 -3.861 1 94 209 ALA B N 1
ATOM 3467 C CA . ALA B 1 209 ? -18.469 -6.359 -4.801 1 94 209 ALA B CA 1
ATOM 3468 C C . ALA B 1 209 ? -17.469 -5.273 -4.418 1 94 209 ALA B C 1
ATOM 3470 O O . ALA B 1 209 ? -16.812 -4.695 -5.285 1 94 209 ALA B O 1
ATOM 3471 N N . ALA B 1 210 ? -17.328 -5 -3.143 1 94.88 210 ALA B N 1
ATOM 3472 C CA . ALA B 1 210 ? -16.375 -4 -2.66 1 94.88 210 ALA B CA 1
ATOM 3473 C C . ALA B 1 210 ? -14.938 -4.441 -2.91 1 94.88 210 ALA B C 1
ATOM 3475 O O . ALA B 1 210 ? -14.102 -3.646 -3.348 1 94.88 210 ALA B O 1
ATOM 3476 N N . VAL B 1 211 ? -14.641 -5.715 -2.719 1 96.5 211 VAL B N 1
ATOM 3477 C CA . VAL B 1 211 ? -13.297 -6.246 -2.92 1 96.5 211 VAL B CA 1
ATOM 3478 C C . VAL B 1 211 ? -12.938 -6.199 -4.406 1 96.5 211 VAL B C 1
ATOM 3480 O O . VAL B 1 211 ? -11.828 -5.809 -4.77 1 96.5 211 VAL B O 1
ATOM 3483 N N . LYS B 1 212 ? -13.906 -6.535 -5.262 1 96.56 212 LYS B N 1
ATOM 3484 C CA . LYS B 1 212 ? -13.68 -6.57 -6.703 1 96.56 212 LYS B CA 1
ATOM 3485 C C . LYS B 1 212 ? -13.352 -5.18 -7.242 1 96.56 212 LYS B C 1
ATOM 3487 O O . LYS B 1 212 ? -12.367 -4.996 -7.957 1 96.56 212 LYS B O 1
ATOM 3492 N N . ILE B 1 213 ? -14.156 -4.207 -6.91 1 95.44 213 ILE B N 1
ATOM 3493 C CA . ILE B 1 213 ? -13.938 -2.863 -7.434 1 95.44 213 ILE B CA 1
ATOM 3494 C C . ILE B 1 213 ? -12.672 -2.273 -6.82 1 95.44 213 ILE B C 1
ATOM 3496 O O . ILE B 1 213 ? -11.938 -1.533 -7.484 1 95.44 213 ILE B O 1
ATOM 3500 N N . GLY B 1 214 ? -12.414 -2.553 -5.547 1 97.38 214 GLY B N 1
ATOM 3501 C CA . GLY B 1 214 ? -11.203 -2.092 -4.879 1 97.38 214 GLY B CA 1
ATOM 3502 C C . GLY B 1 214 ? -9.93 -2.652 -5.492 1 97.38 214 GLY B C 1
ATOM 3503 O O . GLY B 1 214 ? -8.961 -1.923 -5.691 1 97.38 214 GLY B O 1
ATOM 3504 N N . LYS B 1 215 ? -9.953 -3.955 -5.785 1 97.62 215 LYS B N 1
ATOM 3505 C CA . LYS B 1 215 ? -8.789 -4.574 -6.41 1 97.62 215 LYS B CA 1
ATOM 3506 C C . LYS B 1 215 ? -8.492 -3.939 -7.766 1 97.62 215 LYS B C 1
ATOM 3508 O O . LYS B 1 215 ? -7.336 -3.621 -8.07 1 97.62 215 LYS B O 1
ATOM 3513 N N . ARG B 1 216 ? -9.484 -3.775 -8.578 1 97.25 216 ARG B N 1
ATOM 3514 C CA . ARG B 1 216 ? -9.281 -3.123 -9.867 1 97.25 216 ARG B CA 1
ATOM 3515 C C . ARG B 1 216 ? -8.695 -1.726 -9.688 1 97.25 216 ARG B C 1
ATOM 3517 O O . ARG B 1 216 ? -7.73 -1.359 -10.367 1 97.25 216 ARG B O 1
ATOM 3524 N N . ALA B 1 217 ? -9.219 -0.992 -8.758 1 97.19 217 ALA B N 1
ATOM 3525 C CA . ALA B 1 217 ? -8.734 0.36 -8.492 1 97.19 217 ALA B CA 1
ATOM 3526 C C . ALA B 1 217 ? -7.281 0.339 -8.016 1 97.19 217 ALA B C 1
ATOM 3528 O O . ALA B 1 217 ? -6.5 1.234 -8.344 1 97.19 217 ALA B O 1
ATOM 3529 N N . PHE B 1 218 ? -6.93 -0.657 -7.211 1 98 218 PHE B N 1
ATOM 3530 C CA . PHE B 1 218 ? -5.582 -0.788 -6.672 1 98 218 PHE B CA 1
ATOM 3531 C C . PHE B 1 218 ? -4.555 -0.836 -7.797 1 98 218 PHE B C 1
ATOM 3533 O O . PHE B 1 218 ? -3.609 -0.043 -7.812 1 98 218 PHE B O 1
ATOM 3540 N N . TYR B 1 219 ? -4.781 -1.658 -8.742 1 96.75 219 TYR B N 1
ATOM 3541 C CA . TYR B 1 219 ? -3.785 -1.878 -9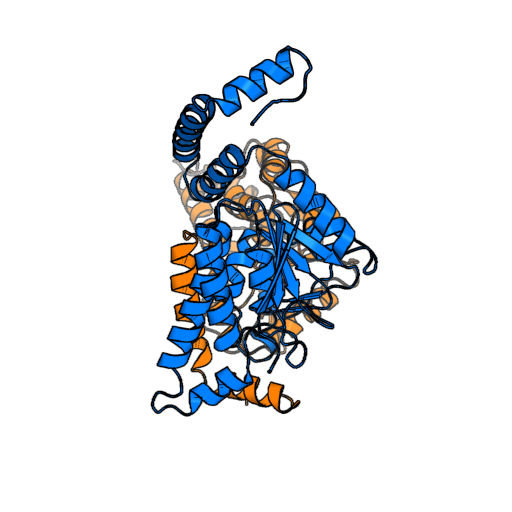.789 1 96.75 219 TYR B CA 1
ATOM 3542 C C . TYR B 1 219 ? -3.85 -0.78 -10.844 1 96.75 219 TYR B C 1
ATOM 3544 O O . TYR B 1 219 ? -2.84 -0.457 -11.477 1 96.75 219 TYR B O 1
ATOM 3552 N N . ASP B 1 220 ? -4.98 -0.08 -11 1 95.94 220 ASP B N 1
ATOM 3553 C CA . ASP B 1 220 ? -5.078 1.053 -11.922 1 95.94 220 ASP B CA 1
ATOM 3554 C C . ASP B 1 220 ? -4.316 2.262 -11.383 1 95.94 220 ASP B C 1
ATOM 3556 O O . ASP B 1 220 ? -3.451 2.811 -12.07 1 95.94 220 ASP B O 1
ATOM 3560 N N . GLN B 1 221 ? -4.613 2.594 -10.164 1 94.5 221 GLN B N 1
ATOM 3561 C CA . GLN B 1 221 ? -4.156 3.869 -9.625 1 94.5 221 GLN B CA 1
ATOM 3562 C C . GLN B 1 221 ? -2.645 3.865 -9.406 1 94.5 221 GLN B C 1
ATOM 3564 O O . GLN B 1 221 ? -1.994 4.906 -9.508 1 94.5 221 GLN B O 1
ATOM 3569 N N . ILE B 1 222 ? -2.055 2.785 -9.164 1 93.38 222 ILE B N 1
ATOM 3570 C CA . ILE B 1 222 ? -0.646 2.727 -8.797 1 93.38 222 ILE B CA 1
ATOM 3571 C C . ILE B 1 222 ? 0.217 3.129 -9.992 1 93.38 222 ILE B C 1
ATOM 3573 O O . ILE B 1 222 ? 1.377 3.514 -9.828 1 93.38 222 ILE B O 1
ATOM 3577 N N . GLU B 1 223 ? -0.326 3.053 -11.195 1 92.5 223 GLU B N 1
ATOM 3578 C CA . GLU B 1 223 ? 0.377 3.426 -12.422 1 92.5 223 GLU B CA 1
ATOM 3579 C C . GLU B 1 223 ? 0.108 4.883 -12.789 1 92.5 223 GLU B C 1
ATOM 3581 O O . GLU B 1 223 ? 0.604 5.375 -13.805 1 92.5 223 GLU B O 1
ATOM 3586 N N . MET B 1 224 ? -0.645 5.602 -11.898 1 94.12 224 MET B N 1
ATOM 3587 C CA . MET B 1 224 ? -1.045 6.98 -12.172 1 94.12 224 MET B CA 1
ATOM 3588 C C . MET B 1 224 ? -0.219 7.957 -11.344 1 94.12 224 MET B C 1
ATOM 3590 O O . MET B 1 224 ? 0.399 7.57 -10.344 1 94.12 224 MET B O 1
ATOM 3594 N N . THR B 1 225 ? -0.219 9.234 -11.859 1 93.38 225 THR B N 1
ATOM 3595 C CA . THR B 1 225 ? 0.251 10.289 -10.977 1 93.38 225 THR B CA 1
ATOM 3596 C C . THR B 1 225 ? -0.629 10.375 -9.734 1 93.38 225 THR B C 1
ATOM 3598 O O . THR B 1 225 ? -1.759 9.883 -9.727 1 93.38 225 THR B O 1
ATOM 3601 N N . ARG B 1 226 ? -0.157 10.992 -8.703 1 93.38 226 ARG B N 1
ATOM 3602 C CA . ARG B 1 226 ? -0.905 11.125 -7.453 1 93.38 226 ARG B CA 1
ATOM 3603 C C . ARG B 1 226 ? -2.248 11.805 -7.691 1 93.38 226 ARG B C 1
ATOM 3605 O O . ARG B 1 226 ? -3.279 11.344 -7.199 1 93.38 226 ARG B O 1
ATOM 3612 N N . ALA B 1 227 ? -2.242 12.891 -8.359 1 93.69 227 ALA B N 1
ATOM 3613 C CA . ALA B 1 227 ? -3.465 13.641 -8.617 1 93.69 227 ALA B CA 1
ATOM 3614 C C . ALA B 1 227 ? -4.473 12.805 -9.406 1 93.69 227 ALA B C 1
ATOM 3616 O O . ALA B 1 227 ? -5.652 12.75 -9.047 1 93.69 227 ALA B O 1
ATOM 3617 N N . GLU B 1 228 ? -3.994 12.102 -10.469 1 95.44 228 GLU B N 1
ATOM 3618 C CA . GLU B 1 228 ? -4.863 11.242 -11.266 1 95.44 228 GLU B CA 1
ATOM 3619 C C . GLU B 1 228 ? -5.395 10.078 -10.438 1 95.44 228 GLU B C 1
ATOM 3621 O O . GLU B 1 228 ? -6.547 9.664 -10.602 1 95.44 228 GLU B O 1
ATOM 3626 N N . ALA B 1 229 ? -4.535 9.586 -9.602 1 96.44 229 ALA B N 1
ATOM 3627 C CA . ALA B 1 229 ? -4.91 8.477 -8.727 1 96.44 229 ALA B CA 1
ATOM 3628 C C . ALA B 1 229 ? -6.047 8.875 -7.789 1 96.44 229 ALA B C 1
ATOM 3630 O O . ALA B 1 229 ? -7.012 8.125 -7.621 1 96.44 229 ALA B O 1
ATOM 3631 N N . TYR B 1 230 ? -5.977 10.016 -7.211 1 95.94 230 TYR B N 1
ATOM 3632 C CA . TYR B 1 230 ? -7.016 10.477 -6.297 1 95.94 230 TYR B CA 1
ATOM 3633 C C . TYR B 1 230 ? -8.32 10.719 -7.035 1 95.94 230 TYR B C 1
ATOM 3635 O O . TYR B 1 230 ? -9.406 10.414 -6.523 1 95.94 230 TYR B O 1
ATOM 3643 N N . ASP B 1 231 ? -8.234 11.312 -8.234 1 95.75 231 ASP B N 1
ATOM 3644 C CA . ASP B 1 231 ? -9.445 11.5 -9.031 1 95.75 231 ASP B CA 1
ATOM 3645 C C . ASP B 1 231 ? -10.125 10.164 -9.328 1 95.75 231 ASP B C 1
ATOM 3647 O O . ASP B 1 231 ? -11.336 10.031 -9.141 1 95.75 231 ASP B O 1
ATOM 3651 N N . HIS B 1 232 ? -9.344 9.227 -9.781 1 95.81 232 HIS B N 1
ATOM 3652 C CA . HIS B 1 232 ? -9.859 7.895 -10.07 1 95.81 232 HIS B CA 1
ATOM 3653 C C . HIS B 1 232 ? -10.438 7.242 -8.82 1 95.81 232 HIS B C 1
ATOM 3655 O O . HIS B 1 232 ? -11.562 6.73 -8.844 1 95.81 232 HIS B O 1
ATOM 3661 N N . ALA B 1 233 ? -9.758 7.301 -7.746 1 96.62 233 ALA B N 1
ATOM 3662 C CA . ALA B 1 233 ? -10.156 6.652 -6.496 1 96.62 233 ALA B CA 1
ATOM 3663 C C . ALA B 1 233 ? -11.414 7.293 -5.922 1 96.62 233 ALA B C 1
ATOM 3665 O O . ALA B 1 233 ? -12.273 6.602 -5.363 1 96.62 233 ALA B O 1
ATOM 3666 N N . ALA B 1 234 ? -11.508 8.609 -5.984 1 95.44 234 ALA B N 1
ATOM 3667 C CA . ALA B 1 234 ? -12.711 9.289 -5.512 1 95.44 234 ALA B CA 1
ATOM 3668 C C . ALA B 1 234 ? -13.945 8.828 -6.273 1 95.44 234 ALA B C 1
ATOM 3670 O O . ALA B 1 234 ? -15 8.594 -5.68 1 95.44 234 ALA B O 1
ATOM 3671 N N . ALA B 1 235 ? -13.82 8.695 -7.578 1 94.56 235 ALA B N 1
ATOM 3672 C CA . ALA B 1 235 ? -14.922 8.203 -8.398 1 94.56 235 ALA B CA 1
ATOM 3673 C C . ALA B 1 235 ? -15.32 6.789 -7.988 1 94.56 235 ALA B C 1
ATOM 3675 O O . ALA B 1 235 ? -16.516 6.473 -7.898 1 94.56 235 ALA B O 1
ATOM 3676 N N . VAL B 1 236 ? -14.367 5.969 -7.723 1 95.19 236 VAL B N 1
ATOM 3677 C CA . VAL B 1 236 ? -14.609 4.59 -7.309 1 95.19 236 VAL B CA 1
ATOM 3678 C C . VAL B 1 236 ? -15.328 4.574 -5.961 1 95.19 236 VAL B C 1
ATOM 3680 O O . VAL B 1 236 ? -16.25 3.779 -5.746 1 95.19 236 VAL B O 1
ATOM 3683 N N . MET B 1 237 ? -14.922 5.469 -5.047 1 94.81 237 MET B N 1
ATOM 3684 C CA . MET B 1 237 ? -15.555 5.57 -3.736 1 94.81 237 MET B CA 1
ATOM 3685 C C . MET B 1 237 ? -17.031 5.895 -3.875 1 94.81 237 MET B C 1
ATOM 3687 O O . MET B 1 237 ? -17.875 5.289 -3.201 1 94.81 237 MET B O 1
ATOM 3691 N N . VAL B 1 238 ? -17.328 6.809 -4.723 1 94.19 238 VAL B N 1
ATOM 3692 C CA . VAL B 1 238 ? -18.703 7.223 -4.918 1 94.19 238 VAL B CA 1
ATOM 3693 C C . VAL B 1 238 ? -19.531 6.051 -5.434 1 94.19 238 VAL B C 1
ATOM 3695 O O . VAL B 1 238 ? -20.641 5.789 -4.934 1 94.19 238 VAL B O 1
ATOM 3698 N N . GLU B 1 239 ? -19 5.367 -6.402 1 93.75 239 GLU B N 1
ATOM 3699 C CA . GLU B 1 239 ? -19.688 4.191 -6.938 1 93.75 239 GLU B CA 1
ATOM 3700 C C . GLU B 1 239 ? -19.953 3.164 -5.84 1 93.75 239 GLU B C 1
ATOM 3702 O O . GLU B 1 239 ? -21.062 2.658 -5.715 1 93.75 239 GLU B O 1
ATOM 3707 N N . ASN B 1 240 ? -19 2.857 -5.035 1 94.88 240 ASN B N 1
ATOM 3708 C CA . ASN B 1 240 ? -19.109 1.896 -3.945 1 94.88 240 ASN B CA 1
ATOM 3709 C C . ASN B 1 240 ? -20.125 2.344 -2.904 1 94.88 240 ASN B C 1
ATOM 3711 O O . ASN B 1 240 ? -20.938 1.541 -2.443 1 94.88 240 ASN B O 1
ATOM 3715 N N . MET B 1 241 ? -20.172 3.561 -2.615 1 92.75 241 MET B N 1
ATOM 3716 C CA . MET B 1 241 ? -21.031 4.117 -1.571 1 92.75 241 MET B CA 1
ATOM 3717 C C . MET B 1 241 ? -22.5 3.971 -1.939 1 92.75 241 MET B C 1
ATOM 3719 O O . MET B 1 241 ? -23.359 3.852 -1.061 1 92.75 241 MET B O 1
ATOM 3723 N N . LEU B 1 242 ? -22.734 3.928 -3.199 1 93.12 242 LEU B N 1
ATOM 3724 C CA . LEU B 1 242 ? -24.125 3.973 -3.648 1 93.12 242 LEU B CA 1
ATOM 3725 C C . LEU B 1 242 ? -24.734 2.576 -3.66 1 93.12 242 LEU B C 1
ATOM 3727 O O . LEU B 1 242 ? -25.938 2.426 -3.883 1 93.12 242 LEU B O 1
ATOM 3731 N N . TRP B 1 243 ? -24 1.588 -3.33 1 90.69 243 TRP B N 1
ATOM 3732 C CA . TRP B 1 243 ? -24.516 0.224 -3.271 1 90.69 243 TRP B CA 1
ATOM 3733 C C . TRP B 1 243 ? -25.375 0.019 -2.027 1 90.69 243 TRP B C 1
ATOM 3735 O O . TRP B 1 243 ? -25.031 0.506 -0.946 1 90.69 243 TRP B O 1
ATOM 3745 N N . ARG B 1 244 ? -26.406 -0.732 -2.172 1 88.5 244 ARG B N 1
ATOM 3746 C CA . ARG B 1 244 ? -27.328 -1.062 -1.077 1 88.5 244 ARG B CA 1
ATOM 3747 C C . ARG B 1 244 ? -26.578 -1.751 0.062 1 88.5 244 ARG B C 1
ATOM 3749 O O . ARG B 1 244 ? -26.812 -1.452 1.234 1 88.5 244 ARG B O 1
ATOM 3756 N N . ASP B 1 245 ? -25.75 -2.652 -0.267 1 91.62 245 ASP B N 1
ATOM 3757 C CA . ASP B 1 245 ? -25.047 -3.438 0.739 1 91.62 245 ASP B CA 1
ATOM 3758 C C . ASP B 1 245 ? -24.094 -2.561 1.552 1 91.62 245 ASP B C 1
ATOM 3760 O O . ASP B 1 245 ? -23.859 -2.814 2.736 1 91.62 245 ASP B O 1
ATOM 3764 N N . THR B 1 246 ? -23.562 -1.522 0.878 1 91.12 246 THR B N 1
ATOM 3765 C CA . THR B 1 246 ? -22.703 -0.603 1.611 1 91.12 246 THR B CA 1
ATOM 3766 C C . THR B 1 246 ? -23.516 0.217 2.611 1 91.12 246 THR B C 1
ATOM 3768 O O . THR B 1 246 ? -23.078 0.423 3.748 1 91.12 246 THR B O 1
ATOM 3771 N N . GLU B 1 247 ? -24.641 0.636 2.217 1 91.12 247 GLU B N 1
ATOM 3772 C CA . GLU B 1 247 ? -25.547 1.312 3.146 1 91.12 247 GLU B CA 1
ATOM 3773 C C . GLU B 1 247 ? -25.844 0.435 4.359 1 91.12 247 GLU B C 1
ATOM 3775 O O . GLU B 1 247 ? -25.797 0.905 5.496 1 91.12 247 GLU B O 1
ATOM 3780 N N . GLU B 1 248 ? -26.109 -0.809 4.113 1 91 248 GLU B N 1
ATOM 3781 C CA . GLU B 1 248 ? -26.375 -1.765 5.184 1 91 248 GLU B CA 1
ATOM 3782 C C . GLU B 1 248 ? -25.156 -1.936 6.082 1 91 248 GLU B C 1
ATOM 3784 O O . GLU B 1 248 ? -25.281 -1.967 7.309 1 91 248 GLU B O 1
ATOM 3789 N N . GLY B 1 249 ? -24.016 -2.076 5.488 1 91.19 249 GLY B N 1
ATOM 3790 C CA . GLY B 1 249 ? -22.797 -2.223 6.262 1 91.19 249 GLY B CA 1
ATOM 3791 C C . GLY B 1 249 ? -22.547 -1.062 7.207 1 91.19 249 GLY B C 1
ATOM 3792 O O . GLY B 1 249 ? -22.203 -1.268 8.375 1 91.19 249 GLY B O 1
ATOM 3793 N N . ILE B 1 250 ? -22.75 0.124 6.707 1 91 250 ILE B N 1
ATOM 3794 C CA . ILE B 1 250 ? -22.531 1.325 7.508 1 91 250 ILE B CA 1
ATOM 3795 C C . ILE B 1 250 ? -23.578 1.407 8.609 1 91 250 ILE B C 1
ATOM 3797 O O . ILE B 1 250 ? -23.266 1.684 9.766 1 91 250 ILE B O 1
ATOM 3801 N N . SER B 1 251 ? -24.766 1.144 8.266 1 92.31 251 SER B N 1
ATOM 3802 C CA . SER B 1 251 ? -25.844 1.163 9.25 1 92.31 251 SER B CA 1
ATOM 3803 C C . SER B 1 251 ? -25.594 0.142 10.359 1 92.31 251 SER B C 1
ATOM 3805 O O . SER B 1 251 ? -25.766 0.447 11.539 1 92.31 251 SER B O 1
ATOM 3807 N N . ALA B 1 252 ? -25.203 -1.032 9.961 1 92 252 ALA B N 1
ATOM 3808 C CA . ALA B 1 252 ? -24.922 -2.094 10.922 1 92 252 ALA B CA 1
ATOM 3809 C C . ALA B 1 252 ? -23.797 -1.688 11.875 1 92 252 ALA B C 1
ATOM 3811 O O . ALA B 1 252 ? -23.859 -1.956 13.07 1 92 252 ALA B O 1
ATOM 3812 N N . PHE B 1 253 ? -22.844 -1.081 11.352 1 90.44 253 PHE B N 1
ATOM 3813 C CA . PHE B 1 253 ? -21.719 -0.628 12.148 1 90.44 253 PHE B CA 1
ATOM 3814 C C . PHE B 1 253 ? -22.172 0.406 13.18 1 90.44 253 PHE B C 1
ATOM 3816 O O . PHE B 1 253 ? -21.828 0.302 14.359 1 90.44 253 PHE B O 1
ATOM 3823 N N . ILE B 1 254 ? -22.922 1.344 12.781 1 90.81 254 ILE B N 1
ATOM 3824 C CA . ILE B 1 254 ? -23.391 2.414 13.648 1 90.81 254 ILE B CA 1
ATOM 3825 C C . ILE B 1 254 ? -24.281 1.833 14.742 1 90.81 254 ILE B C 1
ATOM 3827 O O . ILE B 1 254 ? -24.203 2.25 15.906 1 90.81 254 ILE B O 1
ATOM 3831 N N . GLU B 1 255 ? -25.031 0.868 14.367 1 92.94 255 GLU B N 1
ATOM 3832 C CA . GLU B 1 255 ? -26.016 0.267 15.273 1 92.94 255 GLU B CA 1
ATOM 3833 C C . GLU B 1 255 ? -25.391 -0.874 16.078 1 92.94 255 GLU B C 1
ATOM 3835 O O . GLU B 1 255 ? -26.062 -1.517 16.875 1 92.94 255 GLU B O 1
ATOM 3840 N N . LYS B 1 256 ? -24.141 -1.17 15.828 1 91.5 256 LYS B N 1
ATOM 3841 C CA . LYS B 1 256 ? -23.391 -2.209 16.531 1 91.5 256 LYS B CA 1
ATOM 3842 C C . LYS B 1 256 ? -24.047 -3.574 16.359 1 91.5 256 LYS B C 1
ATOM 3844 O O . LYS B 1 256 ? -24.297 -4.281 17.344 1 91.5 256 LYS B O 1
ATOM 3849 N N . ARG B 1 257 ? -24.406 -3.902 15.07 1 90.88 257 ARG B N 1
ATOM 3850 C CA . ARG B 1 257 ? -24.938 -5.211 14.68 1 90.88 257 ARG B CA 1
ATOM 3851 C C . ARG B 1 257 ? -24.188 -5.766 13.477 1 90.88 257 ARG B C 1
ATOM 3853 O O . ARG B 1 257 ? -23.406 -5.051 12.844 1 90.88 257 ARG B O 1
ATOM 3860 N N . LYS B 1 258 ? -24.391 -7.031 13.211 1 87.62 258 LYS B N 1
ATOM 3861 C CA . LYS B 1 258 ? -23.797 -7.648 12.031 1 87.62 258 LYS B CA 1
ATOM 3862 C C . LYS B 1 258 ? -24.531 -7.203 10.758 1 87.62 258 LYS B C 1
ATOM 3864 O O . LYS B 1 258 ? -25.75 -7.141 10.727 1 87.62 258 LYS B O 1
ATOM 3869 N N . PRO B 1 259 ? -23.719 -6.844 9.781 1 87.62 259 PRO B N 1
ATOM 3870 C CA . PRO B 1 259 ? -24.391 -6.473 8.531 1 87.62 259 PRO B CA 1
ATOM 3871 C C . PRO B 1 259 ? -25.125 -7.648 7.883 1 87.62 259 PRO B C 1
ATOM 3873 O O . PRO B 1 259 ? -24.656 -8.789 7.961 1 87.62 259 PRO B O 1
ATOM 3876 N N . ASP B 1 260 ? -26.312 -7.344 7.359 1 84.12 260 ASP B N 1
ATOM 3877 C CA . ASP B 1 260 ? -27.078 -8.305 6.574 1 84.12 260 ASP B CA 1
ATOM 3878 C C . ASP B 1 260 ? -26.891 -8.07 5.078 1 84.12 260 ASP B C 1
ATOM 3880 O O . ASP B 1 260 ? -27.656 -7.316 4.461 1 84.12 260 ASP B O 1
ATOM 3884 N N . TRP B 1 261 ? -25.906 -8.617 4.598 1 76 261 TRP B N 1
ATOM 3885 C CA . TRP B 1 261 ? -25.641 -8.438 3.176 1 76 261 TRP B CA 1
ATOM 3886 C C . TRP B 1 261 ? -26.469 -9.414 2.342 1 76 261 TRP B C 1
ATOM 3888 O O . TRP B 1 261 ? -26.359 -9.438 1.113 1 76 261 TRP B O 1
ATOM 3898 N N . ALA B 1 262 ? -27.391 -10.219 2.959 1 64.19 262 ALA B N 1
ATOM 3899 C CA . ALA B 1 262 ? -28.219 -11.219 2.275 1 64.19 262 ALA B CA 1
ATOM 3900 C C . ALA B 1 262 ? -29.312 -10.547 1.437 1 64.19 262 ALA B C 1
ATOM 3902 O O . ALA B 1 262 ? -29.797 -9.469 1.784 1 64.19 262 ALA B O 1
#

Sequence (524 aa):
MSDPILLRDDADGIATLILNSPGSLNALSDAMLAALKDAFTRLADDKDIRVVILKGAGKAFCAGHDLKEMQAGRAAPDKGRAYFADLFARCAKVMQMIPALPQPVIAEAHGIATAAGCQLVASCDMAVAAEGTRFGVNGVNIGLFCSTPMVALSRNVPRKVAFEMLTTGQFIDAARAAEVGLVNKVVPSQTLSAETRVLAEIVAAKLTAAVKIGKRAFYDQIEMTRAEAYDHAAAVMVENMLWRDTEEGISAFIEKRKPDWAMSDPILLRDDADGIATLILNSPGSLNALSDAMLAALKDAFTRLADDKDIRVVILKGAGKAFCAGHDLKEMQAGRAAPDKGRAYFADLFARCAKVMQMIPALPQPVIAEAHGIATAAGCQLVASCDMAVAAEGTRFGVNGVNIGLFCSTPMVALSRNVPRKVAFEMLTTGQFIDAARAAEVGLVNKVVPSQTLSAETRVLAEIVAAKLTAAVKIGKRAFYDQIEMTRAEAYDHAAAVMVENMLWRDTEEGISAFIEKRKPDWA

Organism: NCBI:txid2984134

Nearest PDB structures (foldseek):
  3myb-assembly1_B  TM=9.826E-01  e=2.168E-34  Mycolicibacterium smegmatis MC2 155
  2vx2-assembly3_G  TM=9.702E-01  e=2.295E-30  Homo sapiens
  3l3s-assembly1_C  TM=9.719E-01  e=5.099E-24  Ruegeria pomeroyi
  3l3s-assembly1_B  TM=9.678E-01  e=2.389E-23  Ruegeria pomeroyi
  3l3s-assembly4_L  TM=9.707E-01  e=3.462E-22  Ruegeria pomeroyi

Secondary structure (DSSP, 8-state):
-PPPSEEEEEETTEEEEEE--GGGTS-B-HHHHHHHHHHHHHHHT-TT--EEEEEESTT-SB--B-HHHHHHHTTSTTTTHHHHHHHHHHHHHHHHHHHHSSS-EEEEE-SEEETHHHHHHHHSSEEEEETT-EEE--GGGGT---HHHHHHHTTTS-HHHHHHHHHH---EEHHHHHHHTS-SEEE-GGGHHHHHHHHHHHHHTS-HHHHHHHHHHHHHHTTS-HHHHHHHHHHHHHHHHTSHHHHHHHHHHHTTS-----/-PPPSEEEEEETTEEEEEE--GGGTS-B-HHHHHHHHHHHHHHHT-TT--EEEEEESTT-SB--B-HHHHHHHTTSTTTTHHHHHHHHHHHHHHHHHHHHSSS-EEEEE-SEEETHHHHHHHHSSEEEEETT-EEE-GGGGGT---HHHHHHHTTTS-HHHHHHHHHH---EEHHHHHHHTS-SEEE-GGGHHHHHHHHHHHHHTS-HHHHHHHHHHHHHHTTS-HHHHHHHHHHHHHHHHTSHHHHHHHHHHHTTS-----